Protein AF-A0A2W6SGE0-F1 (afdb_monomer)

Solvent-accessible surface area (backbone atoms only — not comparable to full-atom values): 21650 Å² total; per-residue (Å²): 143,78,82,81,79,74,78,71,75,59,70,66,38,76,46,55,40,37,70,68,52,56,54,33,35,22,65,37,43,72,36,66,30,85,38,87,54,94,57,87,33,39,41,40,29,31,57,73,41,51,39,34,68,42,82,34,36,42,40,38,39,32,42,77,43,43,36,85,41,34,30,41,36,40,34,35,34,34,34,43,85,90,41,98,62,72,40,80,75,44,73,51,78,42,50,35,40,58,33,39,76,56,68,22,50,50,75,50,74,46,81,32,46,60,80,32,26,37,24,52,34,34,30,41,56,75,71,61,67,30,33,28,70,46,73,46,35,32,34,45,44,35,46,62,91,77,57,77,80,72,87,45,72,63,84,45,59,38,92,47,36,79,72,78,77,84,62,94,45,72,64,44,76,50,86,67,48,52,77,69,48,51,14,27,58,41,36,57,69,42,67,74,36,73,62,45,55,52,42,53,72,69,56,26,50,73,92,52,53,74,66,54,40,49,57,32,47,46,51,52,29,36,38,50,70,52,37,56,71,43,67,71,34,31,34,34,42,39,60,64,81,54,68,37,40,52,51,67,52,38,81,43,58,35,40,35,38,40,40,30,49,78,91,43,76,59,50,65,57,51,72,38,34,46,78,78,35,57,65,55,28,51,48,50,44,76,39,79,40,50,70,83,68,61,47,88,78,57,39,51,17,38,28,38,38,36,38,50,60,57,88,52,100,65,53,74,68,56,50,53,51,41,55,55,55,56,50,65,19,33,14,28,44,9,39,40,37,40,35,36,31,21,30,79,50,92,84,55,87,78,61,35,42,36,70,69,53,54,52,49,48,54,52,53,46,45,75,72,59,27,50,60,46,32,36,26,56,52,89,67,61,55,35,60,52,99,85,63,37,30,38,33,39,42,39,38,27,38,47,52,76,79,133

Structure (mmCIF, N/CA/C/O backbone):
data_AF-A0A2W6SGE0-F1
#
_entry.id   AF-A0A2W6SGE0-F1
#
loop_
_atom_site.group_PDB
_atom_site.id
_atom_site.type_symbol
_atom_site.label_atom_id
_atom_site.label_alt_id
_atom_site.label_comp_id
_atom_site.label_asym_id
_atom_site.label_entity_id
_atom_site.label_seq_id
_atom_site.pdbx_PDB_ins_code
_atom_site.Cartn_x
_atom_site.Cartn_y
_atom_site.Cartn_z
_atom_site.occupancy
_atom_site.B_iso_or_equiv
_atom_site.auth_seq_id
_atom_site.auth_comp_id
_atom_site.auth_asym_id
_atom_site.auth_atom_id
_atom_site.pdbx_PDB_model_num
ATOM 1 N N . MET A 1 1 ? -15.682 34.492 -11.859 1.00 36.81 1 MET A N 1
ATOM 2 C CA . MET A 1 1 ? -16.569 34.394 -10.689 1.00 36.81 1 MET A CA 1
ATOM 3 C C . MET A 1 1 ? -17.362 33.132 -10.917 1.00 36.81 1 MET A C 1
ATOM 5 O O . MET A 1 1 ? -18.335 33.172 -11.648 1.00 36.81 1 MET A O 1
ATOM 9 N N . ASP A 1 2 ? -16.840 32.022 -10.416 1.00 28.22 2 ASP A N 1
ATOM 10 C CA . ASP A 1 2 ? -17.617 30.806 -10.233 1.00 28.22 2 ASP A CA 1
ATOM 11 C C . ASP A 1 2 ? -17.147 30.214 -8.912 1.00 28.22 2 ASP A C 1
ATOM 13 O O . ASP A 1 2 ? -15.955 30.237 -8.593 1.00 28.22 2 ASP A O 1
ATOM 17 N N . VAL A 1 3 ? -18.125 29.922 -8.074 1.00 29.81 3 VAL A N 1
ATOM 18 C CA . VAL A 1 3 ? -17.975 29.779 -6.633 1.00 29.81 3 VAL A CA 1
ATOM 19 C C . VAL A 1 3 ? -17.308 28.440 -6.358 1.00 29.81 3 VAL A C 1
ATOM 21 O O . VAL A 1 3 ? -17.793 27.406 -6.801 1.00 29.81 3 VAL A O 1
ATOM 24 N N . ALA A 1 4 ? -16.194 28.467 -5.625 1.00 32.59 4 ALA A N 1
ATOM 25 C CA . ALA A 1 4 ? -15.651 27.279 -4.992 1.00 32.59 4 ALA A CA 1
ATOM 26 C C . ALA A 1 4 ? -16.759 26.668 -4.124 1.00 32.59 4 ALA A C 1
ATOM 28 O O . ALA A 1 4 ? -17.105 27.232 -3.081 1.00 32.59 4 ALA A O 1
ATOM 29 N N . GLU A 1 5 ? -17.336 25.550 -4.568 1.00 31.92 5 GLU A N 1
ATOM 30 C CA . GLU A 1 5 ? -18.129 24.684 -3.705 1.00 31.92 5 GLU A CA 1
ATOM 31 C C . GLU A 1 5 ? -17.202 24.248 -2.579 1.00 31.92 5 GLU A C 1
ATOM 33 O O . GLU A 1 5 ? -16.333 23.391 -2.714 1.00 31.92 5 GLU A O 1
ATOM 38 N N . THR A 1 6 ? -17.332 24.956 -1.465 1.00 32.34 6 THR A N 1
ATOM 39 C CA . THR A 1 6 ? -16.666 24.620 -0.222 1.00 32.34 6 THR A CA 1
ATOM 40 C C . THR A 1 6 ? -17.408 23.386 0.257 1.00 32.34 6 THR A C 1
ATOM 42 O O . THR A 1 6 ? -18.492 23.502 0.825 1.00 32.34 6 THR A O 1
ATOM 45 N N . GLN A 1 7 ? -16.899 22.209 -0.100 1.00 34.03 7 GLN A N 1
ATOM 46 C CA . GLN A 1 7 ? -17.469 20.936 0.309 1.00 34.03 7 GLN A CA 1
ATOM 47 C C . GLN A 1 7 ? -17.388 20.905 1.837 1.00 34.03 7 GLN A C 1
ATOM 49 O O . GLN A 1 7 ? -16.315 20.757 2.421 1.00 34.03 7 GLN A O 1
ATOM 54 N N . VAL A 1 8 ? -18.514 21.204 2.485 1.00 36.94 8 VAL A N 1
ATOM 55 C CA . VAL A 1 8 ? -18.637 21.178 3.940 1.00 36.94 8 VAL A CA 1
ATOM 56 C C . VAL A 1 8 ? -18.319 19.740 4.350 1.00 36.94 8 VAL A C 1
ATOM 58 O O . VAL A 1 8 ? -18.960 18.834 3.813 1.00 36.94 8 VAL A O 1
ATOM 61 N N . PRO A 1 9 ? -17.322 19.492 5.220 1.00 46.09 9 PRO A N 1
ATOM 62 C CA . PRO A 1 9 ? -17.053 18.137 5.679 1.00 46.09 9 PRO A CA 1
ATOM 63 C C . PRO A 1 9 ? -18.352 17.558 6.256 1.00 46.09 9 PRO A C 1
ATOM 65 O O . PRO A 1 9 ? -19.079 18.297 6.932 1.00 46.09 9 PRO A O 1
ATOM 68 N N . PRO A 1 10 ? -18.694 16.290 5.962 1.00 56.25 10 PRO A N 1
ATOM 69 C CA . PRO A 1 10 ? -19.911 15.696 6.494 1.00 56.25 10 PRO A CA 1
ATOM 70 C C . PRO A 1 10 ? -19.898 15.841 8.016 1.00 56.25 10 PRO A C 1
ATOM 72 O O . PRO A 1 10 ? -18.890 15.556 8.663 1.00 56.25 10 PRO A O 1
ATOM 75 N N . ALA A 1 11 ? -20.993 16.369 8.564 1.00 73.31 11 ALA A N 1
ATOM 76 C CA . ALA A 1 11 ? -21.129 16.578 9.997 1.00 73.31 11 ALA A CA 1
ATOM 77 C C . ALA A 1 11 ? -21.000 15.237 10.730 1.00 73.31 11 ALA A C 1
ATOM 79 O O . ALA A 1 11 ? -21.526 14.231 10.253 1.00 73.31 11 ALA A O 1
ATOM 80 N N . ASP A 1 12 ? -20.323 15.238 11.878 1.00 86.94 12 ASP A N 1
ATOM 81 C CA . ASP A 1 12 ? -20.133 14.040 12.692 1.00 86.94 12 ASP A CA 1
ATOM 82 C C . ASP A 1 12 ? -21.462 13.320 12.968 1.00 86.94 12 ASP A C 1
ATOM 84 O O . ASP A 1 12 ? -22.489 13.946 13.265 1.00 86.94 12 ASP A O 1
ATOM 88 N N . LEU A 1 13 ? -21.444 11.989 12.898 1.00 90.56 13 LEU A N 1
ATOM 89 C CA . LEU A 1 13 ? -22.631 11.171 13.107 1.00 90.56 13 LEU A CA 1
ATOM 90 C C . LEU A 1 13 ? -22.724 10.742 14.569 1.00 90.56 13 LEU A C 1
ATOM 92 O O . LEU A 1 13 ? -21.948 9.916 15.047 1.00 90.56 13 LEU A O 1
ATOM 96 N N . VAL A 1 14 ? -23.717 11.275 15.279 1.00 94.38 14 VAL A N 1
ATOM 97 C CA . VAL A 1 14 ? -24.048 10.831 16.637 1.00 94.38 14 VAL A CA 1
ATOM 98 C C . VAL A 1 14 ? -24.810 9.512 16.563 1.00 94.38 14 VAL A C 1
ATOM 100 O O . VAL A 1 14 ? -25.846 9.421 15.904 1.00 94.38 14 VAL A O 1
ATOM 103 N N . LEU A 1 15 ? -24.312 8.502 17.267 1.00 94.62 15 LEU A N 1
ATOM 104 C CA . LEU A 1 15 ? -24.881 7.161 17.304 1.00 94.62 15 LEU A CA 1
ATOM 105 C C . LEU A 1 15 ? -25.548 6.887 18.646 1.00 94.62 15 LEU A C 1
ATOM 107 O O . LEU A 1 15 ? -25.043 7.284 19.697 1.00 94.62 15 LEU A O 1
ATOM 111 N N . ASP A 1 16 ? -26.656 6.151 18.600 1.00 92.56 16 ASP A N 1
ATOM 112 C CA . ASP A 1 16 ? -27.248 5.556 19.793 1.00 92.56 16 ASP A CA 1
ATOM 113 C C . ASP A 1 16 ? -26.394 4.346 20.231 1.00 92.56 16 ASP A C 1
ATOM 115 O O . ASP A 1 16 ? -26.274 3.375 19.472 1.00 92.56 16 ASP A O 1
ATOM 119 N N . PRO A 1 17 ? -25.778 4.384 21.427 1.00 95.12 17 PRO A N 1
ATOM 120 C CA . PRO A 1 17 ? -24.928 3.307 21.920 1.00 95.12 17 PRO A CA 1
ATOM 121 C C . PRO A 1 17 ? -25.690 2.047 22.352 1.00 95.12 17 PRO A C 1
ATOM 123 O O . PRO A 1 17 ? -25.047 1.027 22.585 1.00 95.12 17 PRO A O 1
ATOM 126 N N . PHE A 1 18 ? -27.021 2.076 22.471 1.00 94.06 18 PHE A N 1
ATOM 127 C CA . PHE A 1 18 ? -27.813 0.939 22.965 1.00 94.06 18 PHE A CA 1
ATOM 128 C C . PHE A 1 18 ? -28.767 0.351 21.923 1.00 94.06 18 PHE A C 1
ATOM 130 O O . PHE A 1 18 ? -29.403 -0.667 22.186 1.00 94.06 18 PHE A O 1
ATOM 137 N N . VAL A 1 19 ? -28.833 0.933 20.724 1.00 89.56 19 VAL A N 1
ATOM 138 C CA . VAL A 1 19 ? -29.789 0.552 19.668 1.00 89.56 19 VAL A CA 1
ATOM 139 C C . VAL A 1 19 ? -29.740 -0.926 19.274 1.00 89.56 19 VAL A C 1
ATOM 141 O O . VAL A 1 19 ? -30.757 -1.485 18.871 1.00 89.56 19 VAL A O 1
ATOM 144 N N . TYR A 1 20 ? -28.581 -1.581 19.390 1.00 85.06 20 TYR A N 1
ATOM 145 C CA . TYR A 1 20 ? -28.435 -2.980 18.987 1.00 85.06 20 TYR A CA 1
ATOM 146 C C . TYR A 1 20 ? -29.132 -3.953 19.955 1.00 85.06 20 TYR A C 1
ATOM 148 O O . TYR A 1 20 ? -29.651 -4.983 19.527 1.00 85.06 20 TYR A O 1
ATOM 156 N N . VAL A 1 21 ? -29.178 -3.624 21.252 1.00 85.25 21 VAL A N 1
ATOM 157 C CA . VAL A 1 21 ? -29.853 -4.410 22.304 1.00 85.25 21 VAL A CA 1
ATOM 158 C C . VAL A 1 21 ? -30.499 -3.474 23.348 1.00 85.25 21 VAL A C 1
ATOM 160 O O . VAL A 1 21 ? -30.037 -3.392 24.486 1.00 85.25 21 VAL A O 1
ATOM 163 N N . PRO A 1 22 ? -31.585 -2.765 22.990 1.00 87.00 22 PRO A N 1
ATOM 164 C CA . PRO A 1 22 ? -32.083 -1.608 23.746 1.00 87.00 22 PRO A CA 1
ATOM 165 C C . PRO A 1 22 ? -32.547 -1.930 25.173 1.00 87.00 22 PRO A C 1
ATOM 167 O O . PRO A 1 22 ? -32.406 -1.104 26.071 1.00 87.00 22 PRO A O 1
ATOM 170 N N . ASP A 1 23 ? -33.058 -3.139 25.411 1.00 89.38 23 ASP A N 1
ATOM 171 C CA . ASP A 1 23 ? -33.558 -3.542 26.730 1.00 89.38 23 ASP A CA 1
ATOM 172 C C . ASP A 1 23 ? -32.450 -4.014 27.686 1.00 89.38 23 ASP A C 1
ATOM 174 O O . ASP A 1 23 ? -32.703 -4.190 28.882 1.00 89.38 23 ASP A O 1
ATOM 178 N N . MET A 1 24 ? -31.230 -4.231 27.185 1.00 91.50 24 MET A N 1
ATOM 179 C CA . MET A 1 24 ? -30.136 -4.822 27.952 1.00 91.50 24 MET A CA 1
ATOM 180 C C . MET A 1 24 ? -29.462 -3.789 28.856 1.00 91.50 24 MET A C 1
ATOM 182 O O . MET A 1 24 ? -29.001 -2.744 28.396 1.00 91.50 24 MET A O 1
ATOM 186 N N . ALA A 1 25 ? -29.380 -4.108 30.144 1.00 93.81 25 ALA A N 1
ATOM 187 C CA . ALA A 1 25 ? -28.656 -3.316 31.125 1.00 93.81 25 ALA A CA 1
ATOM 188 C C . ALA A 1 25 ? -27.153 -3.340 30.835 1.00 93.81 25 ALA A C 1
ATOM 190 O O . ALA A 1 25 ? -26.576 -4.404 30.595 1.00 93.81 25 ALA A O 1
ATOM 191 N N . SER A 1 26 ? -26.528 -2.163 30.876 1.00 96.25 26 SER A N 1
ATOM 192 C CA . SER A 1 26 ? -25.076 -2.034 30.813 1.00 96.25 26 SER A CA 1
ATOM 193 C C . SER A 1 26 ? -24.440 -2.542 32.106 1.00 96.25 26 SER A C 1
ATOM 195 O O . SER A 1 26 ? -25.012 -2.415 33.186 1.00 96.25 26 SER A O 1
ATOM 197 N N . LYS A 1 27 ? -23.214 -3.056 32.015 1.00 95.62 27 LYS A N 1
ATOM 198 C CA . LYS A 1 27 ? -22.357 -3.319 33.179 1.00 95.62 27 LYS A CA 1
ATOM 199 C C . LYS A 1 27 ? -21.801 -2.047 33.826 1.00 95.62 27 LYS A C 1
ATOM 201 O O . LYS A 1 27 ? -21.238 -2.114 34.913 1.00 95.62 27 LYS A O 1
ATOM 206 N N . ILE A 1 28 ? -21.931 -0.903 33.156 1.00 96.44 28 ILE A N 1
ATOM 207 C CA . ILE A 1 28 ? -21.716 0.407 33.767 1.00 96.44 28 ILE A CA 1
ATOM 208 C C . ILE A 1 28 ? -23.061 0.857 34.338 1.00 96.44 28 ILE A C 1
ATOM 210 O O . ILE A 1 28 ? -24.012 1.097 33.592 1.00 96.44 28 ILE A O 1
ATOM 214 N N . ASP A 1 29 ? -23.133 0.973 35.658 1.00 96.19 29 ASP A N 1
ATOM 215 C CA . ASP A 1 29 ? -24.366 1.301 36.364 1.00 96.19 29 ASP A CA 1
ATOM 216 C C . ASP A 1 29 ? -24.897 2.681 35.934 1.00 96.19 29 ASP A C 1
ATOM 218 O O . ASP A 1 29 ? -24.157 3.665 35.850 1.00 96.19 29 ASP A O 1
ATOM 222 N N . GLY A 1 30 ? -26.204 2.754 35.672 1.00 94.31 30 GLY A N 1
ATOM 223 C CA . GLY A 1 30 ? -26.880 3.962 35.181 1.00 94.31 30 GLY A CA 1
ATOM 224 C C . GLY A 1 30 ? -27.030 4.047 33.657 1.00 94.31 30 GLY A C 1
ATOM 225 O O . GLY A 1 30 ? -27.694 4.962 33.175 1.00 94.31 30 GLY A O 1
ATOM 226 N N . LEU A 1 31 ? -26.483 3.085 32.903 1.00 95.75 31 LEU A N 1
ATOM 227 C CA . LEU A 1 31 ? -26.564 3.032 31.441 1.00 95.75 31 LEU A CA 1
ATOM 228 C C . LEU A 1 31 ? -27.363 1.820 30.915 1.00 95.75 31 LEU A C 1
ATOM 230 O O . LEU A 1 31 ? -27.413 0.758 31.536 1.00 95.75 31 LEU A O 1
ATOM 234 N N . GLY A 1 32 ? -27.915 1.955 29.705 1.00 92.62 32 GLY A N 1
ATOM 235 C CA . GLY A 1 32 ? -28.644 0.892 29.004 1.00 92.62 32 GLY A CA 1
ATOM 236 C C . GLY A 1 32 ? -30.075 0.671 29.508 1.00 92.62 32 GLY A C 1
ATOM 237 O O . GLY A 1 32 ? -30.702 1.569 30.068 1.00 92.62 32 GLY A O 1
ATOM 238 N N . GLY A 1 33 ? -30.605 -0.525 29.252 1.00 91.31 33 GLY A N 1
ATOM 239 C CA . GLY A 1 33 ? -31.938 -0.945 29.680 1.00 91.31 33 GLY A CA 1
ATOM 240 C C . GLY A 1 33 ? -31.969 -1.557 31.085 1.00 91.31 33 GLY A C 1
ATOM 241 O O . GLY A 1 33 ? -31.069 -1.370 31.897 1.00 91.31 33 GLY A O 1
ATOM 242 N N . ASN A 1 34 ? -33.023 -2.320 31.383 1.00 91.56 34 ASN A N 1
ATOM 243 C CA . ASN A 1 34 ? -33.252 -2.902 32.716 1.00 91.56 34 ASN A CA 1
ATOM 244 C C . ASN A 1 34 ? -33.118 -4.434 32.751 1.00 91.56 34 ASN A C 1
ATOM 246 O O . ASN A 1 34 ? -33.157 -5.038 33.826 1.00 91.56 34 ASN A O 1
ATOM 250 N N . ALA A 1 35 ? -33.007 -5.088 31.592 1.00 88.88 35 ALA A N 1
ATOM 251 C CA . ALA A 1 35 ? -32.941 -6.538 31.500 1.00 88.88 35 ALA A CA 1
ATOM 252 C C . ALA A 1 35 ? -31.495 -7.026 31.617 1.00 88.88 35 ALA A C 1
ATOM 254 O O . ALA A 1 35 ? -30.593 -6.518 30.954 1.00 88.88 35 ALA A O 1
ATOM 255 N N . ARG A 1 36 ? -31.263 -8.067 32.420 1.00 85.19 36 ARG A N 1
ATOM 256 C CA . ARG A 1 36 ? -29.960 -8.742 32.436 1.00 85.19 36 ARG A CA 1
ATOM 257 C C . ARG A 1 36 ? -29.762 -9.501 31.126 1.00 85.19 36 ARG A C 1
ATOM 259 O O . ARG A 1 36 ? -30.569 -10.366 30.789 1.00 85.19 36 ARG A O 1
ATOM 266 N N . GLY A 1 37 ? -28.692 -9.168 30.412 1.00 78.88 37 GLY A N 1
ATOM 267 C CA . GLY A 1 37 ? -28.288 -9.853 29.191 1.00 78.88 37 GLY A CA 1
ATOM 268 C C . GLY A 1 37 ? -27.563 -11.179 29.450 1.00 78.88 37 GLY A C 1
ATOM 269 O O . GLY A 1 37 ? -27.130 -11.444 30.572 1.00 78.88 37 GLY A O 1
ATOM 270 N N . PRO A 1 38 ? -27.412 -12.021 28.412 1.00 79.81 38 PRO A N 1
ATOM 271 C CA . PRO A 1 38 ? -26.610 -13.242 28.478 1.00 79.81 38 PRO A CA 1
ATOM 272 C C . PRO A 1 38 ? -25.099 -12.959 28.511 1.00 79.81 38 PRO A C 1
ATOM 274 O O . PRO A 1 38 ? -24.340 -13.795 28.996 1.00 79.81 38 PRO A O 1
ATOM 277 N N . ASP A 1 39 ? -24.666 -11.801 28.003 1.00 83.88 39 ASP A N 1
ATOM 278 C CA . ASP A 1 39 ? -23.280 -11.347 28.086 1.00 83.88 39 ASP A CA 1
ATOM 279 C C . ASP A 1 39 ? -23.087 -10.528 29.367 1.00 83.88 39 ASP A C 1
ATOM 281 O O . ASP A 1 39 ? -23.521 -9.380 29.471 1.00 83.88 39 ASP A O 1
ATOM 285 N N . GLY A 1 40 ? -22.439 -11.146 30.354 1.00 86.19 40 GLY A N 1
ATOM 286 C CA . GLY A 1 40 ? -22.117 -10.516 31.630 1.00 86.19 40 GLY A CA 1
ATOM 287 C C . GLY A 1 40 ? -21.027 -9.448 31.545 1.00 86.19 40 GLY A C 1
ATOM 288 O O . GLY A 1 40 ? -20.714 -8.859 32.574 1.00 86.19 40 GLY A O 1
ATOM 289 N N . ASP A 1 41 ? -20.444 -9.203 30.370 1.00 92.62 41 ASP A N 1
ATOM 290 C CA . ASP A 1 41 ? -19.455 -8.153 30.132 1.00 92.62 41 ASP A CA 1
ATOM 291 C C . ASP A 1 41 ? -20.018 -6.987 29.304 1.00 92.62 41 ASP A C 1
ATOM 293 O O . ASP A 1 41 ? -19.325 -5.985 29.137 1.00 92.62 41 ASP A O 1
ATOM 297 N N . TYR A 1 42 ? -21.258 -7.066 28.813 1.00 95.00 42 TYR A N 1
ATOM 298 C CA . TYR A 1 42 ? -21.857 -6.044 27.949 1.00 95.00 42 TYR A CA 1
ATOM 299 C C . TYR A 1 42 ? -21.867 -4.650 28.594 1.00 95.00 42 TYR A C 1
ATOM 301 O O . TYR A 1 42 ? -22.372 -4.472 29.703 1.00 95.00 42 TYR A O 1
ATOM 309 N N . ALA A 1 43 ? -21.365 -3.638 27.878 1.00 96.19 43 ALA A N 1
ATOM 310 C CA . ALA A 1 43 ? -21.539 -2.237 28.254 1.00 96.19 43 ALA A CA 1
ATOM 311 C C . ALA A 1 43 ? -22.418 -1.479 27.251 1.00 96.19 43 ALA A C 1
ATOM 313 O O . ALA A 1 43 ? -23.368 -0.823 27.673 1.00 96.19 43 ALA A O 1
ATOM 314 N N . PHE A 1 44 ? -22.110 -1.543 25.953 1.00 97.00 44 PHE A N 1
ATOM 315 C CA . PHE A 1 44 ? -22.881 -0.886 24.891 1.00 97.00 44 PHE A CA 1
ATOM 316 C C . PHE A 1 44 ? -22.542 -1.464 23.505 1.00 97.00 44 PHE A C 1
ATOM 318 O O . PHE A 1 44 ? -21.483 -2.070 23.322 1.00 97.00 44 PHE A O 1
ATOM 325 N N . HIS A 1 45 ? -23.414 -1.265 22.515 1.00 95.62 45 HIS A N 1
ATOM 326 C CA . HIS A 1 45 ? -23.180 -1.637 21.116 1.00 95.62 45 HIS A CA 1
ATOM 327 C C . HIS A 1 45 ? -23.977 -0.724 20.165 1.00 95.62 45 HIS A C 1
ATOM 329 O O . HIS A 1 45 ? -25.211 -0.741 20.160 1.00 95.62 45 HIS A O 1
ATOM 335 N N . THR A 1 46 ? -23.284 0.038 19.313 1.00 95.00 46 THR A N 1
ATOM 336 C CA . THR A 1 46 ? -23.934 0.925 18.328 1.00 95.00 46 THR A CA 1
ATOM 337 C C . THR A 1 46 ? -24.555 0.147 17.165 1.00 95.00 46 THR A C 1
ATOM 339 O O . THR A 1 46 ? -24.272 -1.034 16.961 1.00 95.00 46 THR A O 1
ATOM 342 N N . ALA A 1 47 ? -25.357 0.815 16.334 1.00 89.50 47 ALA A N 1
ATOM 343 C CA . ALA A 1 47 ? -25.688 0.290 15.011 1.00 89.50 47 ALA A CA 1
ATOM 344 C C . ALA A 1 47 ? -24.431 0.181 14.128 1.00 89.50 47 ALA A C 1
ATOM 346 O O . ALA A 1 47 ? -23.432 0.868 14.360 1.00 89.50 47 ALA A O 1
ATOM 347 N N . TYR A 1 48 ? -24.522 -0.669 13.106 1.00 88.75 48 TYR A N 1
ATOM 348 C CA . TYR A 1 48 ? -23.569 -0.705 12.002 1.00 88.75 48 TYR A CA 1
ATOM 349 C C . TYR A 1 48 ? -23.847 0.468 11.061 1.00 88.75 48 TYR A C 1
ATOM 351 O O . TYR A 1 48 ? -24.966 0.611 10.569 1.00 88.75 48 TYR A O 1
ATOM 359 N N . VAL A 1 49 ? -22.839 1.305 10.826 1.00 89.38 49 VAL A N 1
ATOM 360 C CA . VAL A 1 49 ? -22.930 2.510 9.989 1.00 89.38 49 VAL A CA 1
ATOM 361 C C . VAL A 1 49 ? -21.753 2.602 9.028 1.00 89.38 49 VAL A C 1
ATOM 363 O O . VAL A 1 49 ? -20.672 2.093 9.309 1.00 89.38 49 VAL A O 1
ATOM 366 N N . GLU A 1 50 ? -21.952 3.241 7.883 1.00 87.06 50 GLU A N 1
ATOM 367 C CA . GLU A 1 50 ? -20.871 3.468 6.925 1.00 87.06 50 GLU A CA 1
ATOM 368 C C . GLU A 1 50 ? -20.032 4.685 7.339 1.00 87.06 50 GLU A C 1
ATOM 370 O O . GLU A 1 50 ? -20.561 5.746 7.683 1.00 87.06 50 GLU A O 1
ATOM 375 N N . ALA A 1 51 ? -18.712 4.526 7.281 1.00 86.38 51 ALA A N 1
ATOM 376 C CA . ALA A 1 51 ? -17.744 5.601 7.459 1.00 86.38 51 ALA A CA 1
ATOM 377 C C . ALA A 1 51 ? -17.147 5.975 6.095 1.00 86.38 51 ALA A C 1
ATOM 379 O O . ALA A 1 51 ? -17.033 5.125 5.210 1.00 86.38 51 ALA A O 1
ATOM 380 N N . ALA A 1 52 ? -16.766 7.238 5.916 1.00 81.44 52 ALA A N 1
ATOM 381 C CA . ALA A 1 52 ? -16.035 7.661 4.730 1.00 81.44 52 ALA A CA 1
ATOM 382 C C . ALA A 1 52 ? -14.669 6.963 4.672 1.00 81.44 52 ALA A C 1
ATOM 384 O O . ALA A 1 52 ? -14.038 6.737 5.701 1.00 81.44 52 ALA A O 1
ATOM 385 N N . GLU A 1 53 ? -14.191 6.670 3.464 1.00 75.31 53 GLU A N 1
ATOM 386 C CA . GLU A 1 53 ? -12.930 5.956 3.263 1.00 75.31 53 GLU A CA 1
ATOM 387 C C . GLU A 1 53 ? -11.718 6.647 3.913 1.00 75.31 53 GLU A C 1
ATOM 389 O O . GLU A 1 53 ? -11.610 7.885 4.012 1.00 75.31 53 GLU A O 1
ATOM 394 N N . GLY A 1 54 ? -10.773 5.804 4.325 1.00 69.75 54 GLY A N 1
ATOM 395 C CA . GLY A 1 54 ? -9.549 6.195 5.003 1.00 69.75 54 GLY A CA 1
ATOM 396 C C . GLY A 1 54 ? -9.694 6.160 6.521 1.00 69.75 54 GLY A C 1
ATOM 397 O O . GLY A 1 54 ? -10.510 5.442 7.087 1.00 69.75 54 GLY A O 1
ATOM 398 N N . VAL A 1 55 ? -8.880 6.953 7.206 1.00 80.19 55 VAL A N 1
ATOM 399 C CA . VAL A 1 55 ? -8.855 6.968 8.670 1.00 80.19 55 VAL A CA 1
ATOM 400 C C . VAL A 1 55 ? -10.122 7.619 9.231 1.00 80.19 55 VAL A C 1
ATOM 402 O O . VAL A 1 55 ? -10.423 8.769 8.886 1.00 80.19 55 VAL A O 1
ATOM 405 N N . ALA A 1 56 ? -10.787 6.899 10.135 1.00 88.88 56 ALA A N 1
ATOM 406 C CA . ALA A 1 56 ? -11.942 7.340 10.910 1.00 88.88 56 ALA A CA 1
ATOM 407 C C . ALA A 1 56 ? -11.762 7.023 12.409 1.00 88.88 56 ALA A C 1
ATOM 409 O O . ALA A 1 56 ? -10.882 6.250 12.815 1.00 88.88 56 ALA A O 1
ATOM 410 N N . HIS A 1 57 ? -12.599 7.629 13.239 1.00 93.88 57 HIS A N 1
ATOM 411 C CA . HIS A 1 57 ? -12.569 7.587 14.690 1.00 93.88 57 HIS A CA 1
ATOM 412 C C . HIS A 1 57 ? -13.982 7.429 15.239 1.00 93.88 57 HIS A C 1
ATOM 414 O O . HIS A 1 57 ? -14.917 8.119 14.830 1.00 93.88 57 HIS A O 1
ATOM 420 N N . PHE A 1 58 ? -14.115 6.565 16.242 1.00 97.75 58 PHE A N 1
ATOM 421 C CA . PHE A 1 58 ? -15.218 6.694 17.180 1.00 97.75 58 PHE A CA 1
ATOM 422 C C . PHE A 1 58 ? -14.752 7.469 18.408 1.00 97.75 58 PHE A C 1
ATOM 424 O O . PHE A 1 58 ? -13.820 7.038 19.093 1.00 97.75 58 PHE A O 1
ATOM 431 N N . SER A 1 59 ? -15.444 8.558 18.725 1.00 97.12 59 SER A N 1
ATOM 432 C CA . SER A 1 59 ? -15.303 9.282 19.986 1.00 97.12 59 SER A CA 1
ATOM 433 C C . SER A 1 59 ? -16.387 8.823 20.953 1.00 97.12 59 SER A C 1
ATOM 435 O O . SER A 1 59 ? -17.580 8.831 20.640 1.00 97.12 59 SER A O 1
ATOM 437 N N . VAL A 1 60 ? -15.972 8.412 22.144 1.00 97.31 60 VAL A N 1
ATOM 438 C CA . VAL A 1 60 ? -16.832 7.914 23.216 1.00 97.31 60 VAL A CA 1
ATOM 439 C C . VAL A 1 60 ? -16.761 8.894 24.372 1.00 97.31 60 VAL A C 1
ATOM 441 O O . VAL A 1 60 ? -15.674 9.198 24.861 1.00 97.31 60 VAL A O 1
ATOM 444 N N . HIS A 1 61 ? -17.913 9.377 24.826 1.00 97.56 61 HIS A N 1
ATOM 445 C CA . HIS A 1 61 ? -18.001 10.329 25.925 1.00 97.56 61 HIS A CA 1
ATOM 446 C C . HIS A 1 61 ? -19.005 9.858 26.975 1.00 97.56 61 HIS A C 1
ATOM 448 O O . HIS A 1 61 ? -20.201 9.742 26.698 1.00 97.56 61 HIS A O 1
ATOM 454 N N . PHE A 1 62 ? -18.508 9.605 28.183 1.00 97.81 62 PHE A N 1
ATOM 455 C CA . PHE A 1 62 ? -19.306 9.244 29.348 1.00 97.81 62 PHE A CA 1
ATOM 456 C C . PHE A 1 62 ? -19.537 10.465 30.237 1.00 97.81 62 PHE A C 1
ATOM 458 O O . PHE A 1 62 ? -18.590 11.068 30.742 1.00 97.81 62 PHE A O 1
ATOM 465 N N . GLU A 1 63 ? -20.798 10.797 30.496 1.00 96.44 63 GLU A N 1
ATOM 466 C CA . GLU A 1 63 ? -21.146 11.917 31.365 1.00 96.44 63 GLU A CA 1
ATOM 467 C C . GLU A 1 63 ? -21.223 11.491 32.834 1.00 96.44 63 GLU A C 1
ATOM 469 O O . GLU A 1 63 ? -21.992 10.606 33.221 1.00 96.44 63 GLU A O 1
ATOM 474 N N . GLY A 1 64 ? -20.421 12.151 33.672 1.00 95.81 64 GLY A N 1
ATOM 475 C CA . GLY A 1 64 ? -20.315 11.856 35.100 1.00 95.81 64 GLY A CA 1
ATOM 476 C C . GLY A 1 64 ? -19.827 10.437 35.389 1.00 95.81 64 GLY A C 1
ATOM 477 O O . GLY A 1 64 ? -20.296 9.822 36.341 1.00 95.81 64 GLY A O 1
ATOM 478 N N . LEU A 1 65 ? -18.907 9.929 34.560 1.00 97.88 65 LEU A N 1
ATOM 479 C CA . LEU A 1 65 ? -18.248 8.648 34.791 1.00 97.88 65 LEU A CA 1
ATOM 480 C C . LEU A 1 65 ? -17.501 8.665 36.130 1.00 97.88 65 LEU A C 1
ATOM 482 O O . LEU A 1 65 ? -16.633 9.512 36.351 1.00 97.88 65 LEU A O 1
ATOM 486 N N . ALA A 1 66 ? -17.780 7.686 36.983 1.00 97.50 66 ALA A N 1
ATOM 487 C CA . ALA A 1 66 ? -17.032 7.428 38.206 1.00 97.50 66 ALA A CA 1
ATOM 488 C C . ALA A 1 66 ? -16.695 5.940 38.290 1.00 97.50 66 ALA A C 1
ATOM 490 O O . ALA A 1 66 ? -17.577 5.106 38.141 1.00 97.50 66 ALA A O 1
ATOM 491 N N . ALA A 1 67 ? -15.424 5.611 38.517 1.00 97.12 67 ALA A N 1
ATOM 492 C CA . ALA A 1 67 ? -14.944 4.238 38.654 1.00 97.12 67 ALA A CA 1
ATOM 493 C C . ALA A 1 67 ? -13.579 4.229 39.348 1.00 97.12 67 ALA A C 1
ATOM 495 O O . ALA A 1 67 ? -12.719 5.065 39.045 1.00 97.12 67 ALA A O 1
ATOM 496 N N . THR A 1 68 ? -13.343 3.258 40.227 1.00 95.69 68 THR A N 1
ATOM 497 C CA . THR A 1 68 ? -12.013 2.996 40.802 1.00 95.69 68 THR A CA 1
ATOM 498 C C . THR A 1 68 ? -11.368 1.748 40.205 1.00 95.69 68 THR A C 1
ATOM 500 O O . THR A 1 68 ? -10.137 1.649 40.186 1.00 95.69 68 THR A O 1
ATOM 503 N N . GLN A 1 69 ? -12.173 0.841 39.641 1.00 95.31 69 GLN A N 1
ATOM 504 C CA . GLN A 1 69 ? -11.727 -0.421 39.054 1.00 95.31 69 GLN A CA 1
ATOM 505 C C . GLN A 1 69 ? -12.530 -0.829 37.807 1.00 95.31 69 GLN A C 1
ATOM 507 O O . GLN A 1 69 ? -13.638 -0.362 37.545 1.00 95.31 69 GLN A O 1
ATOM 512 N N . GLY A 1 70 ? -11.947 -1.745 37.035 1.00 95.50 70 GLY A N 1
ATOM 513 C CA . GLY A 1 70 ? -12.513 -2.276 35.797 1.00 95.50 70 GLY A CA 1
ATOM 514 C C . GLY A 1 70 ? -11.767 -1.808 34.547 1.00 95.50 70 GLY A C 1
ATOM 515 O O . GLY A 1 70 ? -11.066 -0.790 34.537 1.00 95.50 70 GLY A O 1
ATOM 516 N N . THR A 1 71 ? -11.894 -2.592 33.477 1.00 97.56 71 THR A N 1
ATOM 517 C CA . THR A 1 71 ? -11.274 -2.309 32.175 1.00 97.56 71 THR A CA 1
ATOM 518 C C . THR A 1 71 ? -12.336 -2.309 31.090 1.00 97.56 71 THR A C 1
ATOM 520 O O . THR A 1 71 ? -12.959 -3.340 30.843 1.00 97.56 71 THR A O 1
ATOM 523 N N . LEU A 1 72 ? -12.498 -1.172 30.417 1.00 97.50 72 LEU A N 1
ATOM 524 C CA . LEU A 1 72 ? -13.319 -1.053 29.222 1.00 97.50 72 LEU A CA 1
ATOM 525 C C . LEU A 1 72 ? -12.543 -1.596 28.020 1.00 97.50 72 LEU A C 1
ATOM 527 O O . LEU A 1 72 ? -11.409 -1.202 27.759 1.00 97.50 72 LEU A O 1
ATOM 531 N N . ASN A 1 73 ? -13.160 -2.516 27.297 1.00 97.12 73 ASN A N 1
ATOM 532 C CA . ASN A 1 73 ? -12.668 -3.092 26.059 1.00 97.12 73 ASN A CA 1
ATOM 533 C C . ASN A 1 73 ? -13.524 -2.555 24.915 1.00 97.12 73 ASN A C 1
ATOM 535 O O . ASN A 1 73 ? -14.677 -2.960 24.763 1.00 97.12 73 ASN A O 1
ATOM 539 N N . LEU A 1 74 ? -12.955 -1.632 24.148 1.00 97.06 74 LEU A N 1
ATOM 540 C CA . LEU A 1 74 ? -13.571 -1.050 22.966 1.00 97.06 74 LEU A CA 1
ATOM 541 C C . LEU A 1 74 ? -13.181 -1.886 21.754 1.00 97.06 74 LEU A C 1
ATOM 543 O O . LEU A 1 74 ? -12.002 -2.165 21.546 1.00 97.06 74 LEU A O 1
ATOM 547 N N . ARG A 1 75 ? -14.162 -2.298 20.959 1.00 96.44 75 ARG A N 1
ATOM 548 C CA . ARG A 1 75 ? -13.963 -3.094 19.747 1.00 96.44 75 ARG A CA 1
ATOM 549 C C . ARG A 1 75 ? -14.731 -2.462 18.607 1.00 96.44 75 ARG A C 1
ATOM 551 O O . ARG A 1 75 ? -15.943 -2.300 18.704 1.00 96.44 75 ARG A O 1
ATOM 558 N N . VAL A 1 76 ? -14.036 -2.150 17.524 1.00 95.12 76 VAL A N 1
ATOM 559 C CA . VAL A 1 76 ? -14.688 -1.763 16.276 1.00 95.12 76 VAL A CA 1
ATOM 560 C C . VAL A 1 76 ? -14.910 -3.030 15.472 1.00 95.12 76 VAL A C 1
ATOM 562 O O . VAL A 1 76 ? -13.951 -3.686 15.057 1.00 95.12 76 VAL A O 1
ATOM 565 N N . HIS A 1 77 ? -16.171 -3.389 15.278 1.00 89.38 77 HIS A N 1
ATOM 566 C CA . HIS A 1 77 ? -16.557 -4.471 14.392 1.00 89.38 77 HIS A CA 1
ATOM 567 C C . HIS A 1 77 ? -16.862 -3.922 13.006 1.00 89.38 77 HIS A C 1
ATOM 569 O O . HIS A 1 77 ? -17.468 -2.865 12.879 1.00 89.38 77 HIS A O 1
ATOM 575 N N . MET A 1 78 ? -16.454 -4.656 11.980 1.00 86.12 78 MET A N 1
ATOM 576 C CA . MET A 1 78 ? -16.748 -4.375 10.584 1.00 86.12 78 MET A CA 1
ATOM 577 C C . MET A 1 78 ? -17.630 -5.480 10.005 1.00 86.12 78 MET A C 1
ATOM 579 O O . MET A 1 78 ? -17.424 -6.660 10.298 1.00 86.12 78 MET A O 1
ATOM 583 N N . LEU A 1 79 ? -18.589 -5.108 9.170 1.00 76.38 79 LEU A N 1
ATOM 584 C CA . LEU A 1 79 ? -19.473 -6.016 8.452 1.00 76.38 79 LEU A CA 1
ATOM 585 C C . LEU A 1 79 ? -19.484 -5.613 6.975 1.00 76.38 79 LEU A C 1
ATOM 587 O O . LEU A 1 79 ? -19.809 -4.475 6.637 1.00 76.38 79 LEU A O 1
ATOM 591 N N . SER A 1 80 ? -19.094 -6.549 6.111 1.00 71.25 80 SER A N 1
ATOM 592 C CA . SER A 1 80 ? -19.092 -6.373 4.654 1.00 71.25 80 SER A CA 1
ATOM 593 C C . SER A 1 80 ? -20.390 -6.909 4.054 1.00 71.25 80 SER A C 1
ATOM 595 O O . SER A 1 80 ? -20.960 -7.867 4.571 1.00 71.25 80 SER A O 1
ATOM 597 N N . ALA A 1 81 ? -20.825 -6.348 2.927 1.00 61.50 81 ALA A N 1
ATOM 598 C CA . ALA A 1 81 ? -21.964 -6.868 2.169 1.00 61.50 81 ALA A CA 1
ATOM 599 C C . ALA A 1 81 ? -21.779 -8.332 1.714 1.00 61.50 81 ALA A C 1
ATOM 601 O O . ALA A 1 81 ? -22.761 -9.055 1.557 1.00 61.50 81 ALA A O 1
ATOM 602 N N . ASP A 1 82 ? -20.531 -8.777 1.532 1.00 49.12 82 ASP A N 1
ATOM 603 C CA . ASP A 1 82 ? -20.207 -10.114 1.022 1.00 49.12 82 ASP A CA 1
ATOM 604 C C . ASP A 1 82 ? -20.155 -11.200 2.123 1.00 49.12 82 ASP A C 1
ATOM 606 O O . ASP A 1 82 ? -20.077 -12.388 1.807 1.00 49.12 82 ASP A O 1
ATOM 610 N N . SER A 1 83 ? -20.215 -10.835 3.414 1.00 53.53 83 SER A N 1
ATOM 611 C CA . SER A 1 83 ? -20.198 -11.799 4.525 1.00 53.53 83 SER A CA 1
ATOM 612 C C . SER A 1 83 ? -21.157 -11.400 5.648 1.00 53.53 83 SER A C 1
ATOM 614 O O . SER A 1 83 ? -21.061 -10.292 6.172 1.00 53.53 83 SER A O 1
ATOM 616 N N . PRO A 1 84 ? -22.030 -12.312 6.113 1.00 63.78 84 PRO A N 1
ATOM 617 C CA . PRO A 1 84 ? -22.938 -12.034 7.223 1.00 63.78 84 PRO A CA 1
ATOM 618 C C . PRO A 1 84 ? -22.236 -12.025 8.593 1.00 63.78 84 PRO A C 1
ATOM 620 O O . PRO A 1 84 ? -22.888 -11.800 9.613 1.00 63.78 84 PRO A O 1
ATOM 623 N N . HIS A 1 85 ? -20.932 -12.312 8.651 1.00 68.88 85 HIS A N 1
ATOM 624 C CA . HIS A 1 85 ? -20.182 -12.389 9.899 1.00 68.88 85 HIS A CA 1
ATOM 625 C C . HIS A 1 85 ? -19.391 -11.108 10.151 1.00 68.88 85 HIS A C 1
ATOM 627 O O . HIS A 1 85 ? -18.504 -10.740 9.380 1.00 68.88 85 HIS A O 1
ATOM 633 N N . ALA A 1 86 ? -19.693 -10.458 11.274 1.00 74.81 86 ALA A N 1
ATOM 634 C CA . ALA A 1 86 ? -18.936 -9.312 11.746 1.00 74.81 86 ALA A CA 1
ATOM 635 C C . ALA A 1 86 ? -17.514 -9.723 12.152 1.00 74.81 86 ALA A C 1
ATOM 637 O O . ALA A 1 86 ? -17.298 -10.757 12.789 1.00 74.81 86 ALA A O 1
ATOM 638 N N . ARG A 1 87 ? -16.544 -8.881 11.805 1.00 80.88 87 ARG A N 1
ATOM 639 C CA . ARG A 1 87 ? -15.112 -9.094 12.035 1.00 80.88 87 ARG A CA 1
ATOM 640 C C . ARG A 1 87 ? -14.550 -7.979 12.896 1.00 80.88 87 ARG A C 1
ATOM 642 O O . ARG A 1 87 ? -15.099 -6.887 12.924 1.00 80.88 87 ARG A O 1
ATOM 649 N N . LEU A 1 88 ? -13.422 -8.211 13.555 1.00 84.31 88 LEU A N 1
ATOM 650 C CA . LEU A 1 88 ? -12.752 -7.168 14.327 1.00 84.31 88 LEU A CA 1
ATOM 651 C C . LEU A 1 88 ? -11.866 -6.302 13.419 1.00 84.31 88 LEU A C 1
ATOM 653 O O . LEU A 1 88 ? -10.913 -6.817 12.839 1.00 84.31 88 LEU A O 1
ATOM 657 N N . ALA A 1 89 ? -12.155 -5.002 13.333 1.00 79.50 89 ALA A N 1
ATOM 658 C CA . ALA A 1 89 ? -11.302 -4.024 12.657 1.00 79.50 89 ALA A CA 1
ATOM 659 C C . ALA A 1 89 ? -10.166 -3.546 13.576 1.00 79.50 89 ALA A C 1
ATOM 661 O O . ALA A 1 89 ? -9.005 -3.517 13.180 1.00 79.50 89 ALA A O 1
ATOM 662 N N . THR A 1 90 ? -10.491 -3.212 14.826 1.00 85.75 90 THR A N 1
ATOM 663 C CA . THR A 1 90 ? -9.516 -2.846 15.864 1.00 85.75 90 THR A CA 1
ATOM 664 C C . THR A 1 90 ? -10.103 -3.080 17.258 1.00 85.75 90 THR A C 1
ATOM 666 O O . THR A 1 90 ? -11.324 -3.177 17.417 1.00 85.75 90 THR A O 1
ATOM 669 N N . ALA A 1 91 ? -9.246 -3.175 18.274 1.00 91.19 91 ALA A N 1
ATOM 670 C CA . ALA A 1 91 ? -9.659 -3.231 19.670 1.00 91.19 91 ALA A CA 1
ATOM 671 C C . ALA A 1 91 ? -8.653 -2.545 20.590 1.00 91.19 91 ALA A C 1
ATOM 673 O O . ALA A 1 91 ? -7.444 -2.725 20.449 1.00 91.19 91 ALA A O 1
ATOM 674 N N . GLU A 1 92 ? -9.166 -1.851 21.600 1.00 92.44 92 GLU A N 1
ATOM 675 C CA . GLU A 1 92 ? -8.365 -1.162 22.603 1.00 92.44 92 GLU A CA 1
ATOM 676 C C . GLU A 1 92 ? -8.904 -1.412 24.011 1.00 92.44 92 GLU A C 1
ATOM 678 O O . GLU A 1 92 ? -10.101 -1.607 24.232 1.00 92.44 92 GLU A O 1
ATOM 683 N N . ARG A 1 93 ? -7.995 -1.427 24.989 1.00 94.94 93 ARG A N 1
ATOM 684 C CA . ARG A 1 93 ? -8.328 -1.638 26.400 1.00 94.94 93 ARG A CA 1
ATOM 685 C C . ARG A 1 93 ? -7.953 -0.413 27.210 1.00 94.94 93 ARG A C 1
ATOM 687 O O . ARG A 1 93 ? -6.793 -0.006 27.219 1.00 94.94 93 ARG A O 1
ATOM 694 N N . VAL A 1 94 ? -8.921 0.105 27.951 1.00 95.25 94 VAL A N 1
ATOM 695 C CA . VAL A 1 94 ? -8.794 1.332 28.731 1.00 95.25 94 VAL A CA 1
ATOM 696 C C . VAL A 1 94 ? -9.186 1.043 30.173 1.00 95.25 94 VAL A C 1
ATOM 698 O O . VAL A 1 94 ? -10.287 0.575 30.455 1.00 95.25 94 VAL A O 1
ATOM 701 N N . ALA A 1 95 ? -8.280 1.315 31.109 1.00 96.69 95 ALA A N 1
ATOM 702 C CA . ALA A 1 95 ? -8.611 1.240 32.528 1.00 96.69 95 ALA A CA 1
ATOM 703 C C . ALA A 1 95 ? -9.604 2.361 32.877 1.00 96.69 95 ALA A C 1
ATOM 705 O O . ALA A 1 95 ? -9.344 3.530 32.579 1.00 96.69 95 ALA A O 1
ATOM 706 N N . LEU A 1 96 ? -10.725 2.020 33.515 1.00 97.06 96 LEU A N 1
ATOM 707 C CA . LEU A 1 96 ? -11.817 2.970 33.755 1.00 97.06 96 LEU A CA 1
ATOM 708 C C . LEU A 1 96 ? -11.392 4.146 34.647 1.00 97.06 96 LEU A C 1
ATOM 710 O O . LEU A 1 96 ? -11.754 5.284 34.375 1.00 97.06 96 LEU A O 1
ATOM 714 N N . ASN A 1 97 ? -10.532 3.915 35.640 1.00 94.88 97 ASN A N 1
ATOM 715 C CA . ASN A 1 97 ? -9.979 4.984 36.481 1.00 94.88 97 ASN A CA 1
ATOM 716 C C . ASN A 1 97 ? -9.121 6.002 35.697 1.00 94.88 97 ASN A C 1
ATOM 718 O O . ASN A 1 97 ? -9.098 7.195 36.015 1.00 94.88 97 ASN A O 1
ATOM 722 N N . ARG A 1 98 ? -8.429 5.555 34.641 1.00 94.44 98 ARG A N 1
ATOM 723 C CA . ARG A 1 98 ? -7.695 6.440 33.728 1.00 94.44 98 ARG A CA 1
ATOM 724 C C . ARG A 1 98 ? -8.651 7.203 32.824 1.00 94.44 98 ARG A C 1
ATOM 726 O O . ARG A 1 98 ? -8.431 8.388 32.609 1.00 94.44 98 ARG A O 1
ATOM 733 N N . LEU A 1 99 ? -9.718 6.552 32.359 1.00 95.56 99 LEU A N 1
ATOM 734 C CA . LEU A 1 99 ? -10.761 7.204 31.570 1.00 95.56 99 LEU A CA 1
ATOM 735 C C . LEU A 1 99 ? -11.454 8.322 32.366 1.00 95.56 99 LEU A C 1
ATOM 737 O O . LEU A 1 99 ? -11.618 9.421 31.846 1.00 95.56 99 LEU A O 1
ATOM 741 N N . VAL A 1 100 ? -11.753 8.092 33.651 1.00 95.69 100 VAL A N 1
ATOM 742 C CA . VAL A 1 100 ? -12.255 9.122 34.584 1.00 95.69 100 VAL A CA 1
ATOM 743 C C . VAL A 1 100 ? -11.277 10.294 34.687 1.00 95.69 100 VAL A C 1
ATOM 745 O O . VAL A 1 100 ? -11.676 11.449 34.561 1.00 95.69 100 VAL A O 1
ATOM 748 N N . SER A 1 101 ? -9.982 10.008 34.856 1.00 92.00 101 SER A N 1
ATOM 749 C CA . SER A 1 101 ? -8.940 11.046 34.928 1.00 92.00 101 SER A CA 1
ATOM 750 C C . SER A 1 101 ? -8.811 11.851 33.625 1.00 92.00 101 SER A C 1
ATOM 752 O O . SER A 1 101 ? -8.411 13.012 33.660 1.00 92.00 101 SER A O 1
ATOM 754 N N . GLY A 1 102 ? -9.164 11.246 32.487 1.00 89.06 102 GLY A N 1
ATOM 755 C CA . GLY A 1 102 ? -9.247 11.875 31.167 1.00 89.06 102 GLY A CA 1
ATOM 756 C C . GLY A 1 102 ? -10.584 12.564 30.873 1.00 89.06 102 GLY A C 1
ATOM 757 O O . GLY A 1 102 ? -10.842 12.907 29.724 1.00 89.06 102 GLY A O 1
ATOM 758 N N . GLY A 1 103 ? -11.449 12.746 31.878 1.00 93.62 103 GLY A N 1
ATOM 759 C CA . GLY A 1 103 ? -12.738 13.423 31.723 1.00 93.62 103 GLY A CA 1
ATOM 760 C C . GLY A 1 103 ? -13.840 12.569 31.091 1.00 93.62 103 GLY A C 1
ATOM 761 O O . GLY A 1 103 ? -14.828 13.122 30.627 1.00 93.62 103 GLY A O 1
ATOM 762 N N . GLY A 1 104 ? -13.688 11.241 31.052 1.00 93.81 104 GLY A N 1
ATOM 763 C CA . GLY A 1 104 ? -14.696 10.337 30.489 1.00 93.81 104 GLY A CA 1
ATOM 764 C C . GLY A 1 104 ? -14.698 10.266 28.960 1.00 93.81 104 GLY A C 1
ATOM 765 O O . GLY A 1 104 ? -15.646 9.730 28.391 1.00 93.81 104 GLY A O 1
ATOM 766 N N . HIS A 1 105 ? -13.662 10.789 28.297 1.00 96.56 105 HIS A N 1
ATOM 767 C CA . HIS A 1 105 ? -13.538 10.812 26.841 1.00 96.56 105 HIS A CA 1
ATOM 768 C C . HIS A 1 105 ? -12.476 9.832 26.328 1.00 96.56 105 HIS A C 1
ATOM 770 O O . HIS A 1 105 ? -11.377 9.757 26.882 1.00 96.56 105 HIS A O 1
ATOM 776 N N . TYR A 1 106 ? -12.786 9.112 25.251 1.00 96.50 106 TYR A N 1
ATOM 777 C CA . TYR A 1 106 ? -11.836 8.252 24.551 1.00 96.50 106 TYR A CA 1
ATOM 778 C C . TYR A 1 106 ? -12.085 8.246 23.047 1.00 96.50 106 TYR A C 1
ATOM 780 O O . TYR A 1 106 ? -13.235 8.210 22.620 1.00 96.50 106 TYR A O 1
ATOM 788 N N . GLU A 1 107 ? -11.019 8.198 22.255 1.00 96.38 107 GLU A N 1
ATOM 789 C CA . GLU A 1 107 ? -11.095 8.060 20.801 1.00 96.38 107 GLU A CA 1
ATOM 790 C C . GLU A 1 107 ? -10.426 6.760 20.375 1.00 96.38 107 GLU A C 1
ATOM 792 O O . GLU A 1 107 ? -9.289 6.490 20.761 1.00 96.38 107 GLU A O 1
ATOM 797 N N . ILE A 1 108 ? -11.130 5.961 19.576 1.00 95.50 108 ILE A N 1
ATOM 798 C CA . ILE A 1 108 ? -10.586 4.752 18.958 1.00 95.50 108 ILE A CA 1
ATOM 799 C C . ILE A 1 108 ? -10.529 4.942 17.448 1.00 95.50 108 ILE A C 1
ATOM 801 O O . ILE A 1 108 ? -11.533 5.248 16.804 1.00 95.50 108 ILE A O 1
ATOM 805 N N . ARG A 1 109 ? -9.333 4.760 16.889 1.00 92.38 109 ARG A N 1
ATOM 806 C CA . ARG A 1 109 ? -9.035 4.981 15.472 1.00 92.38 109 ARG A CA 1
ATOM 807 C C . ARG A 1 109 ? -9.107 3.679 14.683 1.00 92.38 109 ARG A C 1
ATOM 809 O O . ARG A 1 109 ? -8.589 2.657 15.132 1.00 92.38 109 ARG A O 1
ATOM 816 N N . PHE A 1 110 ? -9.664 3.729 13.478 1.00 85.44 110 PHE A N 1
ATOM 817 C CA . PHE A 1 110 ? -9.711 2.594 12.559 1.00 85.44 110 PHE A CA 1
ATOM 818 C C . PHE A 1 110 ? -9.601 3.032 11.092 1.00 85.44 110 PHE A C 1
ATOM 820 O O . PHE A 1 110 ? -9.751 4.207 10.762 1.00 85.44 110 PHE A O 1
ATOM 827 N N . GLU A 1 111 ? -9.296 2.073 10.216 1.00 82.56 111 GLU A N 1
ATOM 828 C CA . GLU A 1 111 ? -9.297 2.273 8.765 1.00 82.56 111 GLU A CA 1
ATOM 829 C C . GLU A 1 111 ? -10.669 1.870 8.204 1.00 82.56 111 GLU A C 1
ATOM 831 O O . GLU A 1 111 ? -11.114 0.727 8.376 1.00 82.56 111 GLU A O 1
ATOM 836 N N . ALA A 1 112 ? -11.346 2.821 7.567 1.00 80.81 112 ALA A N 1
ATOM 837 C CA . ALA A 1 112 ? -12.641 2.644 6.939 1.00 80.81 112 ALA A CA 1
ATOM 838 C C . ALA A 1 112 ? -12.498 2.312 5.447 1.00 80.81 112 ALA A C 1
ATOM 840 O O . ALA A 1 112 ? -11.73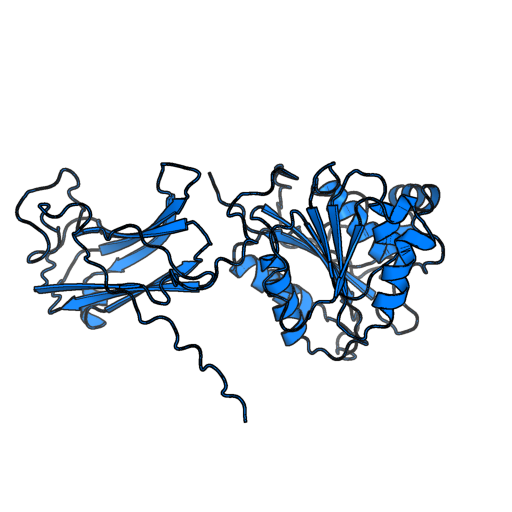6 2.945 4.712 1.00 80.81 112 ALA A O 1
ATOM 841 N N . PHE A 1 113 ? -13.272 1.328 4.998 1.00 73.12 113 PHE A N 1
ATOM 842 C CA . PHE A 1 113 ? -13.329 0.858 3.621 1.00 73.12 113 PHE A CA 1
ATOM 843 C C . PHE A 1 113 ? -14.725 1.080 3.047 1.00 73.12 113 PHE A C 1
ATOM 845 O O . PHE A 1 113 ? -15.728 0.993 3.757 1.00 73.12 113 PHE A O 1
ATOM 852 N N . HIS A 1 114 ? -14.779 1.301 1.738 1.00 67.56 114 HIS A N 1
ATOM 853 C CA . HIS A 1 114 ? -16.026 1.387 0.991 1.00 67.56 114 HIS A CA 1
ATOM 854 C C . HIS A 1 114 ? -16.910 0.152 1.194 1.00 67.56 114 HIS A C 1
ATOM 856 O O . HIS A 1 114 ? -16.397 -0.965 1.239 1.00 67.56 114 HIS A O 1
ATOM 862 N N . GLY A 1 115 ? -18.235 0.318 1.263 1.00 66.31 115 GLY A N 1
ATOM 863 C CA . GLY A 1 115 ? -19.184 -0.807 1.325 1.00 66.31 115 GLY A CA 1
ATOM 864 C C . GLY A 1 115 ? -19.061 -1.688 2.576 1.00 66.31 115 GLY A C 1
ATOM 865 O O . GLY A 1 115 ? -19.637 -2.779 2.633 1.00 66.31 115 GLY A O 1
ATOM 866 N N . VAL A 1 116 ? -18.304 -1.226 3.572 1.00 77.50 116 VAL A N 1
ATOM 867 C CA . VAL A 1 116 ? -18.175 -1.850 4.880 1.00 77.50 116 VAL A CA 1
ATOM 868 C C . VAL A 1 116 ? -18.874 -0.965 5.899 1.00 77.50 116 VAL A C 1
ATOM 870 O O . VAL A 1 116 ? -18.673 0.246 5.958 1.00 77.50 116 VAL A O 1
ATOM 873 N N . THR A 1 117 ? -19.687 -1.596 6.733 1.00 85.19 117 THR A N 1
ATOM 874 C CA . THR A 1 117 ? -20.319 -0.936 7.870 1.00 85.19 117 THR A CA 1
ATOM 875 C C . THR A 1 117 ? -19.558 -1.252 9.147 1.00 85.19 117 THR A C 1
ATOM 877 O O . THR A 1 117 ? -18.996 -2.337 9.301 1.00 85.19 117 THR A O 1
ATOM 880 N N . TYR A 1 118 ? -19.553 -0.309 10.077 1.00 93.44 118 TYR A N 1
ATOM 881 C CA . TYR A 1 118 ? -18.790 -0.367 11.311 1.00 93.44 118 TYR A CA 1
ATOM 882 C C . TYR A 1 118 ? -19.702 -0.155 12.510 1.00 93.44 118 TYR A C 1
ATOM 884 O O . TYR A 1 118 ? -20.570 0.715 12.489 1.00 93.44 118 TYR A O 1
ATOM 892 N N . ALA A 1 119 ? -19.485 -0.927 13.567 1.00 93.69 119 ALA A N 1
ATOM 893 C CA . ALA A 1 119 ? -20.143 -0.741 14.851 1.00 93.69 119 ALA A CA 1
ATOM 894 C C . ALA A 1 119 ? -19.105 -0.710 15.969 1.00 93.69 119 ALA A C 1
ATOM 896 O O . ALA A 1 119 ? -18.139 -1.477 15.957 1.00 93.69 119 ALA A O 1
ATOM 897 N N . LEU A 1 120 ? -19.326 0.147 16.960 1.00 97.75 120 LEU A N 1
ATOM 898 C CA . LEU A 1 120 ? -18.528 0.170 18.172 1.00 97.75 120 LEU A CA 1
ATOM 899 C C . LEU A 1 120 ? -19.210 -0.665 19.255 1.00 97.75 120 LEU A C 1
ATOM 901 O O . LEU A 1 120 ? -20.344 -0.395 19.654 1.00 97.75 120 LEU A O 1
ATOM 905 N N . TYR A 1 121 ? -18.475 -1.649 19.759 1.00 97.12 121 TYR A N 1
ATOM 906 C CA . TYR A 1 121 ? -18.830 -2.454 20.915 1.00 97.12 121 TYR A CA 1
ATOM 907 C C . TYR A 1 121 ? -17.973 -2.069 22.121 1.00 97.12 121 TYR A C 1
ATOM 909 O O . TYR A 1 121 ? -16.746 -1.998 22.022 1.00 97.12 121 TYR A O 1
ATOM 917 N N . GLY A 1 122 ? -18.612 -1.880 23.272 1.00 96.81 122 GLY A N 1
ATOM 918 C CA . GLY A 1 122 ? -17.953 -1.729 24.561 1.00 96.81 122 GLY A CA 1
ATOM 919 C C . GLY A 1 122 ? -18.317 -2.878 25.492 1.00 96.81 122 GLY A C 1
ATOM 920 O O . GLY A 1 122 ? -19.497 -3.152 25.705 1.00 96.81 122 GLY A O 1
ATOM 921 N N . GLY A 1 123 ? -17.307 -3.508 26.093 1.00 96.75 123 GLY A N 1
ATOM 922 C CA . GLY A 1 123 ? -17.499 -4.487 27.164 1.00 96.75 123 GLY A CA 1
ATOM 923 C C . GLY A 1 123 ? -16.550 -4.270 28.340 1.00 96.75 123 GLY A C 1
ATOM 924 O O . GLY A 1 123 ? -15.427 -3.806 28.154 1.00 96.75 123 GLY A O 1
ATOM 925 N N . ILE A 1 124 ? -16.978 -4.606 29.554 1.00 97.06 124 ILE A N 1
ATOM 926 C CA . ILE A 1 124 ? -16.166 -4.523 30.769 1.00 97.06 124 ILE A CA 1
ATOM 927 C C . ILE A 1 124 ? -15.554 -5.881 31.088 1.00 97.06 124 ILE A C 1
ATOM 929 O O . ILE A 1 124 ? -16.263 -6.838 31.382 1.00 97.06 124 ILE A O 1
ATOM 933 N N . ILE A 1 125 ? -14.223 -5.936 31.109 1.00 92.25 125 ILE A N 1
ATOM 934 C CA . ILE A 1 125 ? -13.479 -7.129 31.517 1.00 92.25 125 ILE A CA 1
ATOM 935 C C . ILE A 1 125 ? -13.364 -7.156 33.044 1.00 92.25 125 ILE A C 1
ATOM 937 O O . ILE A 1 125 ? -12.753 -6.259 33.634 1.00 92.25 125 ILE A O 1
ATOM 941 N N . GLY A 1 126 ? -13.869 -8.228 33.657 1.00 88.06 126 GLY A N 1
ATOM 942 C CA . GLY A 1 126 ? -13.807 -8.450 35.104 1.00 88.06 126 GLY A CA 1
ATOM 943 C C . GLY A 1 126 ? -14.853 -7.650 35.884 1.00 88.06 126 GLY A C 1
ATOM 944 O O . GLY A 1 126 ? -15.864 -7.227 35.323 1.00 88.06 126 GLY A O 1
ATOM 945 N N 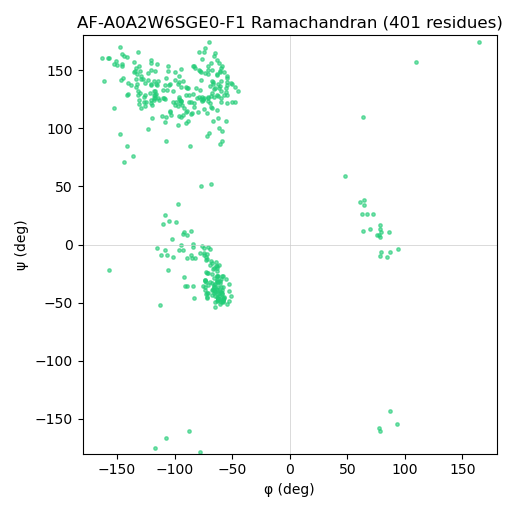. ASP A 1 127 ? -14.617 -7.469 37.181 1.00 92.25 127 ASP A N 1
ATOM 946 C CA . ASP A 1 127 ? -15.495 -6.685 38.053 1.00 92.25 127 ASP A CA 1
ATOM 947 C C . ASP A 1 127 ? -15.261 -5.178 37.875 1.00 92.25 127 ASP A C 1
ATOM 949 O O . ASP A 1 127 ? -14.154 -4.722 37.568 1.00 92.25 127 ASP A O 1
ATOM 953 N N . THR A 1 128 ? -16.313 -4.388 38.080 1.00 96.31 128 THR A N 1
ATOM 954 C CA . THR A 1 128 ? -16.250 -2.926 38.030 1.00 96.31 128 THR A CA 1
ATOM 955 C C . THR A 1 128 ? -17.204 -2.301 39.038 1.00 96.31 128 THR A C 1
ATOM 957 O O . THR A 1 128 ? -18.209 -2.898 39.409 1.00 96.31 128 THR A O 1
ATOM 960 N N . ASP A 1 129 ? -16.867 -1.092 39.474 1.00 97.25 129 ASP A N 1
ATOM 961 C CA . ASP A 1 129 ? -17.716 -0.191 40.253 1.00 97.25 129 ASP A CA 1
ATOM 962 C C . ASP A 1 129 ? -18.159 1.029 39.424 1.00 97.25 129 ASP A C 1
ATOM 964 O O . ASP A 1 129 ? -18.527 2.063 39.981 1.00 97.25 129 ASP A O 1
ATOM 968 N N . ALA A 1 130 ? -18.059 0.939 38.093 1.00 97.44 130 ALA A N 1
ATOM 969 C CA . ALA A 1 130 ? -18.303 2.063 37.207 1.00 97.44 130 ALA A CA 1
ATOM 970 C C . ALA A 1 130 ? -19.773 2.496 37.195 1.00 97.44 130 ALA A C 1
ATOM 972 O O . ALA A 1 130 ? -20.658 1.681 36.945 1.00 97.44 130 ALA A O 1
ATOM 973 N N . THR A 1 131 ? -20.006 3.798 37.362 1.00 98.00 131 THR A N 1
ATOM 974 C CA . THR A 1 131 ? -21.304 4.458 37.165 1.00 98.00 131 THR A CA 1
ATOM 975 C C . THR A 1 131 ? -21.175 5.582 36.136 1.00 98.00 131 THR A C 1
ATOM 977 O O . THR A 1 131 ? -20.119 6.213 36.044 1.00 98.00 131 THR A O 1
ATOM 980 N N . ALA A 1 132 ? -22.226 5.843 35.359 1.00 97.50 132 ALA A N 1
ATOM 981 C CA . ALA A 1 132 ? -22.322 6.996 34.459 1.00 97.50 132 ALA A CA 1
ATOM 982 C C . ALA A 1 132 ? -23.790 7.404 34.242 1.00 97.50 132 ALA A C 1
ATOM 984 O O . ALA A 1 132 ? -24.694 6.583 34.366 1.00 97.50 132 ALA A O 1
ATOM 985 N N . HIS A 1 133 ? -24.031 8.670 33.891 1.00 95.81 133 HIS A N 1
ATOM 986 C CA . HIS A 1 133 ? -25.385 9.196 33.659 1.00 95.81 133 HIS A CA 1
ATOM 987 C C . HIS A 1 133 ? -25.819 9.072 32.200 1.00 95.81 133 HIS A C 1
ATOM 989 O O . HIS A 1 133 ? -26.996 8.874 31.908 1.00 95.81 133 HIS A O 1
ATOM 995 N N . SER A 1 134 ? -24.876 9.252 31.277 1.00 95.56 134 SER A N 1
ATOM 996 C CA . SER A 1 134 ? -25.130 9.165 29.845 1.00 95.56 134 SER A CA 1
ATOM 997 C C . SER A 1 134 ? -23.874 8.715 29.101 1.00 95.56 134 SER A C 1
ATOM 999 O O . SER A 1 134 ? -22.749 8.844 29.595 1.00 95.56 134 SER A O 1
ATOM 1001 N N . LEU A 1 135 ? -24.083 8.161 27.910 1.00 97.38 135 LEU A N 1
ATOM 1002 C CA . LEU A 1 135 ? -23.034 7.772 26.981 1.00 97.38 135 LEU A CA 1
ATOM 1003 C C . LEU A 1 135 ? -23.367 8.354 25.613 1.00 97.38 135 LEU A C 1
ATOM 1005 O O . LEU A 1 135 ? -24.477 8.180 25.111 1.00 97.38 135 LEU A O 1
ATOM 1009 N N . ARG A 1 136 ? -22.392 9.020 25.002 1.00 96.81 136 ARG A N 1
ATOM 1010 C CA . ARG A 1 136 ? -22.462 9.480 23.619 1.00 96.81 136 ARG A CA 1
ATOM 1011 C C . ARG A 1 136 ? -21.364 8.808 22.812 1.00 96.81 136 ARG A C 1
ATOM 1013 O O . ARG A 1 136 ? -20.210 8.810 23.231 1.00 96.81 136 ARG A O 1
ATOM 1020 N N . VAL A 1 137 ? -21.732 8.277 21.651 1.00 97.38 137 VAL A N 1
ATOM 1021 C CA . VAL A 1 137 ? -20.782 7.781 20.656 1.00 97.38 137 VAL A CA 1
ATOM 1022 C C . VAL A 1 137 ? -20.933 8.623 19.400 1.00 97.38 137 VAL A C 1
ATOM 1024 O O . VAL A 1 137 ? -22.049 8.889 18.955 1.00 97.38 137 VAL A O 1
ATOM 1027 N N . ILE A 1 138 ? -19.811 9.078 18.861 1.00 96.88 138 ILE A N 1
ATOM 1028 C CA . ILE A 1 138 ? -19.747 9.901 17.660 1.00 96.88 138 ILE A CA 1
ATOM 1029 C C . ILE A 1 138 ? -18.808 9.208 16.685 1.00 96.88 138 ILE A C 1
ATOM 1031 O O . ILE A 1 138 ? -17.702 8.843 17.068 1.00 96.88 138 ILE A O 1
ATOM 1035 N N . LEU A 1 139 ? -19.258 9.010 15.452 1.00 95.31 139 LEU A N 1
ATOM 1036 C CA . LEU A 1 139 ? -18.403 8.640 14.333 1.00 95.31 139 LEU A CA 1
ATOM 1037 C C . LEU A 1 139 ? -18.013 9.917 13.591 1.00 95.31 139 LEU A C 1
ATOM 1039 O O . LEU A 1 139 ? -18.894 10.647 13.123 1.00 95.31 139 LEU A O 1
ATOM 1043 N N . ASP A 1 140 ? -16.713 10.179 13.479 1.00 88.56 140 ASP A N 1
ATOM 1044 C CA . ASP A 1 140 ? -16.236 11.220 12.576 1.00 88.56 140 ASP A CA 1
ATOM 1045 C C . ASP A 1 140 ? -16.403 10.768 11.116 1.00 88.56 140 ASP A C 1
ATOM 1047 O O . ASP A 1 140 ? -16.441 9.578 10.801 1.00 88.56 140 ASP A O 1
ATOM 1051 N N . ARG A 1 141 ? -16.547 11.737 10.208 1.00 85.50 141 ARG A N 1
ATOM 1052 C CA . ARG A 1 141 ? -16.593 11.484 8.758 1.00 85.50 141 ARG A CA 1
ATOM 1053 C C . ARG A 1 141 ? -17.559 10.342 8.359 1.00 85.50 141 ARG A C 1
ATOM 1055 O O . ARG A 1 141 ? -17.120 9.371 7.734 1.00 85.50 141 ARG A O 1
ATOM 1062 N N . PRO A 1 142 ? -18.865 10.417 8.673 1.00 86.50 142 PRO A N 1
ATOM 1063 C CA . PRO A 1 142 ? -19.808 9.421 8.172 1.00 86.50 142 PRO A CA 1
ATOM 1064 C C . PRO A 1 142 ? -19.811 9.406 6.640 1.00 86.50 142 PRO A C 1
ATOM 1066 O O . PRO A 1 142 ? -19.537 10.428 6.000 1.00 86.50 142 PRO A O 1
ATOM 1069 N N . ALA A 1 143 ? -20.126 8.253 6.048 1.00 79.75 143 ALA A N 1
ATOM 1070 C CA . ALA A 1 143 ? -20.290 8.180 4.602 1.00 79.75 143 ALA A CA 1
ATOM 1071 C C . ALA A 1 143 ? -21.409 9.138 4.157 1.00 79.75 143 ALA A C 1
ATOM 1073 O O . ALA A 1 143 ? -22.487 9.166 4.754 1.00 79.75 143 ALA A O 1
ATOM 1074 N N . ASP A 1 144 ? -21.151 9.938 3.122 1.00 69.94 144 ASP A N 1
ATOM 1075 C CA . ASP A 1 144 ? -22.156 10.836 2.555 1.00 69.94 144 ASP A CA 1
ATOM 1076 C C . ASP A 1 144 ? -23.088 10.034 1.625 1.00 69.94 144 ASP A C 1
ATOM 1078 O O . ASP A 1 144 ? -22.641 9.564 0.576 1.00 69.94 144 ASP A O 1
ATOM 1082 N N . PRO A 1 145 ? -24.386 9.882 1.956 1.00 55.91 145 PRO A N 1
ATOM 1083 C CA . PRO A 1 145 ? -25.327 9.134 1.125 1.00 55.91 145 PRO A CA 1
ATOM 1084 C C . PRO A 1 145 ? -25.622 9.811 -0.226 1.00 55.91 145 PRO A C 1
ATOM 1086 O O . PRO A 1 145 ? -26.164 9.157 -1.121 1.00 55.91 145 PRO A O 1
ATOM 1089 N N . ASN A 1 146 ? -25.294 11.102 -0.372 1.00 44.72 146 ASN A N 1
ATOM 1090 C CA . ASN A 1 146 ? -25.482 11.903 -1.584 1.00 44.72 146 ASN A CA 1
ATOM 1091 C C . ASN A 1 146 ? -24.181 12.191 -2.335 1.00 44.72 146 ASN A C 1
ATOM 1093 O O . ASN A 1 146 ? -24.254 12.697 -3.462 1.00 44.72 146 ASN A O 1
ATOM 1097 N N . ALA A 1 147 ? -23.015 11.875 -1.759 1.00 51.34 147 ALA A N 1
ATOM 1098 C CA . ALA A 1 147 ? -21.782 11.855 -2.526 1.00 51.34 147 ALA A CA 1
ATOM 1099 C C . ALA A 1 147 ? -22.044 10.929 -3.707 1.00 51.34 147 ALA A C 1
ATOM 1101 O O . ALA A 1 147 ? -22.490 9.789 -3.530 1.00 51.34 147 ALA A O 1
ATOM 1102 N N . ARG A 1 148 ? -21.891 11.464 -4.926 1.00 38.62 148 ARG A N 1
ATOM 1103 C CA . ARG A 1 148 ? -22.075 10.670 -6.136 1.00 38.62 148 ARG A CA 1
ATOM 1104 C C . ARG A 1 148 ? -21.293 9.383 -5.931 1.00 38.62 148 ARG A C 1
ATOM 1106 O O . ARG A 1 148 ? -20.107 9.419 -5.622 1.00 38.62 148 ARG A O 1
ATOM 1113 N N . ARG A 1 149 ? -22.012 8.264 -6.032 1.00 46.22 149 ARG A N 1
ATOM 1114 C CA . ARG A 1 149 ? -21.434 6.930 -6.103 1.00 46.22 149 ARG A CA 1
ATOM 1115 C C . ARG A 1 149 ? -20.568 6.916 -7.352 1.00 46.22 149 ARG A C 1
ATOM 1117 O O . ARG A 1 149 ? -21.056 6.581 -8.431 1.00 46.22 149 ARG A O 1
ATOM 1124 N N . ASP A 1 150 ? -19.325 7.349 -7.220 1.00 40.88 150 ASP A N 1
ATOM 1125 C CA . ASP A 1 150 ? -18.332 7.189 -8.261 1.00 40.88 150 ASP A CA 1
ATOM 1126 C C . ASP A 1 150 ? -18.044 5.690 -8.293 1.00 40.88 150 ASP A C 1
ATOM 1128 O O . ASP A 1 150 ? -17.368 5.121 -7.439 1.00 40.88 150 ASP A O 1
ATOM 1132 N N . ALA A 1 151 ? -18.739 5.018 -9.205 1.00 42.00 151 ALA A N 1
ATOM 1133 C CA . ALA A 1 151 ? -18.701 3.586 -9.407 1.00 42.00 151 ALA A CA 1
ATOM 1134 C C . ALA A 1 151 ? -17.271 3.149 -9.731 1.00 42.00 151 ALA A C 1
ATOM 1136 O O . ALA A 1 151 ? -16.908 3.147 -10.903 1.00 42.00 151 ALA A O 1
ATOM 1137 N N . ALA A 1 152 ? -16.439 2.828 -8.736 1.00 44.97 152 ALA A N 1
ATOM 1138 C CA . ALA A 1 152 ? -15.075 2.439 -9.071 1.00 44.97 152 ALA A CA 1
ATOM 1139 C C . ALA A 1 152 ? -14.320 1.571 -8.046 1.00 44.97 152 ALA A C 1
ATOM 1141 O O . ALA A 1 152 ? -13.414 0.879 -8.490 1.00 44.97 152 ALA A O 1
ATOM 1142 N N . ALA A 1 153 ? -14.655 1.523 -6.745 1.00 49.28 153 ALA A N 1
ATOM 1143 C CA . ALA A 1 153 ? -13.956 0.664 -5.771 1.00 49.28 153 ALA A CA 1
ATOM 1144 C C . ALA A 1 153 ? -14.848 -0.491 -5.263 1.00 49.28 153 ALA A C 1
ATOM 1146 O O . ALA A 1 153 ? -15.817 -0.298 -4.538 1.00 49.28 153 ALA A O 1
ATOM 1147 N N . GLU A 1 154 ? -14.528 -1.720 -5.653 1.00 50.56 154 GLU A N 1
ATOM 1148 C CA . GLU A 1 154 ? -15.114 -2.960 -5.158 1.00 50.56 154 GLU A CA 1
ATOM 1149 C C . GLU A 1 154 ? -14.340 -3.355 -3.900 1.00 50.56 154 GLU A C 1
ATOM 1151 O O . GLU A 1 154 ? -13.126 -3.561 -3.942 1.00 50.56 154 GLU A O 1
ATOM 1156 N N . ALA A 1 155 ? -15.037 -3.509 -2.776 1.00 55.56 155 ALA A N 1
ATOM 1157 C CA . ALA A 1 155 ? -14.457 -3.963 -1.512 1.00 55.56 155 ALA A CA 1
ATOM 1158 C C . ALA A 1 155 ? -14.224 -5.482 -1.500 1.00 55.56 155 ALA A C 1
ATOM 1160 O O . ALA A 1 155 ? -14.652 -6.194 -0.593 1.00 55.56 155 ALA A O 1
ATOM 1161 N N . ARG A 1 156 ? -13.567 -5.991 -2.543 1.00 69.12 156 ARG A N 1
ATOM 1162 C CA . ARG A 1 156 ? -13.265 -7.409 -2.721 1.00 69.12 156 ARG A CA 1
ATOM 1163 C C . ARG A 1 156 ? -11.771 -7.608 -2.808 1.00 69.12 156 ARG A C 1
ATOM 1165 O O . ARG A 1 156 ? -11.073 -6.844 -3.473 1.00 69.12 156 ARG A O 1
ATOM 1172 N N . ASN A 1 157 ? -11.297 -8.660 -2.147 1.00 79.38 157 ASN A N 1
ATOM 1173 C CA . ASN A 1 157 ? -9.938 -9.125 -2.358 1.00 79.38 157 ASN A CA 1
ATOM 1174 C C . ASN A 1 157 ? -9.718 -9.393 -3.849 1.00 79.38 157 ASN A C 1
ATOM 1176 O O . ASN A 1 157 ? -10.625 -9.862 -4.544 1.00 79.38 157 ASN A O 1
ATOM 1180 N N . THR A 1 158 ? -8.508 -9.126 -4.329 1.00 84.69 158 THR A N 1
ATOM 1181 C CA . THR A 1 158 ? -8.092 -9.647 -5.627 1.00 84.69 158 THR A CA 1
ATOM 1182 C C . THR A 1 158 ? -8.261 -11.169 -5.648 1.00 84.69 158 THR A C 1
ATOM 1184 O O . THR A 1 158 ? -7.990 -11.859 -4.662 1.00 84.69 158 THR A O 1
ATOM 1187 N N . ALA A 1 159 ? -8.730 -11.700 -6.776 1.00 86.06 159 ALA A N 1
ATOM 1188 C CA . ALA A 1 159 ? -8.811 -13.142 -6.991 1.00 86.06 159 ALA A CA 1
ATOM 1189 C C . ALA A 1 159 ? -7.441 -13.756 -7.343 1.00 86.06 159 ALA A C 1
ATOM 1191 O O . ALA A 1 159 ? -7.317 -14.978 -7.428 1.00 86.06 159 ALA A O 1
ATOM 1192 N N . PHE A 1 160 ? -6.422 -12.918 -7.560 1.00 89.31 160 PHE A N 1
ATOM 1193 C CA . PHE A 1 160 ? -5.116 -13.304 -8.082 1.00 89.31 160 PHE A CA 1
ATOM 1194 C C . PHE A 1 160 ? -4.042 -13.307 -6.991 1.00 89.31 160 PHE A C 1
ATOM 1196 O O . PHE A 1 160 ? -4.133 -12.601 -5.989 1.00 89.31 160 PHE A O 1
ATOM 1203 N N . GLY A 1 161 ? -3.001 -14.123 -7.170 1.00 82.06 161 GLY A N 1
ATOM 1204 C CA . GLY A 1 161 ? -1.847 -14.120 -6.269 1.00 82.06 161 GLY A CA 1
ATOM 1205 C C . GLY A 1 161 ? -2.139 -14.504 -4.812 1.00 82.06 161 GLY A C 1
ATOM 1206 O O . GLY A 1 161 ? -1.407 -14.068 -3.926 1.00 82.06 161 GLY A O 1
ATOM 1207 N N . SER A 1 162 ? -3.178 -15.296 -4.533 1.00 67.94 162 SER A N 1
ATOM 1208 C CA . SER A 1 162 ? -3.643 -15.621 -3.171 1.00 67.94 162 SER A CA 1
ATOM 1209 C C . SER A 1 162 ? -2.620 -16.351 -2.288 1.00 67.94 162 SER A C 1
ATOM 1211 O O . SER A 1 162 ? -2.746 -16.332 -1.063 1.00 67.94 162 SER A O 1
ATOM 1213 N N . GLU A 1 163 ? -1.576 -16.946 -2.868 1.00 65.56 163 GLU A N 1
ATOM 1214 C CA . GLU A 1 163 ? -0.477 -17.517 -2.093 1.00 65.56 163 GLU A CA 1
ATOM 1215 C C . GLU A 1 163 ? 0.334 -16.410 -1.408 1.00 65.56 163 GLU A C 1
ATOM 1217 O O . GLU A 1 163 ? 0.935 -15.539 -2.043 1.00 65.56 163 GLU A O 1
ATOM 1222 N N . ALA A 1 164 ? 0.353 -16.443 -0.075 1.00 59.59 164 ALA A N 1
ATOM 1223 C CA . ALA A 1 164 ? 1.246 -15.606 0.706 1.00 59.59 164 ALA A CA 1
ATOM 1224 C C . ALA A 1 164 ? 2.689 -16.061 0.462 1.00 59.59 164 ALA A C 1
ATOM 1226 O O . ALA A 1 164 ? 3.054 -17.184 0.809 1.00 59.59 164 ALA A O 1
ATOM 1227 N N . VAL A 1 165 ? 3.520 -15.183 -0.103 1.00 65.06 165 VAL A N 1
ATOM 1228 C CA . VAL A 1 165 ? 4.968 -15.403 -0.158 1.00 65.06 165 VAL A CA 1
ATOM 1229 C C . VAL A 1 165 ? 5.501 -15.220 1.267 1.00 65.06 165 VAL A C 1
ATOM 1231 O O . VAL A 1 165 ? 5.427 -14.106 1.787 1.00 65.06 165 VAL A O 1
ATOM 1234 N N . PRO A 1 166 ? 6.004 -16.269 1.944 1.00 58.53 166 PRO A N 1
ATOM 1235 C CA . PRO A 1 166 ? 6.470 -16.136 3.317 1.00 58.53 166 PRO A CA 1
ATOM 1236 C C . PRO A 1 166 ? 7.660 -15.179 3.370 1.00 58.53 166 PRO A C 1
ATOM 1238 O O . PRO A 1 166 ? 8.637 -15.363 2.644 1.00 58.53 166 PRO A O 1
ATOM 1241 N N . VAL A 1 167 ? 7.599 -14.186 4.257 1.00 65.25 167 VAL A N 1
ATOM 1242 C CA . VAL A 1 167 ? 8.698 -13.243 4.501 1.00 65.25 167 VAL A CA 1
ATOM 1243 C C . VAL A 1 167 ? 9.312 -13.578 5.863 1.00 65.25 167 VAL A C 1
ATOM 1245 O O . VAL A 1 167 ? 8.853 -13.074 6.886 1.00 65.25 167 VAL A O 1
ATOM 1248 N N . PRO A 1 168 ? 10.314 -14.478 5.925 1.00 60.53 168 PRO A N 1
ATOM 1249 C CA . PRO A 1 168 ? 10.887 -14.923 7.197 1.00 60.53 168 PRO A CA 1
ATOM 1250 C C . PRO A 1 168 ? 11.658 -13.807 7.915 1.00 60.53 168 PRO A C 1
ATOM 1252 O O . PRO A 1 168 ? 11.780 -13.824 9.140 1.00 60.53 168 PRO A O 1
ATOM 1255 N N . HIS A 1 169 ? 12.163 -12.829 7.158 1.00 72.44 169 HIS A N 1
ATOM 1256 C CA . HIS A 1 169 ? 12.909 -11.682 7.658 1.00 72.44 169 HIS A CA 1
ATOM 1257 C C . HIS A 1 169 ? 12.507 -10.425 6.893 1.00 72.44 169 HIS A C 1
ATOM 1259 O O . HIS A 1 169 ? 12.372 -10.459 5.674 1.00 72.44 169 HIS A O 1
ATOM 1265 N N . LEU A 1 170 ? 12.363 -9.306 7.606 1.00 76.06 170 LEU A N 1
ATOM 1266 C CA . LEU A 1 170 ? 12.058 -8.029 6.965 1.00 76.06 170 LEU A CA 1
ATOM 1267 C C . LEU A 1 170 ? 13.255 -7.481 6.173 1.00 76.06 170 LEU A C 1
ATOM 1269 O O . LEU A 1 170 ? 13.070 -6.869 5.127 1.00 76.06 170 LEU A O 1
ATOM 1273 N N . VAL A 1 171 ? 14.477 -7.714 6.663 1.00 78.62 171 VAL A N 1
ATOM 1274 C CA . VAL A 1 171 ? 15.724 -7.283 6.019 1.00 78.62 171 VAL A CA 1
ATOM 1275 C C . VAL A 1 171 ? 16.720 -8.439 6.005 1.00 78.62 171 VAL A C 1
ATOM 1277 O O . VAL A 1 171 ? 16.913 -9.090 7.034 1.00 78.62 171 VAL A O 1
ATOM 1280 N N . SER A 1 172 ? 17.401 -8.662 4.877 1.00 80.50 172 SER A N 1
ATOM 1281 C CA . SER A 1 172 ? 18.519 -9.607 4.793 1.00 80.50 172 SER A CA 1
ATOM 1282 C C . SER A 1 172 ? 19.671 -9.135 3.908 1.00 80.50 172 SER A C 1
ATOM 1284 O O . SER A 1 172 ? 19.543 -8.248 3.065 1.00 80.50 172 SER A O 1
ATOM 1286 N N . LEU A 1 173 ? 20.829 -9.768 4.115 1.00 75.44 173 LEU A N 1
ATOM 1287 C CA . LEU A 1 173 ? 22.069 -9.549 3.360 1.00 75.44 173 LEU A CA 1
ATOM 1288 C C . LEU A 1 173 ? 22.281 -10.613 2.266 1.00 75.44 173 LEU A C 1
ATOM 1290 O O . LEU A 1 173 ? 23.407 -10.855 1.836 1.00 75.44 173 LEU A O 1
ATOM 1294 N N . GLY A 1 174 ? 21.218 -11.312 1.857 1.00 75.44 174 GLY A N 1
ATOM 1295 C CA . GLY A 1 174 ? 21.305 -12.310 0.792 1.00 75.44 174 GLY A CA 1
ATOM 1296 C C . GLY A 1 174 ? 21.671 -11.685 -0.559 1.00 75.44 174 GLY A C 1
ATOM 1297 O O . GLY A 1 174 ? 21.520 -10.485 -0.768 1.00 75.44 174 GLY A O 1
ATOM 1298 N N . THR A 1 175 ? 22.083 -12.503 -1.531 1.00 83.94 175 THR A N 1
ATOM 1299 C CA . THR A 1 175 ? 22.262 -12.021 -2.911 1.00 83.94 175 THR A CA 1
ATOM 1300 C C . THR A 1 175 ? 20.896 -11.848 -3.595 1.00 83.94 175 THR A C 1
ATOM 1302 O O . THR A 1 175 ? 20.108 -12.803 -3.631 1.00 83.94 175 THR A O 1
ATOM 1305 N N . PRO A 1 176 ? 20.563 -10.657 -4.122 1.00 87.56 176 PRO A N 1
ATOM 1306 C CA . PRO A 1 176 ? 19.302 -10.427 -4.818 1.00 87.56 176 PRO A CA 1
ATOM 1307 C C . PRO A 1 176 ? 19.305 -11.083 -6.203 1.00 87.56 176 PRO A C 1
ATOM 1309 O O . PRO A 1 176 ? 20.338 -11.185 -6.868 1.00 87.56 176 PRO A O 1
ATOM 1312 N N . THR A 1 177 ? 18.137 -11.545 -6.656 1.00 91.62 177 THR A N 1
ATOM 1313 C CA . THR A 1 177 ? 17.978 -12.228 -7.953 1.00 91.62 177 THR A CA 1
ATOM 1314 C C . THR A 1 177 ? 16.756 -11.694 -8.689 1.00 91.62 177 THR A C 1
ATOM 1316 O O . THR A 1 177 ? 15.856 -11.144 -8.064 1.00 91.62 177 THR A O 1
ATOM 1319 N N . LEU A 1 178 ? 16.713 -11.840 -10.014 1.00 92.94 178 LEU A N 1
ATOM 1320 C CA . LEU A 1 178 ? 15.526 -11.481 -10.802 1.00 92.94 178 LEU A CA 1
ATOM 1321 C C . LEU A 1 178 ? 14.532 -12.640 -10.952 1.00 92.94 178 LEU A C 1
ATOM 1323 O O . LEU A 1 178 ? 13.426 -12.412 -11.401 1.00 92.94 178 LEU A O 1
ATOM 1327 N N . THR A 1 179 ? 14.892 -13.874 -10.591 1.00 89.56 179 THR A N 1
ATOM 1328 C CA . THR A 1 179 ? 14.004 -15.042 -10.758 1.00 89.56 179 THR A CA 1
ATOM 1329 C C . THR A 1 179 ? 12.882 -15.090 -9.719 1.00 89.56 179 THR A C 1
ATOM 1331 O O . THR A 1 179 ? 11.779 -15.532 -10.021 1.00 89.56 179 THR A O 1
ATOM 1334 N N . ALA A 1 180 ? 13.181 -14.654 -8.498 1.00 87.62 180 ALA A N 1
ATOM 1335 C CA . ALA A 1 180 ? 12.225 -14.462 -7.416 1.00 87.62 180 ALA A CA 1
ATOM 1336 C C . ALA A 1 180 ? 12.578 -13.120 -6.761 1.00 87.62 180 ALA A C 1
ATOM 1338 O O . ALA A 1 180 ? 13.310 -13.096 -5.764 1.00 87.62 180 ALA A O 1
ATOM 1339 N N . PRO A 1 181 ? 12.220 -12.003 -7.417 1.00 93.25 181 PRO A N 1
ATOM 1340 C CA . PRO A 1 181 ? 12.613 -10.689 -6.952 1.00 93.25 181 PRO A CA 1
ATOM 1341 C C . PRO A 1 181 ? 11.915 -10.378 -5.632 1.00 93.25 181 PRO A C 1
ATOM 1343 O O . PRO A 1 181 ? 10.741 -10.682 -5.433 1.00 93.25 181 PRO A O 1
ATOM 1346 N N . VAL A 1 182 ? 12.667 -9.743 -4.746 1.00 92.88 182 VAL A N 1
ATOM 1347 C CA . VAL A 1 182 ? 12.161 -9.140 -3.513 1.00 92.88 182 VAL A CA 1
ATOM 1348 C C . VAL A 1 182 ? 12.413 -7.632 -3.580 1.00 92.88 182 VAL A C 1
ATOM 1350 O O . VAL A 1 182 ? 12.886 -7.135 -4.608 1.00 92.88 182 VAL A O 1
A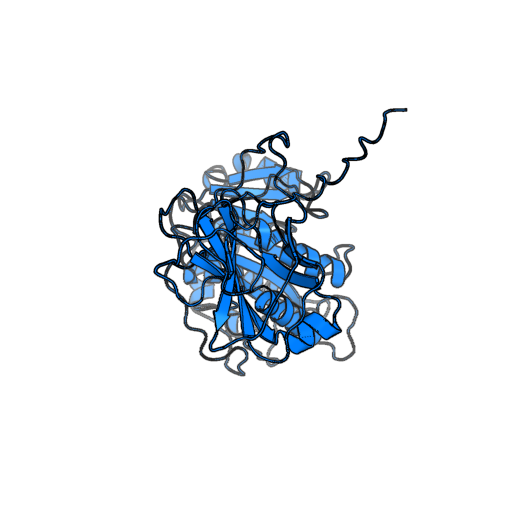TOM 1353 N N . THR A 1 183 ? 12.126 -6.876 -2.524 1.00 93.06 183 THR A N 1
ATOM 1354 C CA . THR A 1 183 ? 12.551 -5.469 -2.464 1.00 93.06 183 THR A CA 1
ATOM 1355 C C . THR A 1 183 ? 14.083 -5.443 -2.485 1.00 93.06 183 THR A C 1
ATOM 1357 O O . THR A 1 183 ? 14.720 -6.007 -1.596 1.00 93.06 183 THR A O 1
ATOM 1360 N N . GLN A 1 184 ? 14.707 -4.879 -3.523 1.00 93.81 184 GLN A N 1
ATOM 1361 C CA . GLN A 1 184 ? 16.149 -5.059 -3.754 1.00 93.81 184 GLN A CA 1
ATOM 1362 C C . GLN A 1 184 ? 16.782 -3.970 -4.627 1.00 93.81 184 GLN A C 1
ATOM 1364 O O . GLN A 1 184 ? 16.107 -3.288 -5.398 1.00 93.81 184 GLN A O 1
ATOM 1369 N N . LEU A 1 185 ? 18.107 -3.849 -4.531 1.00 93.62 185 LEU A N 1
ATOM 1370 C CA . LEU A 1 185 ? 18.914 -2.978 -5.390 1.00 93.62 185 LEU A CA 1
ATOM 1371 C C . LEU A 1 185 ? 19.259 -3.650 -6.725 1.00 93.62 185 LEU A C 1
ATOM 1373 O O . LEU A 1 185 ? 19.350 -4.881 -6.824 1.00 93.62 185 LEU A O 1
ATOM 1377 N N . ALA A 1 186 ? 19.488 -2.825 -7.745 1.00 94.25 186 ALA A N 1
ATOM 1378 C CA . ALA A 1 186 ? 19.967 -3.264 -9.043 1.00 94.25 186 ALA A CA 1
ATOM 1379 C C . ALA A 1 186 ? 21.463 -3.587 -9.012 1.00 94.25 186 ALA A C 1
ATOM 1381 O O . ALA A 1 186 ? 22.292 -2.761 -8.638 1.00 94.25 186 ALA A O 1
ATOM 1382 N N . THR A 1 187 ? 21.826 -4.784 -9.465 1.00 93.00 187 THR A N 1
ATOM 1383 C CA . THR A 1 187 ? 23.211 -5.264 -9.538 1.00 93.00 187 THR A CA 1
ATOM 1384 C C . THR A 1 187 ? 23.518 -5.813 -10.926 1.00 93.00 187 THR A C 1
ATOM 1386 O O . THR A 1 187 ? 22.691 -6.471 -11.564 1.00 93.00 187 THR A O 1
ATOM 1389 N N . ALA A 1 188 ? 24.752 -5.620 -11.389 1.00 91.19 188 ALA A N 1
ATOM 1390 C CA . ALA A 1 188 ? 25.192 -6.132 -12.688 1.00 91.19 188 ALA A CA 1
ATOM 1391 C C . ALA A 1 188 ? 25.171 -7.674 -12.754 1.00 91.19 188 ALA A C 1
ATOM 1393 O O . ALA A 1 188 ? 25.083 -8.264 -13.830 1.00 91.19 188 ALA A O 1
ATOM 1394 N N . ARG A 1 189 ? 25.240 -8.357 -11.600 1.00 90.94 189 ARG A N 1
ATOM 1395 C CA . ARG A 1 189 ? 25.174 -9.824 -11.520 1.00 90.94 189 ARG A CA 1
ATOM 1396 C C . ARG A 1 189 ? 23.806 -10.356 -11.940 1.00 90.94 189 ARG A C 1
ATOM 1398 O O . ARG A 1 189 ? 23.747 -11.382 -12.613 1.00 90.94 189 ARG A O 1
ATOM 1405 N N . GLN A 1 190 ? 22.727 -9.665 -11.576 1.00 92.81 190 GLN A N 1
ATOM 1406 C CA . GLN A 1 190 ? 21.361 -10.086 -11.895 1.00 92.81 190 GLN A CA 1
ATOM 1407 C C . GLN A 1 190 ? 21.114 -10.189 -13.406 1.00 92.81 190 GLN A C 1
ATOM 1409 O O . GLN A 1 190 ? 20.396 -11.091 -13.839 1.00 92.81 190 GLN A O 1
ATOM 1414 N N . LEU A 1 191 ? 21.763 -9.334 -14.206 1.00 91.56 191 LEU A N 1
ATOM 1415 C CA . LEU A 1 191 ? 21.651 -9.335 -15.669 1.00 91.56 191 LEU A CA 1
ATOM 1416 C C . LEU A 1 191 ? 22.281 -10.558 -16.349 1.00 91.56 191 LEU A C 1
ATOM 1418 O O . LEU A 1 191 ? 22.002 -10.823 -17.512 1.00 91.56 191 LEU A O 1
ATOM 1422 N N . LYS A 1 192 ? 23.097 -11.336 -15.630 1.00 89.12 192 LYS A N 1
ATOM 1423 C CA . LYS A 1 192 ? 23.721 -12.567 -16.143 1.00 89.12 192 LYS A CA 1
ATOM 1424 C C . LYS A 1 192 ? 22.863 -13.818 -15.919 1.00 89.12 192 LYS A C 1
ATOM 1426 O O . LYS A 1 192 ? 23.355 -14.925 -16.106 1.00 89.12 192 LYS A O 1
ATOM 1431 N N . SER A 1 193 ? 21.624 -13.659 -15.456 1.00 87.94 193 SER A N 1
ATOM 1432 C CA . SER A 1 193 ? 20.731 -14.775 -15.132 1.00 87.94 193 SER A CA 1
ATOM 1433 C C . SER A 1 193 ? 19.979 -15.310 -16.355 1.00 87.94 193 SER A C 1
ATOM 1435 O O . SER A 1 193 ? 19.666 -14.565 -17.284 1.00 87.94 193 SER A O 1
ATOM 1437 N N . ASP A 1 194 ? 19.590 -16.587 -16.310 1.00 89.88 194 ASP A N 1
ATOM 1438 C CA . ASP A 1 194 ? 18.745 -17.216 -17.341 1.00 89.88 194 ASP A CA 1
ATOM 1439 C C . ASP A 1 194 ? 17.394 -16.504 -17.512 1.00 89.88 194 ASP A C 1
ATOM 1441 O O . ASP A 1 194 ? 16.805 -16.493 -18.593 1.00 89.88 194 ASP A O 1
ATOM 1445 N N . THR A 1 195 ? 16.912 -15.860 -16.447 1.00 89.75 195 THR A N 1
ATOM 1446 C CA . THR A 1 195 ? 15.717 -15.011 -16.466 1.00 89.75 195 THR A CA 1
ATOM 1447 C C . THR A 1 195 ? 15.856 -13.863 -17.461 1.00 89.75 195 THR A C 1
ATOM 1449 O O . THR A 1 195 ? 14.938 -13.611 -18.237 1.00 89.75 195 THR A O 1
ATOM 1452 N N . VAL A 1 196 ? 17.021 -13.219 -17.519 1.00 88.44 196 VAL A N 1
ATOM 1453 C CA . VAL A 1 196 ? 17.283 -12.136 -18.479 1.00 88.44 196 VAL A CA 1
ATOM 1454 C C . VAL A 1 196 ? 17.326 -12.681 -19.901 1.00 88.44 196 VAL A C 1
ATOM 1456 O O . VAL A 1 196 ? 16.705 -12.112 -20.797 1.00 88.44 196 VAL A O 1
ATOM 1459 N N . ALA A 1 197 ? 17.983 -13.826 -20.110 1.00 87.94 197 ALA A N 1
ATOM 1460 C CA . ALA A 1 197 ? 18.029 -14.474 -21.419 1.00 87.94 197 ALA A CA 1
ATOM 1461 C C . ALA A 1 197 ? 16.622 -14.807 -21.954 1.00 87.94 197 ALA A C 1
ATOM 1463 O O . ALA A 1 197 ? 16.366 -14.658 -23.151 1.00 87.94 197 ALA A O 1
ATOM 1464 N N . ARG A 1 198 ? 15.691 -15.197 -21.072 1.00 90.44 198 ARG A N 1
ATOM 1465 C CA . ARG A 1 198 ? 14.288 -15.472 -21.421 1.00 90.44 198 ARG A CA 1
ATOM 1466 C C . ARG A 1 198 ? 13.573 -14.236 -21.972 1.00 90.44 198 ARG A C 1
ATOM 1468 O O . ARG A 1 198 ? 12.938 -14.332 -23.019 1.00 90.44 198 ARG A O 1
ATOM 1475 N N . TRP A 1 199 ? 13.708 -13.095 -21.301 1.00 89.31 199 TRP A N 1
ATOM 1476 C CA . TRP A 1 199 ? 13.071 -11.837 -21.709 1.00 89.31 199 TRP A CA 1
ATOM 1477 C C . TRP A 1 199 ? 13.735 -11.187 -22.926 1.00 89.31 199 TRP A C 1
ATOM 1479 O O . TRP A 1 199 ? 13.062 -10.569 -23.744 1.00 89.31 199 TRP A O 1
ATOM 1489 N N . ILE A 1 200 ? 15.044 -11.379 -23.113 1.00 86.69 200 ILE A N 1
ATOM 1490 C CA . ILE A 1 200 ? 15.708 -10.990 -24.366 1.00 86.69 200 ILE A CA 1
ATOM 1491 C C . ILE A 1 200 ? 15.131 -11.804 -25.530 1.00 86.69 200 ILE A C 1
ATOM 1493 O O . ILE A 1 200 ? 14.794 -11.246 -26.572 1.00 86.69 200 ILE A O 1
ATOM 1497 N N . LYS A 1 201 ? 14.972 -13.121 -25.348 1.00 86.44 201 LYS A N 1
ATOM 1498 C CA . LYS A 1 201 ? 14.437 -14.008 -26.387 1.00 86.44 201 LYS A CA 1
ATOM 1499 C C . LYS A 1 201 ? 12.974 -13.712 -26.733 1.00 86.44 201 LYS A C 1
ATOM 1501 O O . LYS A 1 201 ? 12.581 -13.959 -27.868 1.00 86.44 201 LYS A O 1
ATOM 1506 N N . SER A 1 202 ? 12.182 -13.188 -25.795 1.00 82.69 202 SER A N 1
ATOM 1507 C CA . SER A 1 202 ? 10.796 -12.789 -26.069 1.00 82.69 202 SER A CA 1
ATOM 1508 C C . SER A 1 202 ? 10.679 -11.489 -26.871 1.00 82.69 202 SER A C 1
ATOM 1510 O O . SER A 1 202 ? 9.573 -11.127 -27.245 1.00 82.69 202 SER A O 1
ATOM 1512 N N . GLY A 1 203 ? 11.785 -10.775 -27.116 1.00 79.06 203 GLY A N 1
ATOM 1513 C CA . GLY A 1 203 ? 11.793 -9.503 -27.846 1.00 79.06 203 GLY A CA 1
ATOM 1514 C C . GLY A 1 203 ? 11.365 -8.289 -27.016 1.00 79.06 203 GLY A C 1
ATOM 1515 O O . GLY A 1 203 ? 11.533 -7.164 -27.472 1.00 79.06 203 GLY A O 1
ATOM 1516 N N . ALA A 1 204 ? 10.907 -8.491 -25.776 1.00 76.25 204 ALA A N 1
ATOM 1517 C CA . ALA A 1 204 ? 10.361 -7.429 -24.928 1.00 76.25 204 ALA A CA 1
ATOM 1518 C C . ALA A 1 204 ? 11.400 -6.369 -24.521 1.00 76.25 204 ALA A C 1
ATOM 1520 O O . ALA A 1 204 ? 11.033 -5.271 -24.143 1.00 76.25 204 ALA A O 1
ATOM 1521 N N . LEU A 1 205 ? 12.700 -6.674 -24.583 1.00 79.06 205 LEU A N 1
ATOM 1522 C CA . LEU A 1 205 ? 13.773 -5.804 -24.077 1.00 79.06 205 LEU A CA 1
ATOM 1523 C C . LEU A 1 205 ? 14.556 -5.066 -25.178 1.00 79.06 205 LEU A C 1
ATOM 1525 O O . LEU A 1 205 ? 15.713 -4.683 -24.968 1.00 79.06 205 LEU A O 1
ATOM 1529 N N . ALA A 1 206 ? 13.983 -4.927 -26.373 1.00 71.12 206 ALA A N 1
ATOM 1530 C CA . ALA A 1 206 ? 14.666 -4.305 -27.500 1.00 71.12 206 ALA A CA 1
ATOM 1531 C C . ALA A 1 206 ? 15.005 -2.826 -27.210 1.00 71.12 206 ALA A C 1
ATOM 1533 O O . ALA A 1 206 ? 14.143 -2.040 -26.843 1.00 71.12 206 ALA A O 1
ATOM 1534 N N . GLY A 1 207 ? 16.273 -2.440 -27.394 1.00 69.69 207 GLY A N 1
ATOM 1535 C CA . GLY A 1 207 ? 16.716 -1.038 -27.319 1.00 69.69 207 GLY A CA 1
ATOM 1536 C C . GLY A 1 207 ? 17.048 -0.489 -25.924 1.00 69.69 207 GLY A C 1
ATOM 1537 O O . GLY A 1 207 ? 17.672 0.566 -25.841 1.00 69.69 207 GLY A O 1
ATOM 1538 N N . SER A 1 208 ? 16.725 -1.201 -24.843 1.00 79.00 208 SER A N 1
ATOM 1539 C CA . SER A 1 208 ? 17.025 -0.747 -23.477 1.00 79.00 208 SER A CA 1
ATOM 1540 C C . SER A 1 208 ? 18.501 -0.939 -23.113 1.00 79.00 208 SER A C 1
ATOM 1542 O O . SER A 1 208 ? 19.116 -1.954 -23.469 1.00 79.00 208 SER A O 1
ATOM 1544 N N . ASP A 1 209 ? 19.064 0.022 -22.376 1.00 88.50 209 ASP A N 1
ATOM 1545 C CA . ASP A 1 209 ? 20.360 -0.125 -21.713 1.00 88.50 209 ASP A CA 1
ATOM 1546 C C . ASP A 1 209 ? 20.270 -1.118 -20.541 1.00 88.50 209 ASP A C 1
ATOM 1548 O O . ASP A 1 209 ? 19.199 -1.627 -20.207 1.00 88.50 209 ASP A O 1
ATOM 1552 N N . ASP A 1 210 ? 21.399 -1.447 -19.918 1.00 91.44 210 ASP A N 1
ATOM 1553 C CA . ASP A 1 210 ? 21.435 -2.472 -18.871 1.00 91.44 210 ASP A CA 1
ATOM 1554 C C . ASP A 1 210 ? 20.529 -2.131 -17.677 1.00 91.44 210 ASP A C 1
ATOM 1556 O O . ASP A 1 210 ? 19.823 -3.008 -17.170 1.00 91.44 210 ASP A O 1
ATOM 1560 N N . LEU A 1 211 ? 20.498 -0.866 -17.245 1.00 91.25 211 LEU A N 1
ATOM 1561 C CA . LEU A 1 211 ? 19.652 -0.451 -16.128 1.00 91.25 211 LEU A CA 1
ATOM 1562 C C . LEU A 1 211 ? 18.171 -0.450 -16.529 1.00 91.25 211 LEU A C 1
ATOM 1564 O O . LEU A 1 211 ? 17.346 -0.949 -15.772 1.00 91.25 211 LEU A O 1
ATOM 1568 N N . GLY A 1 212 ? 17.823 0.017 -17.729 1.00 90.44 212 GLY A N 1
ATOM 1569 C CA . GLY A 1 212 ? 16.479 -0.089 -18.298 1.00 90.44 212 GLY A CA 1
ATOM 1570 C C . GLY A 1 212 ? 15.995 -1.537 -18.393 1.00 90.44 212 GLY A C 1
ATOM 1571 O O . GLY A 1 212 ? 14.895 -1.844 -17.938 1.00 90.44 212 GLY A O 1
ATOM 1572 N N . ARG A 1 213 ? 16.845 -2.461 -18.867 1.00 92.12 213 ARG A N 1
ATOM 1573 C CA . ARG A 1 213 ? 16.540 -3.905 -18.869 1.00 92.12 213 ARG A CA 1
ATOM 1574 C C . ARG A 1 213 ? 16.278 -4.420 -17.466 1.00 92.12 213 ARG A C 1
ATOM 1576 O O . ARG A 1 213 ? 15.319 -5.159 -17.264 1.00 92.12 213 ARG A O 1
ATOM 1583 N N . TRP A 1 214 ? 17.113 -4.039 -16.501 1.00 94.75 214 TRP A N 1
ATOM 1584 C CA . TRP A 1 214 ? 16.914 -4.441 -15.114 1.00 94.75 214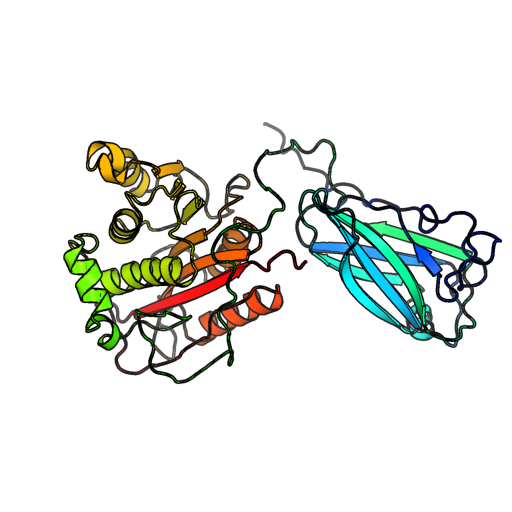 TRP A CA 1
ATOM 1585 C C . TRP A 1 214 ? 15.557 -3.965 -14.584 1.00 94.75 214 TRP A C 1
ATOM 1587 O O . TRP A 1 214 ? 14.814 -4.779 -14.040 1.00 94.75 214 TRP A O 1
ATOM 1597 N N . ARG A 1 215 ? 15.212 -2.683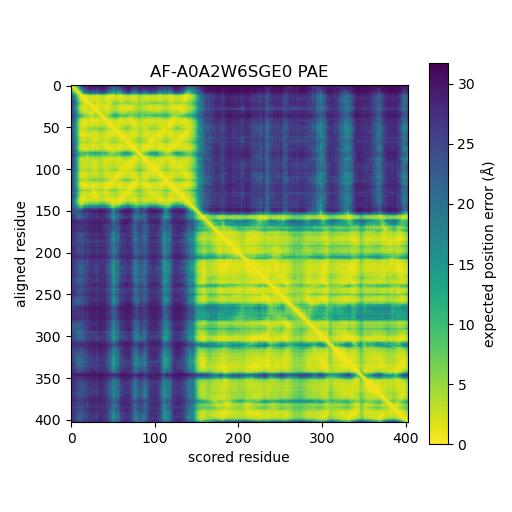 -14.792 1.00 94.38 215 ARG A N 1
ATOM 1598 C CA . ARG A 1 215 ? 13.941 -2.092 -14.338 1.00 94.38 215 ARG A CA 1
ATOM 1599 C C . ARG A 1 215 ? 12.743 -2.849 -14.918 1.00 94.38 215 ARG A C 1
ATOM 1601 O O . ARG A 1 215 ? 11.850 -3.238 -14.170 1.00 94.38 215 ARG A O 1
ATOM 1608 N N . ALA A 1 216 ? 12.762 -3.118 -16.223 1.00 93.31 216 ALA A N 1
ATOM 1609 C CA . ALA A 1 216 ? 11.686 -3.835 -16.897 1.00 93.31 216 ALA A CA 1
ATOM 1610 C C . ALA A 1 216 ? 11.542 -5.285 -16.405 1.00 93.31 216 ALA A C 1
ATOM 1612 O O . ALA A 1 216 ? 10.449 -5.707 -16.031 1.00 93.31 216 ALA A O 1
ATOM 1613 N N . ILE A 1 217 ? 12.646 -6.041 -16.348 1.00 95.12 217 ILE A N 1
ATOM 1614 C CA . ILE A 1 217 ? 12.620 -7.441 -15.890 1.00 95.12 217 ILE A CA 1
ATOM 1615 C C . ILE A 1 217 ? 12.182 -7.524 -14.430 1.00 95.12 217 ILE A C 1
ATOM 1617 O O . ILE A 1 217 ? 11.447 -8.440 -14.077 1.00 95.12 217 ILE A O 1
ATOM 1621 N N . TYR A 1 218 ? 12.614 -6.586 -13.584 1.00 96.50 218 TYR A N 1
ATOM 1622 C CA . TYR A 1 218 ? 12.211 -6.552 -12.184 1.00 96.50 218 TYR A CA 1
ATOM 1623 C C . TYR A 1 218 ? 10.690 -6.469 -12.040 1.00 96.50 218 TYR A C 1
ATOM 1625 O O . TYR A 1 218 ? 10.112 -7.288 -11.329 1.00 96.50 218 TYR A O 1
ATOM 1633 N N . VAL A 1 219 ? 10.044 -5.541 -12.756 1.00 95.94 219 VAL A N 1
ATOM 1634 C CA . VAL A 1 219 ? 8.580 -5.401 -12.749 1.00 95.94 219 VAL A CA 1
ATOM 1635 C C . VAL A 1 219 ? 7.909 -6.677 -13.247 1.00 95.94 219 VAL A C 1
ATOM 1637 O O . VAL A 1 219 ? 7.052 -7.229 -12.561 1.00 95.94 219 VAL A O 1
ATOM 1640 N N . LEU A 1 220 ? 8.332 -7.187 -14.405 1.00 94.88 220 LEU A N 1
ATOM 1641 C CA . LEU A 1 220 ? 7.725 -8.369 -15.018 1.00 94.88 220 LEU A CA 1
ATOM 1642 C C . LEU A 1 220 ? 7.856 -9.617 -14.136 1.00 94.88 220 LEU A C 1
ATOM 1644 O O . LEU A 1 220 ? 6.894 -10.358 -13.949 1.00 94.88 220 LEU A O 1
ATOM 1648 N N . GLU A 1 221 ? 9.031 -9.855 -13.559 1.00 95.44 221 GLU A N 1
ATOM 1649 C CA . GLU A 1 221 ? 9.249 -11.007 -12.686 1.00 95.44 221 GLU A CA 1
ATOM 1650 C C . GLU A 1 221 ? 8.582 -10.845 -11.324 1.00 95.44 221 GLU A C 1
ATOM 1652 O O . GLU A 1 221 ? 8.153 -11.850 -10.758 1.00 95.44 221 GLU A O 1
ATOM 1657 N N . ALA A 1 222 ? 8.446 -9.622 -10.806 1.00 95.81 222 ALA A N 1
ATOM 1658 C CA . ALA A 1 222 ? 7.668 -9.370 -9.599 1.00 95.81 222 ALA A CA 1
ATOM 1659 C C . ALA A 1 222 ? 6.190 -9.690 -9.842 1.00 95.81 222 ALA A C 1
ATOM 1661 O O . ALA A 1 222 ? 5.629 -10.537 -9.154 1.00 95.81 222 ALA A O 1
ATOM 1662 N N . LEU A 1 223 ? 5.577 -9.120 -10.881 1.00 95.31 223 LEU A N 1
ATOM 1663 C CA . LEU A 1 223 ? 4.179 -9.400 -11.212 1.00 95.31 223 LEU A CA 1
ATOM 1664 C C . LEU A 1 223 ? 3.943 -10.895 -11.475 1.00 95.31 223 LEU A C 1
ATOM 1666 O O . LEU A 1 223 ? 2.977 -11.463 -10.968 1.00 95.31 223 LEU A O 1
ATOM 1670 N N . ARG A 1 224 ? 4.861 -11.567 -12.184 1.00 93.50 224 ARG A N 1
ATOM 1671 C CA . ARG A 1 224 ? 4.796 -13.019 -12.409 1.00 93.50 224 ARG A CA 1
ATOM 1672 C C . ARG A 1 224 ? 4.902 -13.815 -11.106 1.00 93.50 224 ARG A C 1
ATOM 1674 O O . ARG A 1 224 ? 4.120 -14.732 -10.889 1.00 93.50 224 ARG A O 1
ATOM 1681 N N . THR A 1 225 ? 5.885 -13.502 -10.261 1.00 92.44 225 THR A N 1
ATOM 1682 C CA . THR A 1 225 ? 6.156 -14.241 -9.012 1.00 92.44 225 THR A CA 1
ATOM 1683 C C . THR A 1 225 ? 5.007 -14.110 -8.022 1.00 92.44 225 THR A C 1
ATOM 1685 O O . THR A 1 225 ? 4.707 -15.062 -7.311 1.00 92.44 225 THR A O 1
ATOM 1688 N N . TYR A 1 226 ? 4.344 -12.956 -8.008 1.00 92.38 226 TYR A N 1
ATOM 1689 C CA . TYR A 1 226 ? 3.214 -12.679 -7.129 1.00 92.38 226 TYR A CA 1
ATOM 1690 C C . TYR A 1 226 ? 1.852 -13.022 -7.756 1.00 92.38 226 TYR A C 1
ATOM 1692 O O . TYR A 1 226 ? 0.824 -12.666 -7.185 1.00 92.38 226 TYR A O 1
ATOM 1700 N N . GLY A 1 227 ? 1.833 -13.722 -8.897 1.00 92.56 227 GLY A N 1
ATOM 1701 C CA . GLY A 1 227 ? 0.618 -14.272 -9.505 1.00 92.56 227 GLY A CA 1
ATOM 1702 C C . GLY A 1 227 ? -0.313 -13.237 -10.139 1.00 92.56 227 GLY A C 1
ATOM 1703 O O . GLY A 1 227 ? -1.511 -13.479 -10.208 1.00 92.56 227 GLY A O 1
ATOM 1704 N N . MET A 1 228 ? 0.219 -12.093 -10.579 1.00 94.94 228 MET A N 1
ATOM 1705 C CA . MET A 1 228 ? -0.558 -10.984 -11.156 1.00 94.94 228 MET A CA 1
ATOM 1706 C C . MET A 1 228 ? -0.614 -10.997 -12.687 1.00 94.94 228 MET A C 1
ATOM 1708 O O . MET A 1 228 ? -1.301 -10.183 -13.290 1.00 94.94 228 MET A O 1
ATOM 1712 N N . MET A 1 229 ? 0.107 -11.916 -13.334 1.00 92.62 229 MET A N 1
ATOM 1713 C CA . MET A 1 229 ? 0.145 -12.058 -14.797 1.00 92.62 229 MET A CA 1
ATOM 1714 C C . MET A 1 229 ? -0.817 -13.142 -15.310 1.00 92.62 229 MET A C 1
ATOM 1716 O O . MET A 1 229 ? -0.499 -13.847 -16.268 1.00 92.62 229 MET A O 1
ATOM 1720 N N . GLU A 1 230 ? -1.969 -13.284 -14.658 1.00 91.06 230 GLU A N 1
ATOM 1721 C CA . GLU A 1 230 ? -3.014 -14.248 -15.014 1.00 91.06 230 GLU A CA 1
ATOM 1722 C C . GLU A 1 230 ? -4.103 -13.587 -15.880 1.00 91.06 230 GLU A C 1
ATOM 1724 O O . GLU A 1 230 ? -4.431 -12.421 -15.648 1.00 91.06 230 GLU A O 1
ATOM 1729 N N . PRO A 1 231 ? -4.703 -14.296 -16.856 1.00 91.06 231 PRO A N 1
ATOM 1730 C CA . PRO A 1 231 ? -5.777 -13.740 -17.676 1.00 91.06 231 PRO A CA 1
ATOM 1731 C C . PRO A 1 231 ? -6.944 -13.202 -16.834 1.00 91.06 231 PRO A C 1
ATOM 1733 O O . PRO A 1 231 ? -7.425 -13.869 -15.918 1.00 91.06 231 PRO A O 1
ATOM 1736 N N . GLY A 1 232 ? -7.423 -12.006 -17.174 1.00 89.12 232 GLY A N 1
ATOM 1737 C CA . GLY A 1 232 ? -8.483 -11.289 -16.464 1.00 89.12 232 GLY A CA 1
ATOM 1738 C C . GLY A 1 232 ? -8.002 -10.412 -15.305 1.00 89.12 232 GLY A C 1
ATOM 1739 O O . GLY A 1 232 ? -8.816 -9.679 -14.748 1.00 89.12 232 GLY A O 1
ATOM 1740 N N . ALA A 1 233 ? -6.716 -10.453 -14.936 1.00 92.81 233 ALA A N 1
ATOM 1741 C CA . ALA A 1 233 ? -6.174 -9.524 -13.950 1.00 92.81 233 ALA A CA 1
ATOM 1742 C C . ALA A 1 233 ? -6.119 -8.100 -14.516 1.00 92.81 233 ALA A C 1
ATOM 1744 O O . ALA A 1 233 ? -5.690 -7.882 -15.657 1.00 92.81 233 ALA A O 1
ATOM 1745 N N . ARG A 1 234 ? -6.532 -7.132 -13.693 1.00 93.19 234 ARG A N 1
ATOM 1746 C CA . ARG A 1 234 ? -6.560 -5.715 -14.055 1.00 93.19 234 ARG A CA 1
ATOM 1747 C C . ARG A 1 234 ? -5.365 -4.976 -13.460 1.00 93.19 234 ARG A C 1
ATOM 1749 O O . ARG A 1 234 ? -5.176 -4.963 -12.246 1.00 93.19 234 ARG A O 1
ATOM 1756 N N . GLY A 1 235 ? -4.570 -4.339 -14.308 1.00 94.94 235 GLY A N 1
ATOM 1757 C CA . GLY A 1 235 ? -3.338 -3.651 -13.944 1.00 94.94 235 GLY A CA 1
ATOM 1758 C C . GLY A 1 235 ? -3.336 -2.170 -14.296 1.00 94.94 235 GLY A C 1
ATOM 1759 O O . GLY A 1 235 ? -4.013 -1.763 -15.237 1.00 94.94 235 GLY A O 1
ATOM 1760 N N . ALA A 1 236 ? -2.523 -1.373 -13.600 1.00 94.31 236 ALA A N 1
ATOM 1761 C CA . ALA A 1 236 ? -2.206 -0.014 -14.040 1.00 94.31 236 ALA A CA 1
ATOM 1762 C C . ALA A 1 236 ? -0.708 0.302 -14.018 1.00 94.31 236 ALA A C 1
ATOM 1764 O O . ALA A 1 236 ? -0.020 0.079 -13.020 1.00 94.31 236 ALA A O 1
ATOM 1765 N N . GLY A 1 237 ? -0.225 0.877 -15.118 1.00 93.44 237 GLY A N 1
ATOM 1766 C CA . GLY A 1 237 ? 1.087 1.504 -15.214 1.00 93.44 237 GLY A CA 1
ATOM 1767 C C . GLY A 1 237 ? 0.962 3.002 -15.001 1.00 93.44 237 GLY A C 1
ATOM 1768 O O . GLY A 1 237 ? 0.182 3.644 -15.699 1.00 93.44 237 GLY A O 1
ATOM 1769 N N . MET A 1 238 ? 1.717 3.561 -14.055 1.00 89.81 238 MET A N 1
ATOM 1770 C CA . MET A 1 238 ? 1.656 4.989 -13.721 1.00 89.81 238 MET A CA 1
ATOM 1771 C C . MET A 1 238 ? 3.046 5.633 -13.755 1.00 89.81 238 MET A C 1
ATOM 1773 O O . MET A 1 238 ? 4.029 5.038 -13.300 1.00 89.81 238 MET A O 1
ATOM 1777 N N . GLY A 1 239 ? 3.111 6.875 -14.239 1.00 79.31 239 GLY A N 1
ATOM 1778 C CA . GLY A 1 239 ? 4.353 7.645 -14.353 1.00 79.31 239 GLY A CA 1
ATOM 1779 C C . GLY A 1 239 ? 5.077 7.377 -15.672 1.00 79.31 239 GLY A C 1
ATOM 1780 O O . GLY A 1 239 ? 4.430 7.204 -16.704 1.00 79.31 239 GLY A O 1
ATOM 1781 N N . ALA A 1 240 ? 6.412 7.337 -15.641 1.00 76.50 240 ALA A N 1
ATOM 1782 C CA . ALA A 1 240 ? 7.223 7.091 -16.831 1.00 76.50 240 ALA A CA 1
ATOM 1783 C C . ALA A 1 240 ? 7.006 5.661 -17.358 1.00 76.50 240 ALA A C 1
ATOM 1785 O O . ALA A 1 240 ? 7.479 4.677 -16.776 1.00 76.50 240 ALA A O 1
ATOM 1786 N N . LEU A 1 241 ? 6.285 5.533 -18.471 1.00 78.44 241 LEU A N 1
ATOM 1787 C CA . LEU A 1 241 ? 5.924 4.232 -19.029 1.00 78.44 241 LEU A CA 1
ATOM 1788 C C . LEU A 1 241 ? 7.103 3.596 -19.773 1.00 78.44 241 LEU A C 1
ATOM 1790 O O . LEU A 1 241 ? 7.766 4.221 -20.597 1.00 78.44 241 LEU A O 1
ATOM 1794 N N . ASP A 1 242 ? 7.350 2.315 -19.500 1.00 80.31 242 ASP A N 1
ATOM 1795 C CA . ASP A 1 242 ? 8.398 1.538 -20.159 1.00 80.31 242 ASP A CA 1
ATOM 1796 C C . ASP A 1 242 ? 7.775 0.591 -21.185 1.00 80.31 242 ASP A C 1
ATOM 1798 O O . ASP A 1 242 ? 7.072 -0.358 -20.822 1.00 80.31 242 ASP A O 1
ATOM 1802 N N . HIS A 1 243 ? 8.066 0.826 -22.466 1.00 82.94 243 HIS A N 1
ATOM 1803 C CA . HIS A 1 243 ? 7.608 -0.026 -23.564 1.00 82.94 243 HIS A CA 1
ATOM 1804 C C . HIS A 1 243 ? 7.958 -1.504 -23.338 1.00 82.94 243 HIS A C 1
ATOM 1806 O O . HIS A 1 243 ? 7.164 -2.382 -23.666 1.00 82.94 243 HIS A O 1
ATOM 1812 N N . SER A 1 244 ? 9.097 -1.787 -22.698 1.00 88.12 244 SER A N 1
ATOM 1813 C CA . SER A 1 244 ? 9.545 -3.152 -22.423 1.00 88.12 244 SER A CA 1
ATOM 1814 C C . SER A 1 244 ? 8.632 -3.887 -21.441 1.00 88.12 244 SER A C 1
ATOM 1816 O O . SER A 1 244 ? 8.429 -5.097 -21.552 1.00 88.12 244 SER A O 1
ATOM 1818 N N . VAL A 1 245 ? 8.073 -3.162 -20.465 1.00 91.00 245 VAL A N 1
ATOM 1819 C CA . VAL A 1 245 ? 7.112 -3.724 -19.506 1.00 91.00 245 VAL A CA 1
ATOM 1820 C C . VAL A 1 245 ? 5.788 -3.991 -20.210 1.00 91.00 245 VAL A C 1
ATOM 1822 O O . VAL A 1 245 ? 5.255 -5.090 -20.091 1.00 91.00 245 VAL A O 1
ATOM 1825 N N . ILE A 1 246 ? 5.299 -3.036 -21.005 1.00 88.38 246 ILE A N 1
ATOM 1826 C CA . ILE A 1 246 ? 4.052 -3.188 -21.770 1.00 88.38 246 ILE A CA 1
ATOM 1827 C C . ILE A 1 246 ? 4.162 -4.405 -22.706 1.00 88.38 246 ILE A C 1
ATOM 1829 O O . ILE A 1 246 ? 3.303 -5.284 -22.675 1.00 88.38 246 ILE A O 1
ATOM 1833 N N . ALA A 1 247 ? 5.274 -4.529 -23.439 1.00 86.44 247 ALA A N 1
ATOM 1834 C CA . ALA A 1 247 ? 5.581 -5.680 -24.293 1.00 86.44 247 ALA A CA 1
ATOM 1835 C C . ALA A 1 247 ? 5.651 -7.010 -23.539 1.00 86.44 247 ALA A C 1
ATOM 1837 O O . ALA A 1 247 ? 5.219 -8.041 -24.051 1.00 86.44 247 ALA A O 1
ATOM 1838 N N . GLY A 1 248 ? 6.163 -7.008 -22.308 1.00 88.44 248 GLY A N 1
ATOM 1839 C CA . GLY A 1 248 ? 6.193 -8.208 -21.478 1.00 88.44 248 GLY A CA 1
ATOM 1840 C C . GLY A 1 248 ? 4.820 -8.644 -20.949 1.00 88.44 248 GLY A C 1
ATOM 1841 O O . GLY A 1 248 ? 4.639 -9.832 -20.658 1.00 88.44 248 GLY A O 1
ATOM 1842 N N . LEU A 1 249 ? 3.868 -7.712 -20.832 1.00 89.69 249 LEU A N 1
ATOM 1843 C CA . LEU A 1 249 ? 2.506 -7.960 -20.348 1.00 89.69 249 LEU A CA 1
ATOM 1844 C C . LEU A 1 249 ? 1.512 -8.282 -21.477 1.00 89.69 249 LEU A C 1
ATOM 1846 O O . LEU A 1 249 ? 0.544 -9.008 -21.245 1.00 89.69 249 LEU A O 1
ATOM 1850 N N . ALA A 1 250 ? 1.751 -7.788 -22.691 1.00 83.31 250 ALA A N 1
ATOM 1851 C CA . ALA A 1 250 ? 0.847 -7.966 -23.822 1.00 83.31 250 ALA A CA 1
ATOM 1852 C C . ALA A 1 250 ? 0.576 -9.437 -24.191 1.00 83.31 250 ALA A C 1
ATOM 1854 O O . ALA A 1 250 ? 1.372 -10.352 -23.935 1.00 83.31 250 ALA A O 1
ATOM 1855 N N . GLY A 1 251 ? -0.597 -9.669 -24.789 1.00 78.88 251 GLY A N 1
ATOM 1856 C CA . GLY A 1 251 ? -1.034 -10.991 -25.247 1.00 78.88 251 GLY A CA 1
ATOM 1857 C C . GLY A 1 251 ? -1.357 -11.994 -24.130 1.00 78.88 251 GLY A C 1
ATOM 1858 O O . GLY A 1 251 ? -1.475 -13.186 -24.403 1.00 78.88 251 GLY A O 1
ATOM 1859 N N . ARG A 1 252 ? -1.487 -11.546 -22.871 1.00 86.75 252 ARG A N 1
ATOM 1860 C CA . ARG A 1 252 ? -1.764 -12.407 -21.694 1.00 86.75 252 ARG A CA 1
ATOM 1861 C C . ARG A 1 252 ? -3.213 -12.375 -21.220 1.00 86.75 252 ARG A C 1
ATOM 1863 O O . ARG A 1 252 ? -3.531 -12.982 -20.207 1.00 86.75 252 ARG A O 1
ATOM 1870 N N . GLY A 1 253 ? -4.087 -11.675 -21.945 1.00 88.06 253 GLY A N 1
ATOM 1871 C CA . GLY A 1 253 ? -5.479 -11.479 -21.538 1.00 88.06 253 GLY A CA 1
ATOM 1872 C C . GLY A 1 253 ? -5.623 -10.608 -20.288 1.00 88.06 253 GLY A C 1
ATOM 1873 O O . GLY A 1 253 ? -6.581 -10.785 -19.548 1.00 88.06 253 GLY A O 1
ATOM 1874 N N . LEU A 1 254 ? -4.656 -9.723 -20.032 1.00 91.62 254 LEU A N 1
ATOM 1875 C CA . LEU A 1 254 ? -4.703 -8.732 -18.957 1.00 91.62 254 LEU A CA 1
ATOM 1876 C C . LEU A 1 254 ? -5.506 -7.507 -19.407 1.00 91.62 254 LEU A C 1
ATOM 1878 O O . LEU A 1 254 ? -5.511 -7.175 -20.594 1.00 91.62 254 LEU A O 1
ATOM 1882 N N . GLU A 1 255 ? -6.117 -6.814 -18.452 1.00 91.25 255 GLU A N 1
ATOM 1883 C CA . GLU A 1 255 ? -6.721 -5.495 -18.662 1.00 91.25 255 GLU A CA 1
ATOM 1884 C C . GLU A 1 255 ? -5.790 -4.433 -18.078 1.00 91.25 255 GLU A C 1
ATOM 1886 O O . GLU A 1 255 ? -5.586 -4.385 -16.869 1.00 91.25 255 GLU A O 1
ATOM 1891 N N . ILE A 1 256 ? -5.176 -3.604 -18.914 1.00 91.94 256 ILE A N 1
ATOM 1892 C CA . ILE A 1 256 ? -4.094 -2.706 -18.511 1.00 91.94 256 ILE A CA 1
ATOM 1893 C C . ILE A 1 256 ? -4.483 -1.257 -18.773 1.00 91.94 256 ILE A C 1
ATOM 1895 O O . ILE A 1 256 ? -4.685 -0.869 -19.920 1.00 91.94 256 ILE A O 1
ATOM 1899 N N . ASP A 1 257 ? -4.479 -0.440 -17.725 1.00 91.06 257 ASP A N 1
ATOM 1900 C CA . ASP A 1 257 ? -4.571 1.012 -17.840 1.00 91.06 257 ASP A CA 1
ATOM 1901 C C . ASP A 1 257 ? -3.162 1.633 -17.835 1.00 91.06 257 ASP A C 1
ATOM 1903 O O . ASP A 1 257 ? -2.377 1.450 -16.905 1.00 91.06 257 ASP A O 1
ATOM 1907 N N . LEU A 1 258 ? -2.829 2.399 -18.870 1.00 90.88 258 LEU A N 1
ATOM 1908 C CA . LEU A 1 258 ? -1.633 3.236 -18.930 1.00 90.88 258 LEU A CA 1
ATOM 1909 C C . LEU A 1 258 ? -2.016 4.658 -18.532 1.00 90.88 258 LEU A C 1
ATOM 1911 O O . LEU A 1 258 ? -2.633 5.383 -19.312 1.00 90.88 258 LEU A O 1
ATOM 1915 N N . VAL A 1 259 ? -1.677 5.042 -17.305 1.00 88.88 259 VAL A N 1
ATOM 1916 C CA . VAL A 1 259 ? -2.070 6.319 -16.709 1.00 88.88 259 VAL A CA 1
ATOM 1917 C C . VAL A 1 259 ? -0.971 7.352 -16.929 1.00 88.88 259 VAL A C 1
ATOM 1919 O O . VAL A 1 259 ? 0.098 7.288 -16.318 1.00 88.88 259 VAL A O 1
ATOM 1922 N N . VAL A 1 260 ? -1.255 8.325 -17.791 1.00 85.06 260 VAL A N 1
ATOM 1923 C CA . VAL A 1 260 ? -0.319 9.377 -18.205 1.00 85.06 260 VAL A CA 1
ATOM 1924 C C . VAL A 1 260 ? -0.808 10.767 -17.768 1.00 85.06 260 VAL A C 1
ATOM 1926 O O . VAL A 1 260 ? -1.998 11.066 -17.908 1.00 85.06 260 VAL A O 1
ATOM 1929 N N . PRO A 1 261 ? 0.073 11.652 -17.261 1.00 82.00 261 PRO A N 1
ATOM 1930 C CA . PRO A 1 261 ? -0.302 13.022 -16.912 1.00 82.00 261 PRO A CA 1
ATOM 1931 C C . PRO A 1 261 ? -0.749 13.836 -18.136 1.00 82.00 261 PRO A C 1
ATOM 1933 O O . PRO A 1 261 ? -0.159 13.684 -19.208 1.00 82.00 261 PRO A O 1
ATOM 1936 N N . PRO A 1 262 ? -1.716 14.765 -17.998 1.00 77.50 262 PRO A N 1
ATOM 1937 C CA . PRO A 1 262 ? -2.076 15.687 -19.071 1.00 77.50 262 PRO A CA 1
ATOM 1938 C C . PRO A 1 262 ? -0.864 16.480 -19.576 1.00 77.50 262 PRO A C 1
ATOM 1940 O O . PRO A 1 262 ? -0.126 17.067 -18.789 1.00 77.50 262 PRO A O 1
ATOM 1943 N N . GLY A 1 263 ? -0.681 16.530 -20.897 1.00 71.31 263 GLY A N 1
ATOM 1944 C CA . GLY A 1 263 ? 0.415 17.274 -21.525 1.00 71.31 263 GLY A CA 1
ATOM 1945 C C . GLY A 1 263 ? 1.781 16.580 -21.490 1.00 71.31 263 GLY A C 1
ATOM 1946 O O . GLY A 1 263 ? 2.760 17.190 -21.921 1.00 71.31 263 GLY A O 1
ATOM 1947 N N . SER A 1 264 ? 1.870 15.327 -21.024 1.00 70.81 264 SER A N 1
ATOM 1948 C CA . SER A 1 264 ? 3.101 14.543 -21.148 1.00 70.81 264 SER A CA 1
ATOM 1949 C C . SER A 1 264 ? 3.353 14.131 -22.606 1.00 70.81 264 SER A C 1
ATOM 1951 O O . SER A 1 264 ? 2.425 13.857 -23.372 1.00 70.81 264 SER A O 1
ATOM 1953 N N . GLY A 1 265 ? 4.630 14.053 -22.999 1.00 65.31 265 GLY A N 1
ATOM 1954 C CA . GLY A 1 265 ? 5.027 13.496 -24.301 1.00 65.31 265 GLY A CA 1
ATOM 1955 C C . GLY A 1 265 ? 4.673 12.010 -24.454 1.00 65.31 265 GLY A C 1
ATOM 1956 O O . GLY A 1 265 ? 4.568 11.515 -25.577 1.00 65.31 265 GLY A O 1
ATOM 1957 N N . ASP A 1 266 ? 4.420 11.330 -23.334 1.00 68.50 266 ASP A N 1
ATOM 1958 C CA . ASP A 1 266 ? 4.043 9.920 -23.284 1.00 68.50 266 ASP A CA 1
ATOM 1959 C C . ASP A 1 266 ? 2.625 9.670 -23.803 1.00 68.50 266 ASP A C 1
ATOM 1961 O O . ASP A 1 266 ? 2.374 8.583 -24.312 1.00 68.50 266 ASP A O 1
ATOM 1965 N N . ILE A 1 267 ? 1.718 10.660 -23.769 1.00 60.75 267 ILE A N 1
ATOM 1966 C CA . ILE A 1 267 ? 0.367 10.527 -24.350 1.00 60.75 267 ILE A CA 1
ATOM 1967 C C . ILE A 1 267 ? 0.462 10.189 -25.840 1.00 60.75 267 ILE A C 1
ATOM 1969 O O . ILE A 1 267 ? -0.155 9.237 -26.299 1.00 60.75 267 ILE A O 1
ATOM 1973 N N . ALA A 1 268 ? 1.282 10.921 -26.599 1.00 60.38 268 ALA A N 1
ATOM 1974 C CA . ALA A 1 268 ? 1.410 10.695 -28.036 1.00 60.38 268 ALA A CA 1
ATOM 1975 C C . ALA A 1 268 ? 2.070 9.345 -28.357 1.00 60.38 268 ALA A C 1
ATOM 1977 O O . ALA A 1 268 ? 1.742 8.725 -29.366 1.00 60.38 268 ALA A O 1
ATOM 1978 N N . ALA A 1 269 ? 3.001 8.879 -27.521 1.00 63.66 269 ALA A N 1
ATOM 1979 C CA . ALA A 1 269 ? 3.595 7.555 -27.674 1.00 63.66 269 ALA A CA 1
ATOM 1980 C C . ALA A 1 269 ? 2.585 6.450 -27.329 1.00 63.66 26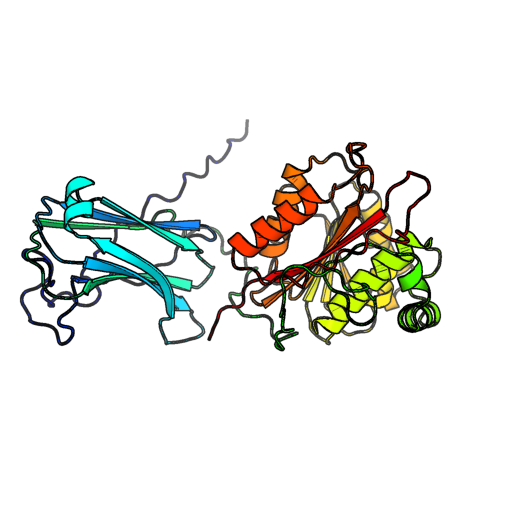9 ALA A C 1
ATOM 1982 O O . ALA A 1 269 ? 2.486 5.465 -28.058 1.00 63.66 269 ALA A O 1
ATOM 1983 N N . ALA A 1 270 ? 1.809 6.644 -26.261 1.00 66.25 270 ALA A N 1
ATOM 1984 C CA . ALA A 1 270 ? 0.840 5.681 -25.770 1.00 66.25 270 ALA A CA 1
ATOM 1985 C C . ALA A 1 270 ? -0.389 5.569 -26.686 1.00 66.25 270 ALA A C 1
ATOM 1987 O O . ALA A 1 270 ? -0.765 4.460 -27.056 1.00 66.25 270 ALA A O 1
ATOM 1988 N N . ASP A 1 271 ? -0.962 6.688 -27.135 1.00 67.12 271 ASP A N 1
ATOM 1989 C CA . ASP A 1 271 ? -2.107 6.715 -28.061 1.00 67.12 271 ASP A CA 1
ATOM 1990 C C . ASP A 1 271 ? -1.767 6.096 -29.423 1.00 67.12 271 ASP A C 1
ATOM 1992 O O . ASP A 1 271 ? -2.634 5.561 -30.112 1.00 67.12 271 ASP A O 1
ATOM 1996 N N . ASN A 1 272 ? -0.490 6.129 -29.814 1.00 67.38 272 ASN A N 1
ATOM 1997 C CA . ASN A 1 272 ? -0.020 5.486 -31.036 1.00 67.38 272 ASN A CA 1
ATOM 1998 C C . ASN A 1 272 ? 0.304 3.994 -30.858 1.00 67.38 272 ASN A C 1
ATOM 2000 O O . ASN A 1 272 ? 0.459 3.316 -31.875 1.00 67.38 272 ASN A O 1
ATOM 2004 N N . LEU A 1 273 ? 0.377 3.452 -29.630 1.00 69.12 273 LEU A N 1
ATOM 2005 C CA . LEU A 1 273 ? 0.682 2.028 -29.397 1.00 69.12 273 LEU A CA 1
ATOM 2006 C C . LEU A 1 273 ? -0.245 1.096 -30.194 1.00 69.12 273 LEU A C 1
ATOM 2008 O O . LEU A 1 273 ? 0.288 0.250 -30.906 1.00 69.12 273 LEU A O 1
ATOM 2012 N N . PRO A 1 274 ? -1.585 1.263 -30.199 1.00 66.00 274 PRO A N 1
ATOM 2013 C CA . PRO A 1 274 ? -2.470 0.373 -30.957 1.00 66.00 274 PRO A CA 1
ATOM 2014 C C . PRO A 1 274 ? -2.298 0.473 -32.480 1.00 66.00 274 PRO A C 1
ATOM 2016 O O . PRO A 1 274 ? -2.693 -0.433 -33.211 1.00 66.00 274 PRO A O 1
ATOM 2019 N N . HIS A 1 275 ? -1.740 1.580 -32.977 1.00 65.62 275 HIS A N 1
ATOM 2020 C CA . HIS A 1 275 ? -1.490 1.796 -34.402 1.00 65.62 275 HIS A CA 1
ATOM 2021 C C . HIS A 1 275 ? -0.120 1.275 -34.844 1.00 65.62 275 HIS A C 1
ATOM 2023 O O . HIS A 1 275 ? 0.016 0.790 -35.967 1.00 65.62 275 HIS A O 1
ATOM 2029 N N . VAL A 1 276 ? 0.885 1.386 -33.976 1.00 62.66 276 VAL A N 1
ATOM 2030 C CA . VAL A 1 276 ? 2.265 0.957 -34.235 1.00 62.66 276 VAL A CA 1
ATOM 2031 C C . VAL A 1 276 ? 2.439 -0.535 -33.951 1.00 62.66 276 VAL A C 1
ATOM 2033 O O . VAL A 1 276 ? 3.153 -1.211 -34.688 1.00 62.66 276 VAL A O 1
ATOM 2036 N N . ASP A 1 277 ? 1.755 -1.049 -32.930 1.00 68.62 277 ASP A N 1
ATOM 2037 C CA . ASP A 1 277 ? 1.787 -2.449 -32.519 1.00 68.62 277 ASP A CA 1
ATOM 2038 C C . ASP A 1 277 ? 0.378 -2.912 -32.076 1.00 68.62 277 ASP A C 1
ATOM 2040 O O . ASP A 1 277 ? 0.018 -2.865 -30.895 1.00 68.62 277 ASP A O 1
ATOM 2044 N N . PRO A 1 278 ? -0.473 -3.331 -33.033 1.00 67.19 278 PRO A N 1
ATOM 2045 C CA . PRO A 1 278 ? -1.858 -3.714 -32.758 1.00 67.19 278 PRO A CA 1
ATOM 2046 C C . PRO A 1 278 ? -2.007 -4.911 -31.813 1.00 67.19 278 PRO A C 1
ATOM 2048 O O . PRO A 1 278 ? -3.033 -5.024 -31.145 1.00 67.19 278 PRO A O 1
ATOM 2051 N N . GLU A 1 279 ? -1.018 -5.807 -31.757 1.00 68.44 279 GLU A N 1
ATOM 2052 C CA . GLU A 1 279 ? -1.015 -6.946 -30.828 1.00 68.44 279 GLU A CA 1
ATOM 2053 C C . GLU A 1 279 ? -0.726 -6.479 -29.398 1.00 68.44 279 GLU A C 1
ATOM 2055 O O . GLU A 1 279 ? -1.344 -6.963 -28.448 1.00 68.44 279 GLU A O 1
ATOM 2060 N N . LEU A 1 280 ? 0.148 -5.479 -29.253 1.00 69.88 280 LEU A N 1
ATOM 2061 C CA . LEU A 1 280 ? 0.451 -4.818 -27.988 1.00 69.88 280 LEU A CA 1
ATOM 2062 C C . LEU A 1 280 ? -0.707 -3.963 -27.461 1.00 69.88 280 LEU A C 1
ATOM 2064 O O . LEU A 1 280 ? -0.883 -3.849 -26.251 1.00 69.88 280 LEU A O 1
ATOM 2068 N N . GLY A 1 281 ? -1.503 -3.377 -28.359 1.00 68.12 281 GLY A N 1
ATOM 2069 C CA . GLY A 1 281 ? -2.671 -2.567 -28.006 1.00 68.12 281 GLY A CA 1
ATOM 2070 C C . GLY A 1 281 ? -3.875 -3.365 -27.490 1.00 68.12 281 GLY A C 1
ATOM 2071 O O . GLY A 1 281 ? -4.804 -2.776 -26.938 1.00 68.12 281 GLY A O 1
ATOM 2072 N N . GLN A 1 282 ? -3.901 -4.694 -27.648 1.00 78.12 282 GLN A N 1
ATOM 2073 C CA . GLN A 1 282 ? -5.018 -5.503 -27.154 1.00 78.12 282 GLN A CA 1
ATOM 2074 C C . GLN A 1 282 ? -5.015 -5.584 -25.625 1.00 78.12 282 GLN A C 1
ATOM 2076 O O . GLN A 1 282 ? -4.054 -6.050 -25.016 1.00 78.12 282 GLN A O 1
ATOM 2081 N N . GLY A 1 283 ? -6.125 -5.168 -25.009 1.00 78.81 283 GLY A N 1
ATOM 2082 C CA . GLY A 1 283 ? -6.268 -5.141 -23.550 1.00 78.81 283 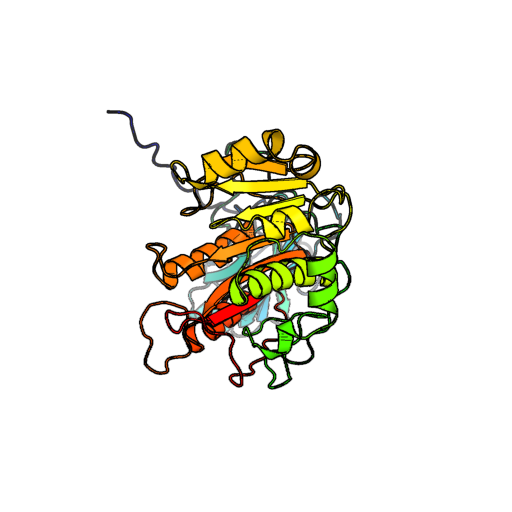GLY A CA 1
ATOM 2083 C C . GLY A 1 283 ? -5.556 -3.965 -22.880 1.00 78.81 283 GLY A C 1
ATOM 2084 O O . GLY A 1 283 ? -5.511 -3.920 -21.658 1.00 78.81 283 GLY A O 1
ATOM 2085 N N . VAL A 1 284 ? -5.025 -3.009 -23.651 1.00 87.38 284 VAL A N 1
ATOM 2086 C CA . VAL A 1 284 ? -4.360 -1.807 -23.138 1.00 87.38 284 VAL A CA 1
ATOM 2087 C C . VAL A 1 284 ? -5.230 -0.579 -23.401 1.00 87.38 284 VAL A C 1
ATOM 2089 O O . VAL A 1 284 ? -5.607 -0.306 -24.539 1.00 87.38 284 VAL A O 1
ATOM 2092 N N . THR A 1 285 ? -5.514 0.188 -22.352 1.00 86.56 285 THR A N 1
ATOM 2093 C CA . THR A 1 285 ? -6.241 1.459 -22.414 1.00 86.56 285 THR A CA 1
ATOM 2094 C C . THR A 1 285 ? -5.331 2.582 -21.944 1.00 86.56 285 THR A C 1
ATOM 2096 O O . THR A 1 285 ? -4.787 2.531 -20.845 1.00 86.56 285 THR A O 1
ATOM 2099 N N . VAL A 1 286 ? -5.177 3.627 -22.751 1.00 86.44 286 VAL A N 1
ATOM 2100 C CA . VAL A 1 286 ? -4.450 4.835 -22.344 1.00 86.44 286 VAL A CA 1
ATOM 2101 C C . VAL A 1 286 ? -5.420 5.784 -21.654 1.00 86.44 286 VAL A C 1
ATOM 2103 O O . VAL A 1 286 ? -6.493 6.080 -22.180 1.00 86.44 286 VAL A O 1
ATOM 2106 N N . ARG A 1 287 ? -5.059 6.250 -20.458 1.00 85.19 287 ARG A N 1
ATOM 2107 C CA . ARG A 1 287 ? -5.867 7.165 -19.649 1.00 85.19 287 ARG A CA 1
ATOM 2108 C C . ARG A 1 287 ? -5.055 8.399 -19.302 1.00 85.19 287 ARG A C 1
ATOM 2110 O O . ARG A 1 287 ? -4.010 8.310 -18.666 1.00 85.19 287 ARG A O 1
ATOM 2117 N N . THR A 1 288 ? -5.570 9.563 -19.676 1.00 85.06 288 THR A N 1
ATOM 2118 C CA . THR A 1 288 ? -4.997 10.838 -19.246 1.00 85.06 288 THR A CA 1
ATOM 2119 C C . THR A 1 288 ? -5.573 11.229 -17.888 1.00 85.06 288 THR A C 1
ATOM 2121 O O . THR A 1 288 ? -6.762 11.527 -17.793 1.00 85.06 288 THR A O 1
ATOM 2124 N N . ALA A 1 289 ? -4.750 11.233 -16.838 1.00 82.75 289 ALA A N 1
ATOM 2125 C CA . ALA A 1 289 ? -5.185 11.551 -15.477 1.00 82.75 289 ALA A CA 1
ATOM 2126 C C . ALA A 1 289 ? -4.064 12.195 -14.650 1.00 82.75 289 ALA A C 1
ATOM 2128 O O . ALA A 1 289 ? -2.879 11.990 -14.906 1.00 82.75 289 ALA A O 1
ATOM 2129 N N . SER A 1 290 ? -4.439 12.984 -13.641 1.00 81.38 290 SER A N 1
ATOM 2130 C CA . SER A 1 290 ? -3.474 13.548 -12.693 1.00 81.38 290 SER A CA 1
ATOM 2131 C C . SER A 1 290 ? -2.836 12.441 -11.845 1.00 81.38 290 SER A C 1
ATOM 2133 O O . SER A 1 290 ? -3.533 11.545 -11.370 1.00 81.38 290 SER A O 1
ATOM 2135 N N . LEU A 1 291 ? -1.518 12.532 -11.633 1.00 77.62 291 LEU A N 1
ATOM 2136 C CA . LEU A 1 291 ? -0.760 11.681 -10.704 1.00 77.62 291 LEU A CA 1
ATOM 2137 C C . LEU A 1 291 ? -0.448 12.393 -9.374 1.00 77.62 291 LEU A C 1
ATOM 2139 O O . LEU A 1 291 ? -0.024 11.753 -8.416 1.00 77.62 291 LEU A O 1
ATOM 2143 N N . ALA A 1 292 ? -0.682 13.708 -9.292 1.00 75.19 292 ALA A N 1
ATOM 2144 C CA . ALA A 1 292 ? -0.448 14.514 -8.096 1.00 75.19 292 ALA A CA 1
ATOM 2145 C C . ALA A 1 292 ? -1.475 15.669 -7.993 1.00 75.19 292 ALA A C 1
ATOM 2147 O O . ALA A 1 292 ? -1.256 16.732 -8.574 1.00 75.19 292 ALA A O 1
ATOM 2148 N N . PRO A 1 293 ? -2.593 15.495 -7.257 1.00 76.25 293 PRO A N 1
ATOM 2149 C CA . PRO A 1 293 ? -3.047 14.256 -6.613 1.00 76.25 293 PRO A CA 1
ATOM 2150 C C . PRO A 1 293 ? -3.466 13.193 -7.643 1.00 76.25 293 PRO A C 1
ATOM 2152 O O . PRO A 1 293 ? -3.819 13.540 -8.771 1.00 76.25 293 PRO A O 1
ATOM 2155 N N . LEU A 1 294 ? -3.429 11.913 -7.256 1.00 79.44 294 LEU A N 1
ATOM 2156 C CA . LEU A 1 294 ? -3.948 10.820 -8.084 1.00 79.44 294 LEU A CA 1
ATOM 2157 C C . LEU A 1 294 ? -5.455 10.987 -8.313 1.00 79.44 294 LEU A C 1
ATOM 2159 O O . LEU A 1 294 ? -6.188 11.355 -7.392 1.00 79.44 294 LEU A O 1
ATOM 2163 N N . ALA A 1 295 ? -5.907 10.732 -9.540 1.00 75.88 295 ALA A N 1
ATOM 2164 C CA . ALA A 1 295 ? -7.321 10.832 -9.879 1.00 75.88 295 ALA A CA 1
ATOM 2165 C C . ALA A 1 295 ? -8.157 9.780 -9.111 1.00 75.88 295 ALA A C 1
ATOM 2167 O O . ALA A 1 295 ? -7.747 8.619 -9.026 1.00 75.88 295 ALA A O 1
ATOM 2168 N N . PRO A 1 296 ? -9.312 10.165 -8.535 1.00 71.25 296 PRO A N 1
ATOM 2169 C CA . PRO A 1 296 ? -10.074 9.313 -7.614 1.00 71.25 296 PRO A CA 1
ATOM 2170 C C . PRO A 1 296 ? -10.735 8.100 -8.289 1.00 71.25 296 PRO A C 1
ATOM 2172 O O . PRO A 1 296 ? -11.099 7.142 -7.618 1.00 71.25 296 PRO A O 1
ATOM 2175 N N . ASP A 1 297 ? -10.868 8.114 -9.614 1.00 75.62 297 ASP A N 1
ATOM 2176 C CA . ASP A 1 297 ? -11.420 7.032 -10.434 1.00 75.62 297 ASP A CA 1
ATOM 2177 C C . ASP A 1 297 ? -10.385 5.945 -10.795 1.00 75.62 297 ASP A C 1
ATOM 2179 O O . ASP A 1 297 ? -10.699 4.978 -11.501 1.00 75.62 297 ASP A O 1
ATOM 2183 N N . LEU A 1 298 ? -9.139 6.087 -10.332 1.00 83.31 298 LEU A N 1
ATOM 2184 C CA . LEU A 1 298 ? -8.086 5.079 -10.452 1.00 83.31 298 LEU A CA 1
ATOM 2185 C C . LEU A 1 298 ? -8.170 4.103 -9.280 1.00 83.31 298 LEU A C 1
ATOM 2187 O O . LEU A 1 298 ? -7.480 4.246 -8.277 1.00 83.31 298 LEU A O 1
ATOM 2191 N N . VAL A 1 299 ? -9.019 3.093 -9.409 1.00 85.06 299 VAL A N 1
ATOM 2192 C CA . VAL A 1 299 ? -9.273 2.095 -8.362 1.00 85.06 299 VAL A CA 1
ATOM 2193 C C . VAL A 1 299 ? -9.594 0.727 -8.976 1.00 85.06 299 VAL A C 1
ATOM 2195 O O . VAL A 1 299 ? -9.810 0.601 -10.188 1.00 85.06 299 VAL A O 1
ATOM 2198 N N . ASN A 1 300 ? -9.635 -0.307 -8.130 1.00 84.06 300 ASN A N 1
ATOM 2199 C CA . ASN A 1 300 ? -9.890 -1.704 -8.498 1.00 84.06 300 ASN A CA 1
ATOM 2200 C C . ASN A 1 300 ? -8.837 -2.355 -9.392 1.00 84.06 300 ASN A C 1
ATOM 2202 O O . ASN A 1 300 ? -9.169 -3.153 -10.271 1.00 84.06 300 ASN A O 1
ATOM 2206 N N . TYR A 1 301 ? -7.568 -2.044 -9.155 1.00 93.50 301 TYR A N 1
ATOM 2207 C CA . TYR A 1 301 ? -6.475 -2.766 -9.795 1.00 93.50 301 TYR A CA 1
ATOM 2208 C C . TYR A 1 301 ? -6.047 -3.968 -8.950 1.00 93.50 301 TYR A C 1
ATOM 2210 O O . TYR A 1 301 ? -5.891 -3.868 -7.735 1.00 93.50 301 TYR A O 1
ATOM 2218 N N . ASP A 1 302 ? -5.837 -5.111 -9.586 1.00 95.12 302 ASP A N 1
ATOM 2219 C CA . ASP A 1 302 ? -5.199 -6.275 -8.971 1.00 95.12 302 ASP A CA 1
ATOM 2220 C C . ASP A 1 302 ? -3.691 -6.039 -8.810 1.00 95.12 302 ASP A C 1
ATOM 2222 O O . ASP A 1 302 ? -3.078 -6.489 -7.839 1.00 95.12 302 ASP A O 1
ATOM 2226 N N . PHE A 1 303 ? -3.096 -5.262 -9.718 1.00 97.06 303 PHE A N 1
ATOM 2227 C CA . PHE A 1 303 ? -1.711 -4.833 -9.600 1.00 97.06 303 PHE A CA 1
ATOM 2228 C C . PHE A 1 303 ? -1.461 -3.433 -10.152 1.00 97.06 303 PHE A C 1
ATOM 2230 O O . PHE A 1 303 ? -2.152 -2.953 -11.046 1.00 97.06 303 PHE A O 1
ATOM 2237 N N . ILE A 1 304 ? -0.415 -2.785 -9.656 1.00 96.50 304 ILE A N 1
ATOM 2238 C CA . ILE A 1 304 ? 0.115 -1.560 -10.247 1.00 96.50 304 ILE A CA 1
ATOM 2239 C C . ILE A 1 304 ? 1.620 -1.675 -10.408 1.00 96.50 304 ILE A C 1
ATOM 2241 O O . ILE A 1 304 ? 2.296 -2.363 -9.635 1.00 96.50 304 ILE A O 1
ATOM 2245 N N . TRP A 1 305 ? 2.161 -0.949 -11.377 1.00 96.38 305 TRP A N 1
ATOM 2246 C CA . TRP A 1 305 ? 3.585 -0.678 -11.408 1.00 96.38 305 TRP A CA 1
ATOM 2247 C C . TRP A 1 305 ? 3.855 0.792 -11.665 1.00 96.38 305 TRP A C 1
ATOM 2249 O O . TRP A 1 305 ? 3.131 1.473 -12.395 1.00 96.38 305 TRP A O 1
ATOM 2259 N N . THR A 1 306 ? 4.934 1.275 -11.067 1.00 92.50 306 THR A N 1
ATOM 2260 C CA . THR A 1 306 ? 5.399 2.636 -11.291 1.00 92.50 306 THR A CA 1
ATOM 2261 C C . THR A 1 306 ? 6.891 2.616 -11.540 1.00 92.50 306 THR A C 1
ATOM 2263 O O . THR A 1 306 ? 7.644 1.874 -10.901 1.00 92.50 306 THR A O 1
ATOM 2266 N N . ARG A 1 307 ? 7.334 3.467 -12.455 1.00 86.50 307 ARG A N 1
ATOM 2267 C CA . ARG A 1 307 ? 8.747 3.758 -12.650 1.00 86.50 307 ARG A CA 1
ATOM 2268 C C . ARG A 1 307 ? 8.932 5.244 -12.424 1.00 86.50 307 ARG A C 1
ATOM 2270 O O . ARG A 1 307 ? 8.269 6.050 -13.064 1.00 86.50 307 ARG A O 1
ATOM 2277 N N . TRP A 1 308 ? 9.834 5.563 -11.510 1.00 78.38 308 TRP A N 1
ATOM 2278 C CA . TRP A 1 308 ? 10.149 6.926 -11.140 1.00 78.38 308 TRP A CA 1
ATOM 2279 C C . TRP A 1 308 ? 11.583 7.268 -11.517 1.00 78.38 308 TRP A C 1
ATOM 2281 O O . TRP A 1 308 ? 12.497 6.473 -11.263 1.00 78.38 308 TRP A O 1
ATOM 2291 N N . THR A 1 309 ? 11.778 8.461 -12.072 1.00 66.00 309 THR A N 1
ATOM 2292 C CA . THR A 1 309 ? 13.102 9.007 -12.380 1.00 66.00 309 THR A CA 1
ATOM 2293 C C . THR A 1 309 ? 13.373 10.289 -11.603 1.00 66.00 309 THR A C 1
ATOM 2295 O O . THR A 1 309 ? 12.495 11.120 -11.418 1.00 66.00 309 THR A O 1
ATOM 2298 N N . ALA A 1 310 ? 14.600 10.479 -11.125 1.00 57.50 310 ALA A N 1
ATOM 2299 C CA . ALA A 1 310 ? 14.939 11.643 -10.300 1.00 57.50 310 ALA A CA 1
ATOM 2300 C C . ALA A 1 310 ? 14.934 12.995 -11.042 1.00 57.50 310 ALA A C 1
ATOM 2302 O O . ALA A 1 310 ? 15.154 14.025 -10.414 1.00 57.50 310 ALA A O 1
ATOM 2303 N N . ASP A 1 311 ? 14.710 12.988 -12.358 1.00 56.31 311 ASP A N 1
ATOM 2304 C CA . ASP A 1 311 ? 14.570 14.197 -13.179 1.00 56.31 311 ASP A CA 1
ATOM 2305 C C . ASP A 1 311 ? 13.133 14.758 -13.156 1.00 56.31 311 ASP A C 1
ATOM 2307 O O . ASP A 1 311 ? 12.857 15.786 -13.769 1.00 56.31 311 ASP A O 1
ATOM 2311 N N . GLU A 1 312 ? 12.210 14.085 -12.469 1.00 64.56 312 GLU A N 1
ATOM 2312 C CA . GLU A 1 312 ? 10.844 14.549 -12.248 1.00 64.56 312 GLU A CA 1
ATOM 2313 C C . GLU A 1 312 ? 10.812 15.501 -11.033 1.00 64.56 312 GLU A C 1
ATOM 2315 O O . GLU A 1 312 ? 11.350 15.177 -9.973 1.00 64.56 312 GLU A O 1
ATOM 2320 N N . ASP A 1 313 ? 10.199 16.683 -11.189 1.00 65.25 313 ASP A N 1
ATOM 2321 C CA . ASP A 1 313 ? 10.158 17.796 -10.216 1.00 65.25 313 ASP A CA 1
ATOM 2322 C C . ASP A 1 313 ? 9.321 17.488 -8.946 1.00 65.25 313 ASP A C 1
ATOM 2324 O O . ASP A 1 313 ? 8.421 18.242 -8.573 1.00 65.25 313 ASP A O 1
ATOM 2328 N N . MET A 1 314 ? 9.583 16.373 -8.262 1.00 70.06 314 MET A N 1
ATOM 2329 C CA . MET A 1 314 ? 8.941 16.002 -7.001 1.00 70.06 314 MET A CA 1
ATOM 2330 C C . MET A 1 314 ? 9.973 15.788 -5.892 1.00 70.06 314 MET A C 1
ATOM 2332 O O . MET A 1 314 ? 11.070 15.255 -6.064 1.00 70.06 314 MET A O 1
ATOM 2336 N N . THR A 1 315 ? 9.603 16.226 -4.696 1.00 74.94 315 THR A N 1
ATOM 2337 C CA . THR A 1 315 ? 10.360 16.000 -3.471 1.00 74.94 315 THR A CA 1
ATOM 2338 C C . THR A 1 315 ? 10.184 14.566 -2.976 1.00 74.94 315 THR A C 1
ATOM 2340 O O . THR A 1 315 ? 9.181 13.896 -3.226 1.00 74.94 315 THR A O 1
ATOM 2343 N N . LEU A 1 316 ? 11.120 14.114 -2.139 1.00 71.50 316 LEU A N 1
ATOM 2344 C CA . LEU A 1 316 ? 11.045 12.808 -1.485 1.00 71.50 316 LEU A CA 1
ATOM 2345 C C . LEU A 1 316 ? 9.713 12.565 -0.742 1.00 71.50 316 LEU A C 1
ATOM 2347 O O . LEU A 1 316 ? 9.169 11.460 -0.762 1.00 71.50 316 LEU A O 1
ATOM 2351 N N . LEU A 1 317 ? 9.186 13.593 -0.068 1.00 73.06 317 LEU A N 1
ATOM 2352 C CA . LEU A 1 317 ? 7.916 13.504 0.656 1.00 73.06 317 LEU A CA 1
ATOM 2353 C C . LEU A 1 317 ? 6.734 13.318 -0.301 1.00 73.06 317 LEU A C 1
ATOM 2355 O O . LEU A 1 317 ? 5.812 12.562 0.002 1.00 73.06 317 LEU A O 1
ATOM 2359 N N . GLU A 1 318 ? 6.758 14.002 -1.441 1.00 78.25 318 GLU A N 1
ATOM 2360 C CA . GLU A 1 318 ? 5.734 13.864 -2.474 1.00 78.25 318 GLU A CA 1
ATOM 2361 C C . GLU A 1 318 ? 5.769 12.466 -3.093 1.00 78.25 318 GLU A C 1
ATOM 2363 O O . GLU A 1 318 ? 4.705 11.883 -3.293 1.00 78.25 318 GLU A O 1
ATOM 2368 N N . HIS A 1 319 ? 6.948 11.858 -3.268 1.00 77.56 319 HIS A N 1
ATOM 2369 C CA . HIS A 1 319 ? 7.028 10.458 -3.702 1.00 77.56 319 HIS A CA 1
ATOM 2370 C C . HIS A 1 319 ? 6.452 9.489 -2.677 1.00 77.56 319 HIS A C 1
ATOM 2372 O O . HIS A 1 319 ? 5.719 8.576 -3.042 1.00 77.56 319 HIS A O 1
ATOM 2378 N N . ALA A 1 320 ? 6.774 9.662 -1.392 1.00 75.75 320 ALA A N 1
ATOM 2379 C CA . ALA A 1 320 ? 6.241 8.785 -0.352 1.00 75.75 320 ALA A CA 1
ATOM 2380 C C . ALA A 1 320 ? 4.704 8.846 -0.310 1.00 75.75 320 ALA A C 1
ATOM 2382 O O . ALA A 1 320 ? 4.049 7.810 -0.202 1.00 75.75 320 ALA A O 1
ATOM 2383 N N . ARG A 1 321 ? 4.131 10.049 -0.470 1.00 78.81 321 ARG A N 1
ATOM 2384 C CA . ARG A 1 321 ? 2.678 10.248 -0.594 1.00 78.81 321 ARG A CA 1
ATOM 2385 C C . ARG A 1 321 ? 2.112 9.609 -1.856 1.00 78.81 321 ARG A C 1
ATOM 2387 O O . ARG A 1 321 ? 1.044 9.013 -1.793 1.00 78.81 321 ARG A O 1
ATOM 2394 N N . PHE A 1 322 ? 2.817 9.718 -2.979 1.00 84.88 322 PHE A N 1
ATOM 2395 C CA . PHE A 1 322 ? 2.407 9.082 -4.225 1.00 84.88 322 PHE A CA 1
ATOM 2396 C C . PHE A 1 322 ? 2.378 7.556 -4.101 1.00 84.88 322 PHE A C 1
ATOM 2398 O O . PHE A 1 322 ? 1.384 6.952 -4.478 1.00 84.88 322 PHE A O 1
ATOM 2405 N N . ILE A 1 323 ? 3.411 6.932 -3.524 1.00 86.69 323 ILE A N 1
ATOM 2406 C CA . ILE A 1 323 ? 3.450 5.477 -3.297 1.00 86.69 323 ILE A CA 1
ATOM 2407 C C . ILE A 1 323 ? 2.248 5.031 -2.452 1.00 86.69 323 ILE A C 1
ATOM 2409 O O . ILE A 1 323 ? 1.572 4.067 -2.804 1.00 86.69 323 ILE A O 1
ATOM 2413 N N . GLU A 1 324 ? 1.949 5.746 -1.364 1.00 81.75 324 GLU A N 1
ATOM 2414 C CA . GLU A 1 324 ? 0.790 5.454 -0.510 1.00 81.75 324 GLU A CA 1
ATOM 2415 C C . GLU A 1 324 ? -0.536 5.598 -1.278 1.00 81.75 324 GLU A C 1
ATOM 2417 O O . GLU A 1 324 ? -1.380 4.702 -1.241 1.00 81.75 324 GLU A O 1
ATOM 2422 N N . ALA A 1 325 ? -0.700 6.689 -2.030 1.00 83.00 325 ALA A N 1
ATOM 2423 C CA . ALA A 1 325 ? -1.895 6.933 -2.829 1.00 83.00 325 ALA A CA 1
ATOM 2424 C C . ALA A 1 325 ? -2.057 5.915 -3.974 1.00 83.00 325 ALA A C 1
ATOM 2426 O O . ALA A 1 325 ? -3.169 5.472 -4.242 1.00 83.00 325 ALA A O 1
ATOM 2427 N N . ALA A 1 326 ? -0.965 5.475 -4.600 1.00 88.94 326 ALA A N 1
ATOM 2428 C CA . ALA A 1 326 ? -0.992 4.464 -5.650 1.00 88.94 326 ALA A CA 1
ATOM 2429 C C . ALA A 1 326 ? -1.414 3.093 -5.093 1.00 88.94 326 ALA A C 1
ATOM 2431 O O . ALA A 1 326 ? -2.217 2.390 -5.703 1.00 88.94 326 ALA A O 1
ATOM 2432 N N . ILE A 1 327 ? -0.952 2.725 -3.891 1.00 88.94 327 ILE A N 1
ATOM 2433 C CA . ILE A 1 327 ? -1.421 1.508 -3.210 1.00 88.94 327 ILE A CA 1
ATOM 2434 C C . ILE A 1 327 ? -2.924 1.591 -2.908 1.00 88.94 327 ILE A C 1
ATOM 2436 O O . ILE A 1 327 ? -3.614 0.572 -2.961 1.00 88.94 327 ILE A O 1
ATOM 2440 N N . ALA A 1 328 ? -3.472 2.781 -2.643 1.00 85.19 328 ALA A N 1
ATOM 2441 C CA . ALA A 1 328 ? -4.909 2.940 -2.423 1.00 85.19 328 ALA A CA 1
ATOM 2442 C C . ALA A 1 328 ? -5.745 2.508 -3.645 1.00 85.19 328 ALA A C 1
ATOM 2444 O O . ALA A 1 328 ? -6.805 1.914 -3.446 1.00 85.19 328 ALA A O 1
ATOM 2445 N N . CYS A 1 329 ? -5.222 2.672 -4.867 1.00 88.50 329 CYS A N 1
ATOM 2446 C CA . CYS A 1 329 ? -5.848 2.245 -6.125 1.00 88.50 329 CYS A CA 1
ATOM 2447 C C . CYS A 1 329 ? -6.021 0.717 -6.255 1.00 88.50 329 CYS A C 1
ATOM 2449 O O . CYS A 1 329 ? -6.796 0.239 -7.089 1.00 88.50 329 CYS A O 1
ATOM 2451 N N . LEU A 1 330 ? -5.291 -0.073 -5.461 1.00 90.56 330 LEU A N 1
ATOM 2452 C CA . LEU A 1 330 ? -5.356 -1.531 -5.51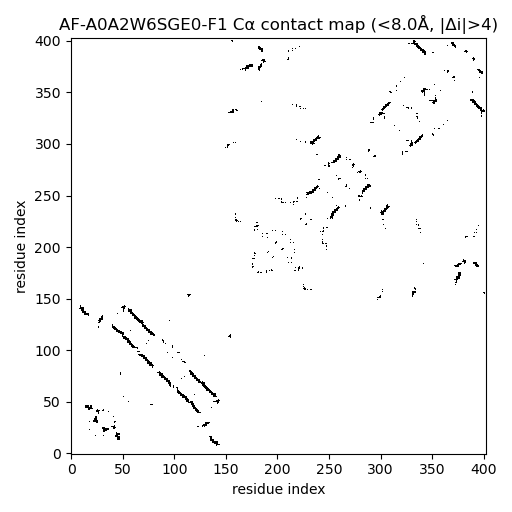1 1.00 90.56 330 LEU A CA 1
ATOM 2453 C C . LEU A 1 330 ? -6.611 -2.079 -4.825 1.00 90.56 330 LEU A C 1
ATOM 2455 O O . LEU A 1 330 ? -7.054 -1.572 -3.790 1.00 90.56 330 LEU A O 1
ATOM 2459 N N . ARG A 1 331 ? -7.114 -3.209 -5.319 1.00 89.12 331 ARG A N 1
ATOM 2460 C CA . ARG A 1 331 ? -7.960 -4.101 -4.521 1.00 89.12 331 ARG A CA 1
ATOM 2461 C C . ARG A 1 331 ? -7.179 -4.599 -3.297 1.00 89.12 331 ARG A C 1
ATOM 2463 O O . ARG A 1 331 ? -5.958 -4.769 -3.379 1.00 89.12 331 ARG A O 1
ATOM 2470 N N . PRO A 1 332 ? -7.833 -4.855 -2.152 1.00 85.88 332 PRO A N 1
ATOM 2471 C CA . PRO A 1 332 ? -7.217 -5.597 -1.053 1.00 85.88 332 PRO A CA 1
ATOM 2472 C C . PRO A 1 332 ? -6.520 -6.881 -1.544 1.00 85.88 332 PRO A C 1
ATOM 2474 O O . PRO A 1 332 ? -7.041 -7.591 -2.402 1.00 85.88 332 PRO A O 1
ATOM 2477 N N . GLY A 1 333 ? -5.308 -7.158 -1.059 1.00 88.06 333 GLY A N 1
ATOM 2478 C CA . GLY A 1 333 ? -4.465 -8.261 -1.543 1.00 88.06 333 GLY A CA 1
ATOM 2479 C C . GLY A 1 333 ? -3.730 -8.002 -2.869 1.00 88.06 333 GLY A C 1
ATOM 2480 O O . GLY A 1 333 ? -2.850 -8.785 -3.229 1.00 88.06 333 GLY A O 1
ATOM 2481 N N . GLY A 1 334 ? -4.047 -6.914 -3.579 1.00 92.94 334 GLY A N 1
ATOM 2482 C CA . GLY A 1 334 ? -3.368 -6.516 -4.811 1.00 92.94 334 GLY A CA 1
ATOM 2483 C C . GLY A 1 334 ? -1.907 -6.121 -4.584 1.00 92.94 334 GLY A C 1
ATOM 2484 O O . GLY A 1 334 ? -1.488 -5.848 -3.455 1.00 92.94 334 GLY A O 1
ATOM 2485 N N . VAL A 1 335 ? -1.112 -6.100 -5.654 1.00 96.12 335 VAL A N 1
ATOM 2486 C CA . VAL A 1 335 ? 0.350 -5.919 -5.576 1.00 96.12 335 VAL A CA 1
ATOM 2487 C C . VAL A 1 335 ? 0.809 -4.647 -6.280 1.00 96.12 335 VAL A C 1
ATOM 2489 O O . VAL A 1 335 ? 0.525 -4.428 -7.452 1.00 96.12 335 VAL A O 1
ATOM 2492 N N . ALA A 1 336 ? 1.586 -3.833 -5.573 1.00 95.75 336 ALA A N 1
ATOM 2493 C CA . ALA A 1 336 ? 2.302 -2.696 -6.123 1.00 95.75 336 ALA A CA 1
ATOM 2494 C C . ALA A 1 336 ? 3.779 -3.036 -6.339 1.00 95.75 336 ALA A C 1
ATOM 2496 O O . ALA A 1 336 ? 4.452 -3.542 -5.433 1.00 95.75 336 ALA A O 1
ATOM 2497 N N . VAL A 1 337 ? 4.290 -2.708 -7.527 1.00 96.69 337 VAL A N 1
ATOM 2498 C CA . VAL A 1 337 ? 5.714 -2.803 -7.858 1.00 96.69 337 VAL A CA 1
ATOM 2499 C C . VAL A 1 337 ? 6.247 -1.426 -8.236 1.00 96.69 337 VAL A C 1
ATOM 2501 O O . VAL A 1 337 ? 5.955 -0.901 -9.307 1.00 96.69 337 VAL A O 1
ATOM 2504 N N . HIS A 1 338 ? 7.065 -0.843 -7.367 1.00 94.62 338 HIS A N 1
ATOM 2505 C CA . HIS A 1 338 ? 7.679 0.459 -7.609 1.00 94.62 338 HIS A CA 1
ATOM 2506 C C . HIS A 1 338 ? 9.150 0.290 -7.965 1.00 94.62 338 HIS A C 1
ATOM 2508 O O . HIS A 1 338 ? 9.876 -0.468 -7.322 1.00 94.62 338 HIS A O 1
ATOM 2514 N N . VAL A 1 339 ? 9.607 1.030 -8.966 1.00 93.88 339 VAL A N 1
ATOM 2515 C CA . VAL A 1 339 ? 11.022 1.151 -9.305 1.00 93.88 339 VAL A CA 1
ATOM 2516 C C . VAL A 1 339 ? 11.421 2.609 -9.171 1.00 93.88 339 VAL A C 1
ATOM 2518 O O . VAL A 1 339 ? 10.867 3.465 -9.859 1.00 93.88 339 VAL A O 1
ATOM 2521 N N . VAL A 1 340 ? 12.385 2.881 -8.296 1.00 90.62 340 VAL A N 1
ATOM 2522 C CA . VAL A 1 340 ? 12.877 4.232 -8.010 1.00 90.62 340 VAL A CA 1
ATOM 2523 C C . VAL A 1 340 ? 14.364 4.349 -8.313 1.00 90.62 340 VAL A C 1
ATOM 2525 O O . VAL A 1 340 ? 15.116 3.379 -8.178 1.00 90.62 340 VAL A O 1
ATOM 2528 N N . ASP A 1 341 ? 14.797 5.546 -8.693 1.00 89.69 341 ASP A N 1
ATOM 2529 C CA . ASP A 1 341 ? 16.216 5.878 -8.793 1.00 89.69 341 ASP A CA 1
ATOM 2530 C C . ASP A 1 341 ? 16.868 5.843 -7.405 1.00 89.69 341 ASP A C 1
ATOM 2532 O O . ASP A 1 341 ? 16.394 6.470 -6.457 1.00 89.69 341 ASP A O 1
ATOM 2536 N N . TYR A 1 342 ? 17.954 5.084 -7.282 1.00 89.38 342 TYR A N 1
ATOM 2537 C CA . TYR A 1 342 ? 18.693 4.892 -6.037 1.00 89.38 342 TYR A CA 1
ATOM 2538 C C . TYR A 1 342 ? 20.044 5.590 -6.119 1.00 89.38 342 TYR A C 1
ATOM 2540 O O . TYR A 1 342 ? 20.839 5.317 -7.023 1.00 89.38 342 TYR A O 1
ATOM 2548 N N . ASP A 1 343 ? 20.323 6.443 -5.142 1.00 87.81 343 ASP A N 1
ATOM 2549 C CA . ASP A 1 343 ? 21.596 7.132 -5.019 1.00 87.81 343 ASP A CA 1
ATOM 2550 C C . ASP A 1 343 ? 22.525 6.373 -4.051 1.00 87.81 343 ASP A C 1
ATOM 2552 O O . ASP A 1 343 ? 22.274 6.334 -2.841 1.00 87.81 343 ASP A O 1
ATOM 2556 N N . PRO A 1 344 ? 23.615 5.756 -4.549 1.00 82.56 344 PRO A N 1
ATOM 2557 C CA . PRO A 1 344 ? 24.574 5.063 -3.697 1.00 82.56 344 PRO A CA 1
ATOM 2558 C C . PRO A 1 344 ? 25.490 6.014 -2.908 1.00 82.56 344 PRO A C 1
ATOM 2560 O O . PRO A 1 344 ? 26.244 5.546 -2.050 1.00 82.56 344 PRO A O 1
ATOM 2563 N N . ALA A 1 345 ? 25.482 7.323 -3.188 1.00 76.25 345 ALA A N 1
ATOM 2564 C CA . ALA A 1 345 ? 26.348 8.281 -2.518 1.00 76.25 345 ALA A CA 1
ATOM 2565 C C . ALA A 1 345 ? 25.924 8.500 -1.056 1.00 76.25 345 ALA A C 1
ATOM 2567 O O . ALA A 1 345 ? 24.805 8.901 -0.752 1.00 76.25 345 ALA A O 1
ATOM 2568 N N . VAL A 1 346 ? 26.876 8.323 -0.135 1.00 57.94 346 VAL A N 1
ATOM 2569 C CA . VAL A 1 346 ? 26.661 8.427 1.324 1.00 57.94 346 VAL A CA 1
ATOM 2570 C C . VAL A 1 346 ? 26.160 9.811 1.764 1.00 57.94 346 VAL A C 1
ATOM 2572 O O . VAL A 1 346 ? 25.449 9.915 2.757 1.00 57.94 346 VAL A O 1
ATOM 2575 N N . MET A 1 347 ? 26.520 10.870 1.034 1.00 53.25 347 MET A N 1
ATOM 2576 C CA . MET A 1 347 ? 26.132 12.254 1.339 1.00 53.25 347 MET A CA 1
ATOM 2577 C C . MET A 1 347 ? 24.873 12.721 0.593 1.00 53.25 347 MET A C 1
ATOM 2579 O O . MET A 1 347 ? 24.475 13.863 0.795 1.00 53.25 347 MET A O 1
ATOM 2583 N N . GLY A 1 348 ? 24.266 11.868 -0.245 1.00 55.12 348 GLY A N 1
ATOM 2584 C CA . GLY A 1 348 ? 23.131 12.211 -1.101 1.00 55.12 348 GLY A CA 1
ATOM 2585 C C . GLY A 1 348 ? 23.494 13.270 -2.144 1.00 55.12 348 GLY A C 1
ATOM 2586 O O . GLY A 1 348 ? 23.688 14.442 -1.839 1.00 55.12 348 GLY A O 1
ATOM 2587 N N . SER A 1 349 ? 23.559 12.889 -3.413 1.00 60.09 349 SER A N 1
ATOM 2588 C CA . SER A 1 349 ? 23.674 13.853 -4.515 1.00 60.09 349 SER A CA 1
ATOM 2589 C C . SER A 1 349 ? 22.373 14.634 -4.753 1.00 60.09 349 SER A C 1
ATOM 2591 O O . SER A 1 349 ? 22.367 15.57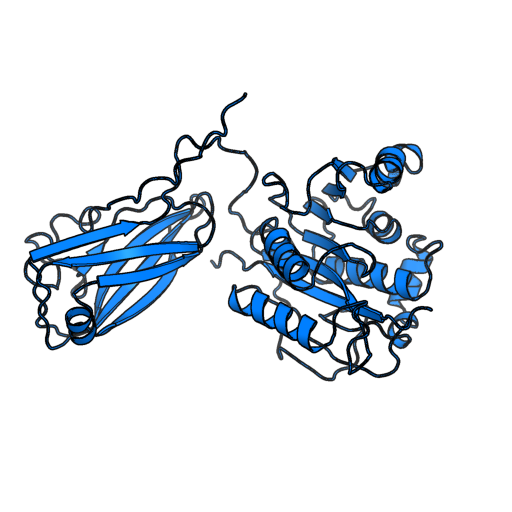9 -5.541 1.00 60.09 349 SER A O 1
ATOM 2593 N N . GLY A 1 350 ? 21.280 14.244 -4.080 1.00 63.41 350 GLY A N 1
ATOM 2594 C CA . GLY A 1 350 ? 19.936 14.801 -4.253 1.00 63.41 350 GLY A CA 1
ATOM 2595 C C . GLY A 1 350 ? 19.233 14.315 -5.523 1.00 63.41 350 GLY A C 1
ATOM 2596 O O . GLY A 1 350 ? 18.179 14.834 -5.864 1.00 63.41 350 GLY A O 1
ATOM 2597 N N . ARG A 1 351 ? 19.817 13.337 -6.227 1.00 68.06 351 ARG A N 1
ATOM 2598 C CA . ARG A 1 351 ? 19.372 12.841 -7.541 1.00 68.06 351 ARG A CA 1
ATOM 2599 C C . ARG A 1 351 ? 18.741 11.448 -7.470 1.00 68.06 351 ARG A C 1
ATOM 2601 O O . ARG A 1 351 ? 18.807 10.691 -8.432 1.00 68.06 351 ARG A O 1
ATOM 2608 N N . GLY A 1 352 ? 18.202 11.067 -6.318 1.00 78.31 352 GLY A N 1
ATOM 2609 C CA . GLY A 1 352 ? 17.621 9.748 -6.094 1.00 78.31 352 GLY A CA 1
ATOM 2610 C C . GLY A 1 352 ? 17.428 9.458 -4.613 1.00 78.31 352 GLY A C 1
ATOM 2611 O O . GLY A 1 352 ? 17.842 10.235 -3.751 1.00 78.31 352 GLY A O 1
ATOM 2612 N N . PHE A 1 353 ? 16.801 8.325 -4.324 1.00 84.50 353 PHE A N 1
ATOM 2613 C CA . PHE A 1 353 ? 16.582 7.861 -2.963 1.00 84.50 353 PHE A CA 1
ATOM 2614 C C . PHE A 1 353 ? 17.882 7.330 -2.377 1.00 84.50 353 PHE A C 1
ATOM 2616 O O . PHE A 1 353 ? 18.491 6.412 -2.934 1.00 84.50 353 PHE A O 1
ATOM 2623 N N . ALA A 1 354 ? 18.273 7.850 -1.219 1.00 85.50 354 ALA A N 1
ATOM 2624 C CA . ALA A 1 354 ? 19.282 7.201 -0.408 1.00 85.50 354 ALA A CA 1
ATOM 2625 C C . ALA A 1 354 ? 18.676 5.972 0.283 1.00 85.50 354 ALA A C 1
ATOM 2627 O O . ALA A 1 354 ? 17.460 5.799 0.404 1.00 85.50 354 ALA A O 1
ATOM 2628 N N . ARG A 1 355 ? 19.544 5.118 0.826 1.00 84.50 355 ARG A N 1
ATOM 2629 C CA . ARG A 1 355 ? 19.125 3.937 1.593 1.00 84.50 355 ARG A CA 1
ATOM 2630 C C . ARG A 1 355 ? 18.117 4.261 2.703 1.00 84.50 355 ARG A C 1
ATOM 2632 O O . ARG A 1 355 ? 17.141 3.536 2.862 1.00 84.50 355 ARG A O 1
ATOM 2639 N N . GLN A 1 356 ? 18.357 5.335 3.453 1.00 84.62 356 GLN A N 1
ATOM 2640 C CA . GLN A 1 356 ? 17.498 5.742 4.571 1.00 84.62 356 GLN A CA 1
ATOM 2641 C C . GLN A 1 356 ? 16.084 6.105 4.103 1.00 84.62 356 GLN A C 1
ATOM 2643 O O . GLN A 1 356 ? 15.115 5.869 4.821 1.00 84.62 356 GLN A O 1
ATOM 2648 N N . ASP A 1 357 ? 15.962 6.633 2.887 1.00 85.62 357 ASP A N 1
ATOM 2649 C CA . ASP A 1 357 ? 14.685 7.028 2.307 1.00 85.62 357 ASP A CA 1
ATOM 2650 C C . ASP A 1 357 ? 13.858 5.799 1.921 1.00 85.62 357 ASP A C 1
ATOM 2652 O O . ASP A 1 357 ? 12.670 5.719 2.239 1.00 85.62 357 ASP A O 1
ATOM 2656 N N . VAL A 1 358 ? 14.506 4.796 1.317 1.00 86.50 358 VAL A N 1
ATOM 2657 C CA . VAL A 1 358 ? 13.884 3.498 1.008 1.00 86.50 358 VAL A CA 1
ATOM 2658 C C . VAL A 1 358 ? 13.443 2.792 2.292 1.00 86.50 358 VAL A C 1
ATOM 2660 O O . VAL A 1 358 ? 12.300 2.349 2.390 1.00 86.50 358 VAL A O 1
ATOM 2663 N N . GLU A 1 359 ? 14.307 2.738 3.311 1.00 86.56 359 GLU A N 1
ATOM 2664 C CA . GLU A 1 359 ? 13.971 2.159 4.621 1.00 86.56 359 GLU A CA 1
ATOM 2665 C C . GLU A 1 359 ? 12.780 2.881 5.274 1.00 86.56 359 GLU A C 1
ATOM 2667 O O . GLU A 1 359 ? 11.894 2.237 5.841 1.00 86.56 359 GLU A O 1
ATOM 2672 N N . ARG A 1 360 ? 12.704 4.212 5.150 1.00 85.62 360 ARG A N 1
ATOM 2673 C CA . ARG A 1 360 ? 11.582 5.006 5.666 1.00 85.62 360 ARG A CA 1
ATOM 2674 C C . ARG A 1 360 ? 10.270 4.698 4.945 1.00 85.62 360 ARG A C 1
ATOM 2676 O O . ARG A 1 360 ? 9.244 4.594 5.615 1.00 85.62 360 ARG A O 1
ATOM 2683 N N . ILE A 1 361 ? 10.293 4.536 3.621 1.00 85.50 361 ILE A N 1
ATOM 2684 C CA . ILE A 1 361 ? 9.113 4.117 2.847 1.00 85.50 361 ILE A CA 1
ATOM 2685 C C . ILE A 1 361 ? 8.660 2.727 3.289 1.00 85.50 361 ILE A C 1
ATOM 2687 O O . ILE A 1 361 ? 7.485 2.538 3.586 1.00 85.50 361 ILE A O 1
ATOM 2691 N N . ILE A 1 362 ? 9.586 1.774 3.406 1.00 86.31 362 ILE A N 1
ATOM 2692 C CA . ILE A 1 362 ? 9.291 0.408 3.861 1.00 86.31 362 ILE A CA 1
ATOM 2693 C C . ILE A 1 362 ? 8.581 0.437 5.220 1.00 86.31 362 ILE A C 1
ATOM 2695 O O . ILE A 1 362 ? 7.508 -0.146 5.369 1.00 86.31 362 ILE A O 1
ATOM 2699 N N . LEU A 1 363 ? 9.133 1.162 6.198 1.00 83.06 363 LEU A N 1
ATOM 2700 C CA . LEU A 1 363 ? 8.536 1.281 7.531 1.00 83.06 363 LEU A CA 1
ATOM 2701 C C . LEU A 1 363 ? 7.159 1.953 7.504 1.00 83.06 363 LEU A C 1
ATOM 2703 O O . LEU A 1 363 ? 6.260 1.521 8.226 1.00 83.06 363 LEU A O 1
ATOM 2707 N N . LEU A 1 364 ? 6.979 2.981 6.670 1.00 82.50 364 LEU A N 1
ATOM 2708 C CA . LEU A 1 364 ? 5.686 3.637 6.488 1.00 82.50 364 LEU A CA 1
ATOM 2709 C C . LEU A 1 364 ? 4.635 2.639 5.988 1.00 82.50 364 LEU A C 1
ATOM 2711 O O . LEU A 1 364 ? 3.570 2.537 6.594 1.00 82.50 364 LEU A O 1
ATOM 2715 N N . LEU A 1 365 ? 4.942 1.869 4.943 1.00 81.75 365 LEU A N 1
ATOM 2716 C CA . LEU A 1 365 ? 4.000 0.914 4.358 1.00 81.75 365 LEU A CA 1
ATOM 2717 C C . LEU A 1 365 ? 3.634 -0.216 5.337 1.00 81.75 365 LEU A C 1
ATOM 2719 O O . LEU A 1 365 ? 2.457 -0.549 5.474 1.00 81.75 365 LEU A O 1
ATOM 2723 N N . ILE A 1 366 ? 4.606 -0.725 6.103 1.00 79.75 366 ILE A N 1
ATOM 2724 C CA . ILE A 1 366 ? 4.354 -1.710 7.172 1.00 79.75 366 ILE A CA 1
ATOM 2725 C C . ILE A 1 366 ? 3.457 -1.117 8.259 1.00 79.75 366 ILE A C 1
ATOM 2727 O O . ILE A 1 366 ? 2.534 -1.777 8.730 1.00 79.75 366 ILE A O 1
ATOM 2731 N N . SER A 1 367 ? 3.698 0.136 8.661 1.00 73.94 367 SER A N 1
ATOM 2732 C CA . SER A 1 367 ? 2.891 0.796 9.697 1.00 73.94 367 SER A CA 1
ATOM 2733 C C . SER A 1 367 ? 1.421 0.972 9.294 1.00 73.94 367 SER A C 1
ATOM 2735 O O . SER A 1 367 ? 0.567 1.123 10.163 1.00 73.94 367 SER A O 1
ATOM 2737 N N . ARG A 1 368 ? 1.120 0.914 7.988 1.00 70.62 368 ARG A N 1
ATOM 2738 C CA . ARG A 1 368 ? -0.241 0.916 7.426 1.00 70.62 368 ARG A CA 1
ATOM 2739 C C . ARG A 1 368 ? -0.814 -0.487 7.202 1.00 70.62 368 ARG A C 1
ATOM 2741 O O . ARG A 1 368 ? -1.876 -0.631 6.609 1.00 70.62 368 ARG A O 1
ATOM 2748 N N . GLY A 1 369 ? -0.136 -1.521 7.699 1.00 74.81 369 GLY A N 1
ATOM 2749 C CA . GLY A 1 369 ? -0.607 -2.904 7.669 1.00 74.81 369 GLY A CA 1
ATOM 2750 C C . GLY A 1 369 ? -0.425 -3.609 6.327 1.00 74.81 369 GLY A C 1
ATOM 2751 O O . GLY A 1 369 ? -0.987 -4.685 6.147 1.00 74.81 369 GLY A O 1
ATOM 2752 N N . HIS A 1 370 ? 0.321 -3.024 5.387 1.00 83.81 370 HIS A N 1
ATOM 2753 C CA . HIS A 1 370 ? 0.645 -3.672 4.119 1.00 83.81 370 HIS A CA 1
ATOM 2754 C C . HIS A 1 370 ? 1.756 -4.712 4.287 1.00 83.81 370 HIS A C 1
ATOM 2756 O O . HIS A 1 370 ? 2.655 -4.556 5.118 1.00 83.81 370 HIS A O 1
ATOM 2762 N N . ASP A 1 371 ? 1.714 -5.748 3.454 1.00 86.25 371 ASP A N 1
ATOM 2763 C CA . ASP A 1 371 ? 2.704 -6.819 3.458 1.00 86.25 371 ASP A CA 1
ATOM 2764 C C . ASP A 1 371 ? 3.820 -6.477 2.466 1.00 86.25 371 ASP A C 1
ATOM 2766 O O . ASP A 1 371 ? 3.588 -6.365 1.262 1.00 86.25 371 ASP A O 1
ATOM 2770 N N . LEU A 1 372 ? 5.049 -6.309 2.950 1.00 87.69 372 LEU A N 1
ATOM 2771 C CA . LEU A 1 372 ? 6.199 -6.021 2.092 1.00 87.69 372 LEU A CA 1
ATOM 2772 C C . LEU A 1 372 ? 7.021 -7.271 1.819 1.00 87.69 372 LEU A C 1
ATOM 2774 O O . LEU A 1 372 ? 7.270 -8.070 2.720 1.00 87.69 372 LEU A O 1
ATOM 2778 N N . ALA A 1 373 ? 7.508 -7.390 0.583 1.00 88.06 373 ALA A N 1
ATOM 2779 C CA . ALA A 1 373 ? 8.545 -8.359 0.263 1.00 88.06 373 ALA A CA 1
ATOM 2780 C C . ALA A 1 373 ? 9.814 -8.079 1.082 1.00 88.06 373 ALA A C 1
ATOM 2782 O O . ALA A 1 373 ? 10.126 -6.921 1.369 1.00 88.06 373 ALA A O 1
ATOM 2783 N N . GLU A 1 374 ? 10.568 -9.137 1.395 1.00 88.56 374 GLU A N 1
ATOM 2784 C CA . GLU A 1 374 ? 11.867 -9.045 2.073 1.00 88.56 374 GLU A CA 1
ATOM 2785 C C . GLU A 1 374 ? 12.739 -7.937 1.460 1.00 88.56 374 GLU A C 1
ATOM 2787 O O . GLU A 1 374 ? 12.900 -7.865 0.241 1.00 88.56 374 GLU A O 1
ATOM 2792 N N . PHE A 1 375 ? 13.337 -7.082 2.291 1.00 88.56 375 PHE A N 1
ATOM 2793 C CA . PHE A 1 375 ? 14.293 -6.092 1.814 1.00 88.56 375 PHE A CA 1
ATOM 2794 C C . PHE A 1 375 ? 15.704 -6.673 1.794 1.00 88.56 375 PHE A C 1
ATOM 2796 O O . PHE A 1 375 ? 16.342 -6.858 2.833 1.00 88.56 375 PHE A O 1
ATOM 2803 N N . ARG A 1 376 ? 16.208 -6.960 0.596 1.00 88.12 376 ARG A N 1
ATOM 2804 C CA . ARG A 1 376 ? 17.523 -7.560 0.397 1.00 88.12 376 ARG A CA 1
ATOM 2805 C C . ARG A 1 376 ? 18.532 -6.532 -0.086 1.00 88.12 376 ARG A C 1
ATOM 2807 O O . ARG A 1 376 ? 18.436 -6.006 -1.197 1.00 88.12 376 ARG A O 1
ATOM 2814 N N . ILE A 1 377 ? 19.530 -6.286 0.755 1.00 78.62 377 ILE A N 1
ATOM 2815 C CA . ILE A 1 377 ? 20.536 -5.253 0.527 1.00 78.62 377 ILE A CA 1
ATOM 2816 C C . ILE A 1 377 ? 21.860 -5.918 0.163 1.00 78.62 377 ILE A C 1
ATOM 2818 O O . ILE A 1 377 ? 22.534 -6.492 1.016 1.00 78.62 377 ILE A O 1
ATOM 2822 N N . ASP A 1 378 ? 22.256 -5.777 -1.099 1.00 80.50 378 ASP A N 1
ATOM 2823 C CA . ASP A 1 378 ? 23.608 -6.078 -1.562 1.00 80.50 378 ASP A CA 1
ATOM 2824 C C . ASP A 1 378 ? 24.185 -4.815 -2.216 1.00 80.50 378 ASP A C 1
ATOM 2826 O O . ASP A 1 378 ? 23.843 -4.499 -3.357 1.00 80.50 378 ASP A O 1
ATOM 2830 N N . PRO A 1 379 ? 25.023 -4.042 -1.500 1.00 73.75 379 PRO A N 1
ATOM 2831 C CA . PRO A 1 379 ? 25.632 -2.841 -2.056 1.00 73.75 379 PRO A CA 1
ATOM 2832 C C . PRO A 1 379 ? 26.791 -3.169 -3.012 1.00 73.75 379 PRO A C 1
ATOM 2834 O O . PRO A 1 379 ? 27.426 -2.255 -3.541 1.00 73.75 379 PRO A O 1
ATOM 2837 N N . THR A 1 380 ? 27.130 -4.447 -3.216 1.00 81.44 380 THR A N 1
ATOM 2838 C CA . THR A 1 380 ? 28.252 -4.844 -4.066 1.00 81.44 380 THR A CA 1
ATOM 2839 C C . THR A 1 380 ? 27.812 -5.028 -5.515 1.00 81.44 380 THR A C 1
ATOM 2841 O O . THR A 1 380 ? 26.798 -5.649 -5.820 1.00 81.44 380 THR A O 1
ATOM 2844 N N . GLY A 1 381 ? 28.603 -4.489 -6.447 1.00 84.06 381 GLY A N 1
ATOM 2845 C CA . GLY A 1 381 ? 28.335 -4.651 -7.878 1.00 84.06 381 GLY A CA 1
ATOM 2846 C C . GLY A 1 381 ? 27.032 -3.996 -8.338 1.00 84.06 381 GLY A C 1
ATOM 2847 O O . GLY A 1 381 ? 26.381 -4.535 -9.240 1.00 84.06 381 GLY A O 1
ATOM 2848 N N . LEU A 1 382 ? 26.664 -2.866 -7.720 1.00 90.50 382 LEU A N 1
ATOM 2849 C CA . LEU A 1 382 ? 25.530 -2.054 -8.147 1.00 90.50 382 LEU A CA 1
ATOM 2850 C C . LEU A 1 382 ? 25.612 -1.766 -9.642 1.00 90.50 382 LEU A C 1
ATOM 2852 O O . LEU A 1 382 ? 26.681 -1.483 -10.190 1.00 90.50 382 LEU A O 1
ATOM 2856 N N . LEU A 1 383 ? 24.462 -1.852 -10.293 1.00 90.88 383 LEU A N 1
ATOM 2857 C CA . LEU A 1 383 ? 24.309 -1.438 -11.671 1.00 90.88 383 LEU A CA 1
ATOM 2858 C C . LEU A 1 383 ? 24.034 0.061 -11.676 1.00 90.88 383 LEU A C 1
ATOM 2860 O O . LEU A 1 383 ? 23.006 0.493 -11.160 1.00 90.88 383 LEU A O 1
ATOM 2864 N N . ILE A 1 384 ? 24.969 0.840 -12.204 1.00 89.50 384 ILE A N 1
ATOM 2865 C CA . ILE A 1 384 ? 24.951 2.300 -12.135 1.00 89.50 384 ILE A CA 1
ATOM 2866 C C . ILE A 1 384 ? 24.943 2.855 -13.560 1.00 89.50 384 ILE A C 1
ATOM 2868 O O . ILE A 1 384 ? 25.660 2.351 -14.426 1.00 89.50 384 ILE A O 1
ATOM 2872 N N . ASP A 1 385 ? 24.121 3.871 -13.806 1.00 87.19 385 ASP A N 1
ATOM 2873 C CA . ASP A 1 385 ? 24.090 4.599 -15.068 1.00 87.19 385 ASP A CA 1
ATOM 2874 C C . ASP A 1 385 ? 25.250 5.611 -15.192 1.00 87.19 385 ASP A C 1
ATOM 2876 O O . ASP A 1 385 ? 26.102 5.769 -14.315 1.00 87.19 385 ASP A O 1
ATOM 2880 N N . HIS A 1 386 ? 25.286 6.340 -16.305 1.00 83.19 386 HIS A N 1
ATOM 2881 C CA . HIS A 1 386 ? 26.304 7.361 -16.560 1.00 83.19 386 HIS A CA 1
ATOM 2882 C C . HIS A 1 386 ? 26.266 8.549 -15.575 1.00 83.19 386 HIS A C 1
ATOM 2884 O O . HIS A 1 386 ? 27.220 9.325 -15.526 1.00 83.19 386 HIS A O 1
ATOM 2890 N N . ARG A 1 387 ? 25.181 8.711 -14.806 1.00 80.81 387 ARG A N 1
ATOM 2891 C CA . ARG A 1 387 ? 24.985 9.785 -13.821 1.00 80.81 387 ARG A CA 1
ATOM 2892 C C . ARG A 1 387 ? 25.442 9.376 -12.423 1.00 80.81 387 ARG A C 1
ATOM 2894 O O . ARG A 1 387 ? 25.433 10.216 -11.528 1.00 80.81 387 ARG A O 1
ATOM 2901 N N . GLY A 1 388 ? 25.849 8.121 -12.227 1.00 86.19 388 GLY A N 1
ATOM 2902 C CA . GLY A 1 388 ? 26.170 7.603 -10.900 1.00 86.19 388 GLY A CA 1
ATOM 2903 C C . GLY A 1 388 ? 24.950 7.071 -10.140 1.00 86.19 388 GLY A C 1
ATOM 2904 O O . GLY A 1 388 ? 25.074 6.775 -8.954 1.00 86.19 388 GLY A O 1
ATOM 2905 N N . ILE A 1 389 ? 23.801 6.915 -10.807 1.00 87.94 389 ILE A N 1
ATOM 2906 C CA . ILE A 1 389 ? 22.530 6.506 -10.203 1.00 87.94 389 ILE A CA 1
ATOM 2907 C C . ILE A 1 389 ? 22.225 5.041 -10.521 1.00 87.94 389 ILE A C 1
ATOM 2909 O O . ILE A 1 389 ? 22.444 4.557 -11.631 1.00 87.94 389 ILE A O 1
ATOM 2913 N N . SER A 1 390 ? 21.736 4.317 -9.519 1.00 91.88 390 SER A N 1
ATOM 2914 C CA . SER A 1 390 ? 21.260 2.939 -9.638 1.00 91.88 390 SER A CA 1
ATOM 2915 C C . SER A 1 390 ? 19.730 2.895 -9.553 1.00 91.88 390 SER A C 1
ATOM 2917 O O . SER A 1 390 ? 19.060 3.919 -9.652 1.00 91.88 390 SER A O 1
ATOM 2919 N N . ALA A 1 391 ? 19.154 1.712 -9.360 1.00 92.62 391 ALA A N 1
ATOM 2920 C CA . ALA A 1 391 ? 17.723 1.547 -9.138 1.00 92.62 391 ALA A CA 1
ATOM 2921 C C . ALA A 1 391 ? 17.452 0.676 -7.909 1.00 92.62 391 ALA A C 1
ATOM 2923 O O . ALA A 1 391 ? 18.212 -0.246 -7.595 1.00 92.62 391 ALA A O 1
ATOM 2924 N N . CYS A 1 392 ? 16.339 0.954 -7.240 1.00 93.62 392 CYS A N 1
ATOM 2925 C CA . CYS A 1 392 ? 15.772 0.112 -6.200 1.00 93.62 392 CYS A CA 1
ATOM 2926 C C . CYS A 1 392 ? 14.355 -0.290 -6.600 1.00 93.62 392 CYS A C 1
ATOM 2928 O O . CYS A 1 392 ? 13.542 0.544 -6.995 1.00 93.62 392 CYS A O 1
ATOM 2930 N N . GLY A 1 393 ? 14.084 -1.586 -6.515 1.00 95.19 393 GLY A N 1
ATOM 2931 C CA . GLY A 1 393 ? 12.755 -2.143 -6.669 1.00 95.19 393 GLY A CA 1
ATOM 2932 C C . GLY A 1 393 ? 12.101 -2.366 -5.309 1.00 95.19 393 GLY A C 1
ATOM 2933 O O . GLY A 1 393 ? 12.761 -2.845 -4.384 1.00 95.19 393 GLY A O 1
ATOM 2934 N N . ILE A 1 394 ? 10.818 -2.033 -5.201 1.00 94.69 394 ILE A N 1
ATOM 2935 C CA . ILE A 1 394 ? 9.994 -2.187 -4.001 1.00 94.69 394 ILE A CA 1
ATOM 2936 C C . ILE A 1 394 ? 8.743 -2.974 -4.374 1.00 94.69 394 ILE A C 1
ATOM 2938 O O . ILE A 1 394 ? 8.031 -2.595 -5.304 1.00 94.69 394 ILE A O 1
ATOM 2942 N N . ILE A 1 395 ? 8.471 -4.052 -3.636 1.00 95.00 395 ILE A N 1
ATOM 2943 C CA . ILE A 1 395 ? 7.266 -4.870 -3.810 1.00 95.00 395 ILE A CA 1
ATOM 2944 C C . ILE A 1 395 ? 6.443 -4.809 -2.528 1.00 95.00 395 ILE A C 1
ATOM 2946 O O . ILE A 1 395 ? 6.926 -5.142 -1.441 1.00 95.00 395 ILE A O 1
ATOM 2950 N N . CYS A 1 396 ? 5.190 -4.399 -2.677 1.00 93.06 396 CYS A N 1
ATOM 2951 C CA . CYS A 1 396 ? 4.236 -4.243 -1.593 1.00 93.06 396 CYS A CA 1
ATOM 2952 C C . CYS A 1 396 ? 2.912 -4.900 -1.982 1.00 93.06 396 CYS A C 1
ATOM 2954 O O . CYS A 1 396 ? 2.446 -4.752 -3.108 1.00 93.06 396 CYS A O 1
ATOM 2956 N N . ARG A 1 397 ? 2.289 -5.609 -1.049 1.00 91.81 397 ARG A N 1
ATOM 2957 C CA . ARG A 1 397 ? 0.938 -6.138 -1.179 1.00 91.81 397 ARG A CA 1
ATOM 2958 C C . ARG A 1 397 ? 0.011 -5.353 -0.261 1.00 91.81 397 ARG A C 1
ATOM 2960 O O . ARG A 1 397 ? 0.251 -5.258 0.945 1.00 91.81 397 ARG A O 1
ATOM 2967 N N . LYS A 1 398 ? -1.065 -4.804 -0.830 1.00 89.81 398 LYS A N 1
ATOM 2968 C CA . LYS A 1 398 ? -2.119 -4.152 -0.050 1.00 89.81 398 LYS A CA 1
ATOM 2969 C C . LYS A 1 398 ? -2.712 -5.180 0.904 1.00 89.81 398 LYS A C 1
ATOM 2971 O O . LYS A 1 398 ? -2.979 -6.310 0.503 1.00 89.81 398 LYS A O 1
ATOM 2976 N N . ALA A 1 399 ? -2.928 -4.771 2.149 1.00 82.31 399 ALA A N 1
ATOM 2977 C CA . ALA A 1 399 ? -3.488 -5.634 3.181 1.00 82.31 399 ALA A CA 1
ATOM 2978 C C . ALA A 1 399 ? -4.766 -6.313 2.651 1.00 82.31 399 ALA A C 1
ATOM 2980 O O . ALA A 1 399 ? -5.671 -5.602 2.197 1.00 82.31 399 ALA A O 1
ATOM 2981 N N . PRO A 1 400 ? -4.848 -7.655 2.641 1.00 76.12 400 PRO A N 1
ATOM 2982 C CA . PRO A 1 400 ? -6.078 -8.323 2.260 1.00 76.12 400 PRO A CA 1
ATOM 2983 C C . PRO A 1 400 ? -7.146 -8.060 3.321 1.00 76.12 400 PRO A C 1
ATOM 2985 O O . PRO A 1 400 ? -6.849 -7.936 4.516 1.00 76.12 400 PRO A O 1
ATOM 2988 N N . LEU A 1 401 ? -8.406 -8.047 2.896 1.00 65.38 401 LEU A N 1
ATOM 2989 C CA . LEU A 1 401 ? -9.511 -8.283 3.809 1.00 65.38 401 LEU A CA 1
ATOM 2990 C C . LEU A 1 401 ? -9.295 -9.699 4.337 1.00 65.38 401 LEU A C 1
ATOM 2992 O O . LEU A 1 401 ? -9.361 -10.666 3.580 1.00 65.38 401 LEU A O 1
ATOM 2996 N N . ARG A 1 402 ? -8.913 -9.824 5.608 1.00 57.03 402 ARG A N 1
ATOM 2997 C CA . ARG A 1 402 ? -8.771 -11.143 6.237 1.00 57.03 402 ARG A CA 1
ATOM 2998 C C . ARG A 1 402 ? -10.138 -11.839 6.212 1.00 57.03 402 ARG A C 1
ATOM 3000 O O . ARG A 1 402 ? -11.137 -11.128 6.147 1.00 57.03 402 ARG A O 1
ATOM 3007 N N . ASP A 1 403 ? -10.157 -13.172 6.272 1.00 45.19 403 ASP A N 1
ATOM 3008 C CA . ASP A 1 403 ? -11.346 -14.049 6.383 1.00 45.19 403 ASP A CA 1
ATOM 3009 C C . ASP A 1 403 ? -11.672 -14.469 7.817 1.00 45.19 403 ASP A C 1
ATOM 3011 O O . ASP A 1 403 ? -10.779 -14.354 8.691 1.00 45.19 403 ASP A O 1
#

Radius of gyration: 25.43 Å; Cα contacts (8 Å, |Δi|>4): 897; chains: 1; bounding box: 62×52×75 Å

Mean predicted aligned error: 14.88 Å

Nearest PDB structures (foldseek):
  2o57-assembly2_D  TM=5.824E-01  e=1.385E-07  Galdieria sulphuraria
  3cgg-assembly2_B  TM=6.766E-01  e=8.882E-06  Corynebacterium glutamicum ATCC 13032
  3ocj-assembly1_A  TM=5.507E-01  e=1.284E-06  Bordetella parapertussis
  3tma-assembly1_A  TM=6.308E-01  e=3.626E-05  Thermus thermophilus HB27
  4msv-assembly1_A  TM=3.732E-01  e=2.069E-03  Homo sapiens

Secondary structure (DSSP, 8-state):
-------PPPPPEEE-SSTTSTTBBPSSBT-B-SBPPS-TTEEEEPPPEEB-SEEEEEEEEEET-B-SS-EEEEEEEEEETT-SS-EEEEEEEEEHHHHHHTTTEEEEEEEE-TTEEEEEEEEEES----B-SEEEEEESSB--TTS---TT------SS--S----S-SEE-SPP-SSS--EEE-BTTGGGSHHHHHHHHTTTTTT--HHHHHHHHHHHHHHHHTT--STT-EEEEEES--HHHHHHHTTSS-EEEEEE-TT-HHHHHHHTHHHH-TTTTTTEEEEE--BTTBPTT---EEEEEEE--TTSS--HHHHHHHHHHHHHTEEEEEEEEEEEEE---TT--SSSB-HHHHHHHHHHHHHTTPEEP-EE---TTB---TTS-EEEEEEEEPPP---

pLDDT: mean 82.82, std 14.32, range [28.22, 98.0]

Foldseek 3Di:
DDDPPPPDQPPWDKWDFAVVPQQDDALAAQDGHDDHDPDPFFHTKTDWFAAPAFKKKKKKAFAPKDWPFWKKKKFKWKDAPVDPDIDTQDIDIDTSVVCVVVNRIDMDMGGGDPRMTIMITITIDDHIPIYTNDMIIIMGHGDDPPPPCLPAADQAADPFLPDDPDAPAQADQDDAELQQGFFEWAFPVNCPDVLVVVLVVLVLCPPDDPQLSVLLSNVLNLCVNSGQLAAPAEEEEDDDDRSSNLSSNFPSNYQYEYEAEPPDPVLVVQVCCCVVPVSSCVNYDYHHADLVVGDPNLAAGLEYEYEDFLVDPDDLVSVLVSVVNNLRRYHAQHKYKYKWKEADDPVDPSGTDYPVSVVVSSVVLVVVVKDWGHNHYDPPRGDADPVRITMTMTMITHHHPDD

Sequence (403 aa):
MDVAETQVPPADLVLDPFVYVPDMASKIDGLGGNARGPDGDYAFHTAYVEAAEGVAHFSVHFEGLAATQGTLNLRVHMLSADSPHARLATAERVALNRLVSGGGHYEIRFEAFHGVTYALYGGIIGDTDATAHSLRVILDRPADPNARRDAAAEARNTAFGSEAVPVPHLVSLGTPTLTAPVTQLATARQLKSDTVARWIKSGALAGSDDLGRWRAIYVLEALRTYGMMEPGARGAGMGALDHSVIAGLAGRGLEIDLVVPPGSGDIAAADNLPHVDPELGQGVTVRTASLAPLAPDLVNYDFIWTRWTADEDMTLLEHARFIEAAIACLRPGGVAVHVVDYDPAVMGSGRGFARQDVERIILLLISRGHDLAEFRIDPTGLLIDHRGISACGIICRKAPLRD